Protein AF-A0A6I3AXH8-F1 (afdb_monomer_lite)

Structure (mmCIF, N/CA/C/O backbone):
data_AF-A0A6I3AXH8-F1
#
_entry.id   AF-A0A6I3AXH8-F1
#
loop_
_atom_site.group_PDB
_atom_site.id
_atom_site.type_symbol
_atom_site.label_atom_id
_atom_site.label_alt_id
_atom_site.label_comp_id
_atom_site.label_asym_id
_atom_site.label_entity_id
_atom_site.label_seq_id
_atom_site.pdbx_PDB_ins_code
_atom_site.Cartn_x
_atom_site.Cartn_y
_atom_site.Cartn_z
_atom_site.occupancy
_atom_site.B_iso_or_equiv
_atom_site.auth_seq_id
_atom_site.auth_comp_id
_atom_site.auth_asym_id
_atom_site.auth_atom_id
_atom_site.pdbx_PDB_model_num
ATOM 1 N N . MET A 1 1 ? -31.379 -17.293 36.977 1.00 53.91 1 MET A N 1
ATOM 2 C CA . MET A 1 1 ? -30.007 -17.190 36.426 1.00 53.91 1 MET A CA 1
ATOM 3 C C . MET A 1 1 ? -29.591 -15.729 36.387 1.00 53.91 1 MET A C 1
ATOM 5 O O . MET A 1 1 ? -30.318 -14.922 35.820 1.00 53.91 1 MET A O 1
ATOM 9 N N . ASP A 1 2 ? -28.451 -15.389 36.988 1.00 79.50 2 ASP A N 1
ATOM 10 C CA . ASP A 1 2 ? -27.953 -14.014 37.060 1.00 79.50 2 ASP A CA 1
ATOM 11 C C . ASP A 1 2 ? -27.696 -13.432 35.669 1.00 79.50 2 ASP A C 1
ATOM 13 O O . ASP A 1 2 ? -26.737 -13.793 34.980 1.00 79.50 2 ASP A O 1
ATOM 17 N N . THR A 1 3 ? -28.512 -12.457 35.277 1.00 75.19 3 THR A N 1
ATOM 18 C CA . THR A 1 3 ? -28.363 -11.669 34.041 1.00 75.19 3 THR A CA 1
ATOM 19 C C . THR A 1 3 ? -26.949 -11.092 33.875 1.00 75.19 3 THR A C 1
ATOM 21 O O . THR A 1 3 ? -26.463 -10.912 32.759 1.00 75.19 3 THR A O 1
ATOM 24 N N . ASN A 1 4 ? -26.231 -10.888 34.982 1.00 73.88 4 ASN A N 1
ATOM 25 C CA . ASN A 1 4 ? -24.839 -10.446 35.008 1.00 73.88 4 ASN A CA 1
ATOM 26 C C . ASN A 1 4 ? -23.834 -11.481 34.488 1.00 73.88 4 ASN A C 1
ATOM 28 O O . ASN A 1 4 ? -22.836 -11.097 33.875 1.00 73.88 4 ASN A O 1
ATOM 32 N N . VAL A 1 5 ? -24.070 -12.772 34.725 1.00 78.25 5 VAL A N 1
ATOM 33 C CA . VAL A 1 5 ? -23.179 -13.847 34.269 1.00 78.25 5 VAL A CA 1
ATOM 34 C C . VAL A 1 5 ? -23.328 -14.036 32.763 1.00 78.25 5 VAL A C 1
ATOM 36 O O . VAL A 1 5 ? -22.324 -14.061 32.052 1.00 78.25 5 VAL A O 1
ATOM 39 N N . ALA A 1 6 ? -24.568 -14.073 32.267 1.00 74.50 6 ALA A N 1
ATOM 40 C CA . ALA A 1 6 ? -24.856 -14.177 30.836 1.00 74.50 6 ALA A CA 1
ATOM 41 C C . ALA A 1 6 ? -24.240 -13.010 30.048 1.00 74.50 6 ALA A C 1
ATOM 43 O O . ALA A 1 6 ? -23.566 -13.214 29.040 1.00 74.50 6 ALA A O 1
ATOM 44 N N . LEU A 1 7 ? -24.375 -11.787 30.562 1.00 71.50 7 LEU A N 1
ATOM 45 C CA . LEU A 1 7 ? -23.852 -10.597 29.905 1.00 71.50 7 LEU A CA 1
ATOM 46 C C . LEU A 1 7 ? -22.313 -10.530 29.898 1.00 71.50 7 LEU A C 1
ATOM 48 O O . LEU A 1 7 ? -21.713 -10.111 28.910 1.00 71.50 7 LEU A O 1
ATOM 52 N N . ARG A 1 8 ? -21.651 -10.978 30.974 1.00 74.19 8 ARG A N 1
ATOM 53 C CA . ARG A 1 8 ? -20.182 -11.094 31.003 1.00 74.19 8 ARG A CA 1
ATOM 54 C C . ARG A 1 8 ? -19.676 -12.131 30.007 1.00 74.19 8 ARG A C 1
ATOM 56 O O . ARG A 1 8 ? -18.679 -11.873 29.340 1.00 74.19 8 ARG A O 1
ATOM 63 N N . ARG A 1 9 ? -20.360 -13.273 29.888 1.00 78.44 9 ARG A N 1
ATOM 64 C CA . ARG A 1 9 ? -20.036 -14.307 28.894 1.00 78.44 9 ARG A CA 1
ATOM 65 C C . ARG A 1 9 ? -20.205 -13.775 27.472 1.00 78.44 9 ARG A C 1
ATOM 67 O O . ARG A 1 9 ? -19.312 -13.967 26.657 1.00 78.44 9 ARG A O 1
ATOM 74 N N . PHE A 1 10 ? -21.278 -13.028 27.213 1.00 74.56 10 PHE A N 1
ATOM 75 C CA . PHE A 1 10 ? -21.509 -12.390 25.917 1.00 74.56 10 PHE A CA 1
ATOM 76 C C . PHE A 1 10 ? -20.421 -11.365 25.565 1.00 74.56 10 PHE A C 1
ATOM 78 O O . PHE A 1 10 ? -19.840 -11.432 24.487 1.00 74.56 10 PHE A O 1
ATOM 85 N N . ALA A 1 11 ? -20.080 -10.458 26.488 1.00 69.81 11 ALA A N 1
ATOM 86 C CA . ALA A 1 11 ? -19.020 -9.469 26.277 1.00 69.81 11 ALA A CA 1
ATOM 87 C C . ALA A 1 11 ? -17.644 -10.115 26.047 1.00 69.81 11 ALA A C 1
ATOM 89 O O . ALA A 1 11 ? -16.870 -9.639 25.219 1.00 69.81 11 ALA A O 1
ATOM 90 N N . LEU A 1 12 ? -17.344 -11.207 26.760 1.00 74.06 12 LEU A N 1
ATOM 91 C CA . LEU A 1 12 ? -16.117 -11.975 26.562 1.00 74.06 12 LEU A CA 1
ATOM 92 C C . LEU A 1 12 ? -16.101 -12.650 25.183 1.00 74.06 12 LEU A C 1
ATOM 94 O O . LEU A 1 12 ? -15.093 -12.574 24.489 1.00 74.06 12 LEU A O 1
ATOM 98 N N . GLY A 1 13 ? -17.218 -13.259 24.774 1.00 75.75 13 GLY A N 1
ATOM 99 C CA . GLY A 1 13 ? -17.368 -13.877 23.457 1.00 75.75 13 GLY A CA 1
ATOM 100 C C . GLY A 1 13 ? -17.216 -12.869 22.318 1.00 75.75 13 GLY A C 1
ATOM 101 O O . GLY A 1 13 ? -16.476 -13.119 21.374 1.00 75.75 13 GLY A O 1
ATOM 102 N N . ALA A 1 14 ? -17.830 -11.690 22.442 1.00 69.75 14 ALA A N 1
ATOM 103 C CA . ALA A 1 14 ? -17.714 -10.615 21.459 1.00 69.75 14 ALA A CA 1
ATOM 104 C C . ALA A 1 14 ? -16.292 -10.022 21.398 1.00 69.75 14 ALA A C 1
ATOM 106 O O . ALA A 1 14 ? -15.777 -9.754 20.311 1.00 69.75 14 ALA A O 1
ATOM 107 N N . ALA A 1 15 ? -15.616 -9.882 22.544 1.00 70.12 15 ALA A N 1
ATOM 108 C CA . ALA A 1 15 ? -14.213 -9.477 22.581 1.00 70.12 15 ALA A CA 1
ATOM 109 C C . ALA A 1 15 ? -13.311 -10.520 21.903 1.00 70.12 15 ALA A C 1
ATOM 111 O O . ALA A 1 15 ? -12.508 -10.152 21.053 1.00 70.12 15 ALA A O 1
ATOM 112 N N . LEU A 1 16 ? -13.485 -11.810 22.209 1.00 72.44 16 LEU A N 1
ATOM 113 C CA . LEU A 1 16 ? -12.745 -12.897 21.558 1.00 72.44 16 LEU A CA 1
ATOM 114 C C . LEU A 1 16 ? -12.998 -12.928 20.048 1.00 72.44 16 LEU A C 1
ATOM 116 O O . LEU A 1 16 ? -12.043 -12.987 19.283 1.00 72.44 16 LEU A O 1
ATOM 120 N N . ALA A 1 17 ? -14.252 -12.803 19.609 1.00 72.62 17 ALA A N 1
ATOM 121 C CA . ALA A 1 17 ? -14.597 -12.747 18.190 1.00 72.62 17 ALA A CA 1
ATOM 122 C C . ALA A 1 17 ? -13.954 -11.542 17.484 1.00 72.62 17 ALA A C 1
ATOM 124 O O . ALA A 1 17 ? -13.414 -11.686 16.390 1.00 72.62 17 ALA A O 1
ATOM 125 N N . THR A 1 18 ? -13.948 -10.368 18.125 1.00 68.81 18 THR A N 1
ATOM 126 C CA . THR A 1 18 ? -13.302 -9.156 17.589 1.00 68.81 18 THR A CA 1
ATOM 127 C C . THR A 1 18 ? -11.794 -9.343 17.462 1.00 68.81 18 THR A C 1
ATOM 129 O O . THR A 1 18 ? -11.194 -8.938 16.472 1.00 68.81 18 THR A O 1
ATOM 132 N N . VAL A 1 19 ? -11.170 -9.978 18.450 1.00 69.50 19 VAL A N 1
ATOM 133 C CA . VAL A 1 19 ? -9.736 -10.254 18.434 1.00 69.50 19 VAL A CA 1
ATOM 134 C C . VAL A 1 19 ? -9.391 -11.287 17.356 1.00 69.50 19 VAL A C 1
ATOM 136 O O . VAL A 1 19 ? -8.452 -11.078 16.589 1.00 69.50 19 VAL A O 1
ATOM 139 N N . VAL A 1 20 ? -10.158 -12.372 17.244 1.00 73.00 20 VAL A N 1
ATOM 140 C CA . VAL A 1 20 ? -9.978 -13.379 16.188 1.00 73.00 20 VAL A CA 1
ATOM 141 C C . VAL A 1 20 ? -10.129 -12.726 14.815 1.00 73.00 20 VAL A C 1
ATOM 143 O O . VAL A 1 20 ? -9.239 -12.867 13.982 1.00 73.00 20 VAL A O 1
ATOM 146 N N . ALA A 1 21 ? -11.167 -11.912 14.605 1.00 69.38 21 ALA A N 1
ATOM 147 C CA . ALA A 1 21 ? -11.334 -11.139 13.375 1.00 69.38 21 ALA A CA 1
ATOM 148 C C . ALA A 1 21 ? -10.150 -10.193 13.115 1.00 69.38 21 ALA A C 1
ATOM 150 O O . ALA A 1 21 ? -9.617 -10.186 12.012 1.00 69.38 21 ALA A O 1
ATOM 151 N N . SER A 1 22 ? -9.655 -9.480 14.134 1.00 66.19 22 SER A N 1
ATOM 152 C CA . SER A 1 22 ? -8.454 -8.636 14.024 1.00 66.19 22 SER A CA 1
ATOM 153 C C . SER A 1 22 ? -7.220 -9.426 13.593 1.00 66.19 22 SER A C 1
ATOM 155 O O . SER A 1 22 ? -6.334 -8.874 12.946 1.00 66.19 22 SER A O 1
ATOM 157 N N . SER A 1 23 ? -7.141 -10.700 13.967 1.00 68.12 23 SER A N 1
ATOM 158 C CA . SER A 1 23 ? -6.015 -11.571 13.631 1.00 68.12 23 SER A CA 1
ATOM 159 C C . SER A 1 23 ? -5.991 -11.837 12.138 1.00 68.12 23 SER A C 1
ATOM 161 O O . SER A 1 23 ? -4.942 -11.716 11.514 1.00 68.12 23 SER A O 1
ATOM 163 N N . PHE A 1 24 ? -7.158 -12.103 11.544 1.00 68.69 24 PHE A N 1
ATOM 164 C CA . PHE A 1 24 ? -7.292 -12.325 10.106 1.00 68.69 24 PHE A CA 1
ATOM 165 C C . PHE A 1 24 ? -6.789 -11.140 9.267 1.00 68.69 24 PHE A C 1
ATOM 167 O O . PHE A 1 24 ? -6.469 -11.325 8.103 1.00 68.69 24 PHE A O 1
ATOM 174 N N . ALA A 1 25 ? -6.634 -9.933 9.833 1.00 65.56 25 ALA A N 1
ATOM 175 C CA . ALA A 1 25 ? -6.028 -8.815 9.111 1.00 65.56 25 ALA A CA 1
ATOM 176 C C . ALA A 1 25 ? -4.575 -9.123 8.708 1.00 65.56 25 ALA A C 1
ATOM 178 O O . ALA A 1 25 ? -4.050 -8.537 7.770 1.00 65.56 25 ALA A O 1
ATOM 179 N N . TYR A 1 26 ? -3.923 -10.073 9.373 1.00 65.56 26 TYR A N 1
ATOM 180 C CA . TYR A 1 26 ? -2.551 -10.467 9.085 1.00 65.56 26 TYR A CA 1
ATOM 181 C C . TYR A 1 26 ? -2.415 -11.586 8.049 1.00 65.56 26 TYR A C 1
ATOM 183 O O . TYR A 1 26 ? -1.283 -11.900 7.682 1.00 65.56 26 TYR A O 1
ATOM 191 N N . THR A 1 27 ? -3.509 -12.150 7.516 1.00 64.50 27 THR A N 1
ATOM 192 C CA . THR A 1 27 ? -3.426 -13.192 6.470 1.00 64.50 27 THR A CA 1
ATOM 193 C C . THR A 1 27 ? -2.733 -12.704 5.201 1.00 64.50 27 THR A C 1
ATOM 195 O O . THR A 1 27 ? -2.118 -13.500 4.509 1.00 64.50 27 THR A O 1
ATOM 198 N N . GLY A 1 28 ? -2.762 -11.396 4.922 1.00 60.78 28 GLY A N 1
ATOM 199 C CA . GLY A 1 28 ? -2.047 -10.813 3.783 1.00 60.78 28 GLY A CA 1
ATOM 200 C C . GLY A 1 28 ? -0.546 -10.574 4.019 1.00 60.78 28 GLY A C 1
ATOM 201 O O . GLY A 1 28 ? 0.182 -10.314 3.066 1.00 60.78 28 GLY A O 1
ATOM 202 N N . ALA A 1 29 ? -0.068 -10.622 5.271 1.00 59.62 29 ALA A N 1
ATOM 203 C CA . ALA A 1 29 ? 1.352 -10.437 5.623 1.00 59.62 29 ALA A CA 1
ATOM 204 C C . ALA A 1 29 ? 2.095 -11.763 5.843 1.00 59.62 29 ALA A C 1
ATOM 206 O O . ALA A 1 29 ? 3.321 -11.771 5.962 1.00 59.62 29 ALA A O 1
ATOM 207 N N . VAL A 1 30 ? 1.364 -12.869 5.961 1.00 66.12 30 VAL A N 1
ATOM 208 C CA . VAL A 1 30 ? 1.870 -14.152 6.443 1.00 66.12 30 VAL A CA 1
ATOM 209 C C . VAL A 1 30 ? 1.225 -15.263 5.622 1.00 66.12 30 VAL A C 1
ATOM 211 O O . VAL A 1 30 ? 0.037 -15.191 5.332 1.00 66.12 30 VAL A O 1
ATOM 214 N N . THR A 1 31 ? 1.971 -16.307 5.253 1.00 76.12 31 THR A N 1
ATOM 215 C CA . THR A 1 31 ? 1.386 -17.450 4.530 1.00 76.12 31 THR A CA 1
ATOM 216 C C . THR A 1 31 ? 0.236 -18.067 5.330 1.00 76.12 31 THR A C 1
ATOM 218 O O . THR A 1 31 ? 0.267 -18.082 6.561 1.00 76.12 31 THR A O 1
ATOM 221 N N . THR A 1 32 ? -0.776 -18.618 4.654 1.00 72.06 32 THR A N 1
ATOM 222 C CA . THR A 1 32 ? -1.961 -19.201 5.310 1.00 72.06 32 THR A CA 1
ATOM 223 C C . THR A 1 32 ? -1.580 -20.236 6.374 1.00 72.06 32 THR A C 1
ATOM 225 O O . THR A 1 32 ? -2.143 -20.233 7.467 1.00 72.06 32 THR A O 1
ATOM 228 N N . GLY A 1 33 ? -0.559 -21.058 6.099 1.00 70.69 33 GLY A N 1
ATOM 229 C CA . GLY A 1 33 ? -0.016 -22.017 7.064 1.00 70.69 33 GLY A CA 1
ATOM 230 C C . GLY A 1 33 ? 0.579 -21.350 8.308 1.00 70.69 33 GLY A C 1
ATOM 231 O O . GLY A 1 33 ? 0.241 -21.730 9.426 1.00 70.69 33 GLY A O 1
ATOM 232 N N . ALA A 1 34 ? 1.401 -20.309 8.143 1.00 69.62 34 ALA A N 1
ATOM 233 C CA . ALA A 1 34 ? 1.992 -19.586 9.269 1.00 69.62 34 ALA A CA 1
ATOM 234 C C . ALA A 1 34 ? 0.958 -18.745 10.044 1.00 69.62 34 ALA A C 1
ATOM 236 O O . ALA A 1 34 ? 1.070 -18.581 11.258 1.00 69.62 34 ALA A O 1
ATOM 237 N N . PHE A 1 35 ? -0.091 -18.258 9.380 1.00 71.50 35 PHE A N 1
ATOM 238 C CA . PHE A 1 35 ? -1.205 -17.588 10.044 1.00 71.50 35 PHE A CA 1
ATOM 239 C C . PHE A 1 35 ? -1.942 -18.536 11.004 1.00 71.50 35 PHE A C 1
ATOM 241 O O . PHE A 1 35 ? -2.132 -18.201 12.175 1.00 71.50 35 PHE A O 1
ATOM 248 N N . VAL A 1 36 ? -2.304 -19.733 10.528 1.00 75.50 36 VAL A N 1
ATOM 249 C CA . VAL A 1 36 ? -3.006 -20.741 11.337 1.00 75.50 36 VAL A CA 1
ATOM 250 C C . VAL A 1 36 ? -2.107 -21.277 12.450 1.00 75.50 36 VAL A C 1
ATOM 252 O O . VAL A 1 36 ? -2.530 -21.313 13.603 1.00 75.50 36 VAL A O 1
ATOM 255 N N . ALA A 1 37 ? -0.863 -21.642 12.129 1.00 73.19 37 ALA A N 1
ATOM 256 C CA . ALA A 1 37 ? 0.055 -22.261 13.082 1.00 73.19 37 ALA A CA 1
ATOM 257 C C . ALA A 1 37 ? 0.542 -21.297 14.176 1.00 73.19 37 ALA A C 1
ATOM 259 O O . ALA A 1 37 ? 0.759 -21.719 15.310 1.00 73.19 37 ALA A O 1
ATOM 260 N N . PHE A 1 38 ? 0.713 -20.008 13.857 1.00 74.69 38 PHE A N 1
ATOM 261 C CA . PHE A 1 38 ? 1.371 -19.064 14.761 1.00 74.69 38 PHE A CA 1
ATOM 262 C C . PHE A 1 38 ? 0.466 -17.919 15.212 1.00 74.69 38 PHE A C 1
ATOM 264 O O . PHE A 1 38 ? 0.352 -17.680 16.412 1.00 74.69 38 PHE A O 1
ATOM 271 N N . VAL A 1 39 ? -0.199 -17.210 14.299 1.00 70.94 39 VAL A N 1
ATOM 272 C CA . VAL A 1 39 ? -0.948 -15.987 14.649 1.00 70.94 39 VAL A CA 1
ATOM 273 C C . VAL A 1 39 ? -2.242 -16.320 15.399 1.00 70.94 39 VAL A C 1
ATOM 275 O O . VAL A 1 39 ? -2.518 -15.728 16.444 1.00 70.94 39 VAL A O 1
ATOM 278 N N . LEU A 1 40 ? -3.010 -17.300 14.914 1.00 73.38 40 LEU A N 1
ATOM 279 C CA . LEU A 1 40 ? -4.255 -17.749 15.551 1.00 73.38 40 LEU A CA 1
ATOM 280 C C . LEU A 1 40 ? -4.009 -18.352 16.939 1.00 73.38 40 LEU A C 1
ATOM 282 O O . LEU A 1 40 ? -4.743 -18.052 17.882 1.00 73.38 40 LEU A O 1
ATOM 286 N N . VAL A 1 41 ? -2.944 -19.145 17.081 1.00 75.12 41 VAL A N 1
ATOM 287 C CA . VAL A 1 41 ? -2.554 -19.747 18.364 1.00 75.12 41 VAL A CA 1
ATOM 288 C C . VAL A 1 41 ? -2.115 -18.675 19.363 1.00 75.12 41 VAL A C 1
ATOM 290 O O . VAL A 1 41 ? -2.547 -18.717 20.514 1.00 75.12 41 VAL A O 1
ATOM 293 N N . ALA A 1 42 ? -1.347 -17.666 18.927 1.00 72.38 42 ALA A N 1
ATOM 294 C CA . ALA A 1 42 ? -0.952 -16.533 19.772 1.00 72.38 42 ALA A CA 1
ATOM 295 C C . ALA A 1 42 ? -2.169 -15.822 20.368 1.00 72.38 42 ALA A C 1
ATOM 297 O O . ALA A 1 42 ? -2.206 -15.497 21.552 1.00 72.38 42 ALA A O 1
ATOM 298 N N . VAL A 1 43 ? -3.164 -15.580 19.517 1.00 74.31 43 VAL A N 1
ATOM 299 C CA . VAL A 1 43 ? -4.376 -14.832 19.836 1.00 74.31 43 VAL A CA 1
ATOM 300 C C . VAL A 1 43 ? -5.297 -15.623 20.753 1.00 74.31 43 VAL A C 1
ATOM 302 O O . VAL A 1 43 ? -5.766 -15.096 21.764 1.00 74.31 43 VAL A O 1
ATOM 305 N N . ALA A 1 44 ? -5.554 -16.887 20.413 1.00 75.62 44 ALA A N 1
ATOM 306 C CA . ALA A 1 44 ? -6.378 -17.763 21.230 1.00 75.62 44 ALA A CA 1
ATOM 307 C C . ALA A 1 44 ? -5.717 -17.995 22.595 1.00 75.62 44 ALA A C 1
ATOM 309 O O . ALA A 1 44 ? -6.373 -17.859 23.626 1.00 75.62 44 ALA A O 1
ATOM 310 N N . GLY A 1 45 ? -4.407 -18.254 22.603 1.00 74.31 45 GLY A N 1
ATOM 311 C CA . GLY A 1 45 ? -3.612 -18.450 23.809 1.00 74.31 45 GLY A CA 1
ATOM 312 C C . GLY A 1 45 ? -3.600 -17.216 24.708 1.00 74.31 45 GLY A C 1
ATOM 313 O O . GLY A 1 45 ? -3.971 -17.315 25.877 1.00 74.31 45 GLY A O 1
ATOM 314 N N . SER A 1 46 ? -3.245 -16.036 24.188 1.00 73.56 46 SER A N 1
ATOM 315 C CA . SER A 1 46 ? -3.177 -14.816 25.005 1.00 73.56 46 SER A CA 1
ATOM 316 C C . SER A 1 46 ? -4.555 -14.372 25.502 1.00 73.56 46 SER A C 1
ATOM 318 O O . SER A 1 46 ? -4.689 -13.964 26.659 1.00 73.56 46 SER A O 1
ATOM 320 N N . GLY A 1 47 ? -5.594 -14.515 24.673 1.00 72.44 47 GLY A N 1
ATOM 321 C CA . GLY A 1 47 ? -6.976 -14.238 25.050 1.00 72.44 47 GLY A CA 1
ATOM 322 C C . GLY A 1 47 ? -7.481 -15.174 26.149 1.00 72.44 47 GLY A C 1
ATOM 323 O O . GLY A 1 47 ? -8.085 -14.711 27.120 1.00 72.44 47 GLY A O 1
ATOM 324 N N . LEU A 1 48 ? -7.188 -16.473 26.040 1.00 77.25 48 LEU A N 1
ATOM 325 C CA . LEU A 1 48 ? -7.558 -17.474 27.038 1.00 77.25 48 LEU A CA 1
ATOM 326 C C . LEU A 1 48 ? -6.801 -17.260 28.352 1.00 77.25 48 LEU A C 1
ATOM 328 O O . LEU A 1 48 ? -7.424 -17.243 29.408 1.00 77.25 48 LEU A O 1
ATOM 332 N N . VAL A 1 49 ? -5.488 -17.021 28.308 1.00 75.00 49 VAL A N 1
ATOM 333 C CA . VAL A 1 49 ? -4.663 -16.754 29.500 1.00 75.00 49 VAL A CA 1
ATOM 334 C C . VAL A 1 49 ? -5.139 -15.490 30.220 1.00 75.00 49 VAL A C 1
ATOM 336 O O . VAL A 1 49 ? -5.379 -15.518 31.430 1.00 75.00 49 VAL A O 1
ATOM 339 N N . ALA A 1 50 ? -5.374 -14.400 29.482 1.00 71.75 50 ALA A N 1
ATOM 340 C CA . ALA A 1 50 ? -5.936 -13.172 30.044 1.00 71.75 50 ALA A CA 1
ATOM 341 C C . ALA A 1 50 ? -7.333 -13.403 30.649 1.00 71.75 50 ALA A C 1
ATOM 343 O O . ALA A 1 50 ? -7.698 -12.780 31.654 1.00 71.75 50 ALA A O 1
ATOM 344 N N . ALA A 1 51 ? -8.112 -14.320 30.066 1.00 73.06 51 ALA A N 1
ATOM 345 C CA . ALA A 1 51 ? -9.422 -14.688 30.571 1.00 73.06 51 ALA A CA 1
ATOM 346 C C . ALA A 1 51 ? -9.366 -15.595 31.820 1.00 73.06 51 ALA A C 1
ATOM 348 O O . ALA A 1 51 ? -10.146 -15.402 32.754 1.00 73.06 51 ALA A O 1
ATOM 349 N N . LEU A 1 52 ? -8.468 -16.569 31.885 1.00 78.06 52 LEU A N 1
ATOM 350 C CA . LEU A 1 52 ? -8.427 -17.526 32.991 1.00 78.06 52 LEU A CA 1
ATOM 351 C C . LEU A 1 52 ? -7.791 -16.926 34.249 1.00 78.06 52 LEU A C 1
ATOM 353 O O . LEU A 1 52 ? -8.300 -17.129 35.346 1.00 78.06 52 LEU A O 1
ATOM 357 N N . ILE A 1 53 ? -6.730 -16.130 34.096 1.00 74.12 53 ILE A N 1
ATOM 358 C CA . ILE A 1 53 ? -5.924 -15.646 35.230 1.00 74.12 53 ILE A CA 1
ATOM 359 C C . ILE A 1 53 ? -6.500 -14.359 35.845 1.00 74.12 53 ILE A C 1
ATOM 361 O O . ILE A 1 53 ? -6.286 -14.048 37.017 1.00 74.12 53 ILE A O 1
ATOM 365 N N . GLY A 1 54 ? -7.264 -13.579 35.079 1.00 60.06 54 GLY A N 1
ATOM 366 C CA . GLY A 1 54 ? -7.766 -12.291 35.547 1.00 60.06 54 GLY A CA 1
ATOM 367 C C . GLY A 1 54 ? -8.989 -12.400 36.458 1.00 60.06 54 GLY A C 1
ATOM 368 O O . GLY A 1 54 ? -10.115 -12.371 35.962 1.00 60.06 54 GLY A O 1
ATOM 369 N N . GLN A 1 55 ? -8.816 -12.353 37.782 1.00 64.38 55 GLN A N 1
ATOM 370 C CA . GLN A 1 55 ? -9.885 -11.799 38.620 1.00 64.38 55 GLN A CA 1
ATOM 371 C C . GLN A 1 55 ? -10.205 -10.371 38.127 1.00 64.38 55 GLN A C 1
ATOM 373 O O . GLN A 1 55 ? -9.280 -9.630 37.785 1.00 64.38 55 GLN A O 1
ATOM 378 N N . PRO A 1 56 ? -11.483 -9.941 38.071 1.00 57.12 56 PRO A N 1
ATOM 379 C CA . PRO A 1 56 ? -11.920 -8.733 37.354 1.00 57.12 56 PRO A CA 1
ATOM 380 C C . PRO A 1 56 ? -11.260 -7.419 37.809 1.00 57.12 56 PRO A C 1
ATOM 382 O O . PRO A 1 56 ? -11.399 -6.399 37.133 1.00 57.12 56 PRO A O 1
ATOM 385 N N . GLN A 1 57 ? -10.536 -7.426 38.930 1.00 60.28 57 GLN A N 1
ATOM 386 C CA . GLN A 1 57 ? -9.818 -6.261 39.437 1.00 60.28 57 GLN A CA 1
ATOM 387 C C . GLN A 1 57 ? -8.293 -6.328 39.291 1.00 60.28 57 GLN A C 1
ATOM 389 O O . GLN A 1 57 ? -7.661 -5.272 39.279 1.00 60.28 57 GLN A O 1
ATOM 394 N N . GLN A 1 58 ? -7.690 -7.503 39.111 1.00 72.50 58 GLN A N 1
ATOM 395 C CA . GLN A 1 58 ? -6.236 -7.640 39.172 1.00 72.50 58 GLN A CA 1
ATOM 396 C C . GLN A 1 58 ? -5.568 -7.425 37.809 1.00 72.50 58 GLN A C 1
ATOM 398 O O . GLN A 1 58 ? -5.994 -7.946 36.780 1.00 72.50 58 GLN A O 1
ATOM 403 N N . VAL A 1 59 ? -4.480 -6.652 37.816 1.00 80.12 59 VAL A N 1
ATOM 404 C CA . VAL A 1 59 ? -3.618 -6.382 36.650 1.00 80.12 59 VAL A CA 1
ATOM 405 C C . VAL A 1 59 ? -2.900 -7.658 36.169 1.00 80.12 59 VAL A C 1
ATOM 407 O O . VAL A 1 59 ? -2.491 -7.735 35.014 1.00 80.12 59 VAL A O 1
ATOM 410 N N . GLY A 1 60 ? -2.836 -8.699 37.011 1.00 76.75 60 GLY A N 1
ATOM 411 C CA . GLY A 1 60 ? -2.154 -9.965 36.726 1.00 76.75 60 GLY A CA 1
ATOM 412 C C . GLY A 1 60 ? -2.601 -10.660 35.437 1.00 76.75 60 GLY A C 1
ATOM 413 O O . GLY A 1 60 ? -1.754 -11.140 34.695 1.00 76.75 60 GLY A O 1
ATOM 414 N N . GLY A 1 61 ? -3.897 -10.637 35.101 1.00 73.19 61 GLY A N 1
ATOM 415 C CA . GLY A 1 61 ? -4.386 -11.232 33.848 1.00 73.19 61 GLY A CA 1
ATOM 416 C C . GLY A 1 61 ? -3.860 -10.529 32.589 1.00 73.19 61 GLY A C 1
ATOM 417 O O . GLY A 1 61 ? -3.545 -11.190 31.603 1.00 73.19 61 GLY A O 1
ATOM 418 N N . LEU A 1 62 ? -3.704 -9.200 32.629 1.00 79.00 62 LEU A N 1
ATOM 419 C CA . LEU A 1 62 ? -3.102 -8.442 31.527 1.00 79.00 62 LEU A CA 1
ATOM 420 C C . LEU A 1 62 ? -1.610 -8.758 31.408 1.00 79.00 62 LEU A C 1
ATOM 422 O O . LEU A 1 62 ? -1.141 -9.034 30.311 1.00 79.00 62 LEU A O 1
ATOM 426 N N . ILE A 1 63 ? -0.881 -8.752 32.529 1.00 78.75 63 ILE A N 1
ATOM 427 C CA . ILE A 1 63 ? 0.559 -9.050 32.549 1.00 78.75 63 ILE A CA 1
ATOM 428 C C . ILE A 1 63 ? 0.814 -10.464 32.023 1.00 78.75 63 ILE A C 1
ATOM 430 O O . ILE A 1 63 ? 1.678 -10.640 31.173 1.00 78.75 63 ILE A O 1
ATOM 434 N N . ALA A 1 64 ? 0.027 -11.452 32.457 1.00 75.25 64 ALA A N 1
ATOM 435 C CA . ALA A 1 64 ? 0.150 -12.826 31.984 1.00 75.25 64 ALA A CA 1
ATOM 436 C C . ALA A 1 64 ? -0.183 -12.965 30.489 1.00 75.25 64 ALA A C 1
ATOM 438 O O . ALA A 1 64 ? 0.530 -13.655 29.766 1.00 75.25 64 ALA A O 1
ATOM 439 N N . GLY A 1 65 ? -1.219 -12.272 30.001 1.00 73.19 65 GLY A N 1
ATOM 440 C CA . GLY A 1 65 ? -1.553 -12.249 28.574 1.00 73.19 65 GLY A CA 1
ATOM 441 C C . GLY A 1 65 ? -0.468 -11.589 27.713 1.00 73.19 65 GLY A C 1
ATOM 442 O O . GLY A 1 65 ? -0.127 -12.107 26.652 1.00 73.19 65 GLY A O 1
ATOM 443 N N . LEU A 1 66 ? 0.116 -10.482 28.186 1.00 78.19 66 LEU A N 1
ATOM 444 C CA . LEU A 1 66 ? 1.238 -9.804 27.527 1.00 78.19 66 LEU A CA 1
ATOM 445 C C . LEU A 1 66 ? 2.500 -10.671 27.527 1.00 78.19 66 LEU A C 1
ATOM 447 O O . LEU A 1 66 ? 3.139 -10.811 26.488 1.00 78.19 66 LEU A O 1
ATOM 451 N N . ALA A 1 67 ? 2.832 -11.283 28.666 1.00 74.75 67 ALA A N 1
ATOM 452 C CA . ALA A 1 67 ? 3.957 -12.202 28.780 1.00 74.75 67 ALA A CA 1
ATOM 453 C C . ALA A 1 67 ? 3.782 -13.395 27.833 1.00 74.75 67 ALA A C 1
ATOM 455 O O . ALA A 1 67 ? 4.691 -13.692 27.068 1.00 74.75 67 ALA A O 1
ATOM 456 N N . GLY A 1 68 ? 2.591 -14.001 27.792 1.00 76.56 68 GLY A N 1
ATOM 457 C CA . GLY A 1 68 ? 2.273 -15.083 26.858 1.00 76.56 68 GLY A CA 1
ATOM 458 C C . GLY A 1 68 ? 2.428 -14.671 25.392 1.00 76.56 68 GLY A C 1
ATOM 459 O O . GLY A 1 68 ? 3.029 -15.405 24.614 1.00 76.56 68 GLY A O 1
ATOM 460 N N . ALA A 1 69 ? 1.966 -13.474 25.016 1.00 73.69 69 ALA A N 1
ATOM 461 C CA . ALA A 1 69 ? 2.127 -12.950 23.659 1.00 73.69 69 ALA A CA 1
ATOM 462 C C . ALA A 1 69 ? 3.602 -12.734 23.275 1.00 73.69 69 ALA A C 1
ATOM 464 O O . ALA A 1 69 ? 4.013 -13.077 22.164 1.00 73.69 69 ALA A O 1
ATOM 465 N N . ILE A 1 70 ? 4.408 -12.193 24.194 1.00 76.38 70 ILE A N 1
ATOM 466 C CA . ILE A 1 70 ? 5.843 -11.970 23.978 1.00 76.38 70 ILE A CA 1
ATOM 467 C C . ILE A 1 70 ? 6.581 -13.310 23.905 1.00 76.38 70 ILE A C 1
ATOM 469 O O . ILE A 1 70 ? 7.309 -13.544 22.942 1.00 76.38 70 ILE A O 1
ATOM 473 N N . SER A 1 71 ? 6.354 -14.219 24.856 1.00 77.50 71 SER A N 1
ATOM 474 C CA . SER A 1 71 ? 6.950 -15.561 24.860 1.00 77.50 71 SER A CA 1
ATOM 475 C C . SER A 1 71 ? 6.598 -16.342 23.597 1.00 77.50 71 SER A C 1
ATOM 477 O O . SER A 1 71 ? 7.476 -16.960 22.998 1.00 77.50 71 SER A O 1
ATOM 479 N N . TRP A 1 72 ? 5.349 -16.253 23.133 1.00 79.69 72 TRP A N 1
ATOM 480 C CA . TRP A 1 72 ? 4.944 -16.872 21.877 1.00 79.69 72 TRP A CA 1
ATOM 481 C C . TRP A 1 72 ? 5.675 -16.265 20.680 1.00 79.69 72 TRP A C 1
ATOM 483 O O . TRP A 1 72 ? 6.148 -17.000 19.824 1.00 79.69 72 TRP A O 1
ATOM 493 N N . SER A 1 73 ? 5.860 -14.943 20.629 1.00 73.50 73 SER A N 1
ATOM 494 C CA . SER A 1 73 ? 6.618 -14.321 19.533 1.00 73.50 73 SER A CA 1
ATOM 495 C C . SER A 1 73 ? 8.078 -14.784 19.464 1.00 73.50 73 SER A C 1
ATOM 497 O O . SER A 1 73 ? 8.616 -14.963 18.371 1.00 73.50 73 SER A O 1
ATOM 499 N N . VAL A 1 74 ? 8.700 -15.043 20.619 1.00 76.06 74 VAL A N 1
ATOM 500 C CA . VAL A 1 74 ? 10.052 -15.608 20.703 1.00 76.06 74 VAL A CA 1
ATOM 501 C C . VAL A 1 74 ? 10.059 -17.058 20.217 1.00 76.06 74 VAL A C 1
ATOM 503 O O . VAL A 1 74 ? 10.939 -17.430 19.444 1.00 76.06 74 VAL A O 1
ATOM 506 N N . ALA A 1 75 ? 9.056 -17.856 20.597 1.00 74.69 75 ALA A N 1
ATOM 507 C CA . ALA A 1 75 ? 8.898 -19.220 20.096 1.00 74.69 75 ALA A CA 1
ATOM 508 C C . ALA A 1 75 ? 8.688 -19.249 18.573 1.00 74.69 75 ALA A C 1
ATOM 510 O O . ALA A 1 75 ? 9.317 -20.046 17.887 1.00 74.69 75 ALA A O 1
ATOM 511 N N . VAL A 1 76 ? 7.877 -18.338 18.024 1.00 71.94 76 VAL A N 1
ATOM 512 C CA . VAL A 1 76 ? 7.668 -18.205 16.574 1.00 71.94 76 VAL A CA 1
ATOM 513 C C . VAL A 1 76 ? 8.971 -17.845 15.863 1.00 71.94 76 VAL A C 1
ATOM 515 O O . VAL A 1 76 ? 9.278 -18.479 14.864 1.00 71.94 76 VAL A O 1
ATOM 518 N N . ASN A 1 77 ? 9.764 -16.902 16.386 1.00 75.19 77 ASN A N 1
ATOM 519 C CA . ASN A 1 77 ? 11.093 -16.586 15.840 1.00 75.19 77 ASN A CA 1
ATOM 520 C C . ASN A 1 77 ? 12.025 -17.812 15.830 1.00 75.19 77 ASN A C 1
ATOM 522 O O . ASN A 1 77 ? 12.772 -18.010 14.874 1.00 75.19 77 ASN A O 1
ATOM 526 N N . ALA A 1 78 ? 11.996 -18.626 16.890 1.00 73.69 78 ALA A N 1
ATOM 527 C CA . ALA A 1 78 ? 12.811 -19.836 16.980 1.00 73.69 78 ALA A CA 1
ATOM 528 C C . ALA A 1 78 ? 12.345 -20.918 15.991 1.00 73.69 78 ALA A C 1
ATOM 530 O O . ALA A 1 78 ? 13.172 -21.548 15.338 1.00 73.69 78 ALA A O 1
ATOM 531 N N . LEU A 1 79 ? 11.029 -21.103 15.845 1.00 74.88 79 LEU A N 1
ATOM 532 C CA . LEU A 1 79 ? 10.429 -22.108 14.962 1.00 74.88 79 LEU A CA 1
ATOM 533 C C . LEU A 1 79 ? 10.480 -21.716 13.482 1.00 74.88 79 LEU A C 1
ATOM 535 O O . LEU A 1 79 ? 10.603 -22.587 12.628 1.00 74.88 79 LEU A O 1
ATOM 539 N N . SER A 1 80 ? 10.386 -20.423 13.163 1.00 72.69 80 SER A N 1
ATOM 540 C CA . SER A 1 80 ? 10.439 -19.943 11.781 1.00 72.69 80 SER A CA 1
ATOM 541 C C . SER A 1 80 ? 11.866 -19.798 11.250 1.00 72.69 80 SER A C 1
ATOM 543 O O . SER A 1 80 ? 12.033 -19.554 10.060 1.00 72.69 80 SER A O 1
ATOM 545 N N . GLY A 1 81 ? 12.889 -19.892 12.110 1.00 77.88 81 GLY A N 1
ATOM 546 C CA . GLY A 1 81 ? 14.295 -19.679 11.742 1.00 77.88 81 GLY A CA 1
ATOM 547 C C . GLY A 1 81 ? 14.639 -18.232 11.363 1.00 77.88 81 GLY A C 1
ATOM 548 O O . GLY A 1 81 ? 15.776 -17.933 11.006 1.00 77.88 81 GLY A O 1
ATOM 549 N N . GLU A 1 82 ? 13.678 -17.312 11.465 1.00 69.81 82 GLU A N 1
ATOM 550 C CA . GLU A 1 82 ? 13.850 -15.896 11.162 1.00 69.81 82 GLU A CA 1
ATOM 551 C C . GLU A 1 82 ? 13.844 -15.120 12.473 1.00 69.81 82 GLU A C 1
ATOM 553 O O . GLU A 1 82 ? 12.798 -14.920 13.080 1.00 69.81 82 GLU A O 1
ATOM 558 N N . THR A 1 83 ? 15.000 -14.619 12.901 1.00 57.03 83 THR A N 1
ATOM 559 C CA . THR A 1 83 ? 15.177 -13.956 14.206 1.00 57.03 83 THR A CA 1
ATOM 560 C C . THR A 1 83 ? 14.380 -12.657 14.377 1.00 57.03 83 THR A C 1
ATOM 562 O O . THR A 1 83 ? 14.403 -12.053 15.448 1.00 57.03 83 THR A O 1
ATOM 565 N N . SER A 1 84 ? 13.665 -12.197 13.347 1.00 63.53 84 SER A N 1
ATOM 566 C CA . SER A 1 84 ? 12.765 -11.038 13.384 1.00 63.53 84 SER A CA 1
ATOM 567 C C . SER A 1 84 ? 11.808 -11.029 12.183 1.00 63.53 84 SER A C 1
ATOM 569 O O . SER A 1 84 ? 11.568 -9.965 11.595 1.00 63.53 84 SER A O 1
ATOM 571 N N . GLY A 1 85 ? 11.306 -12.195 11.775 1.00 74.50 85 GLY A N 1
ATOM 572 C CA . GLY A 1 85 ? 10.450 -12.324 10.593 1.00 74.50 85 GLY A CA 1
ATOM 573 C C . GLY A 1 85 ? 9.153 -11.501 10.690 1.00 74.50 85 GLY A C 1
ATOM 574 O O . GLY A 1 85 ? 8.674 -11.227 11.800 1.00 74.50 85 GLY A O 1
ATOM 575 N N . PRO A 1 86 ? 8.534 -11.106 9.560 1.00 69.81 86 PRO A N 1
ATOM 576 C CA . PRO A 1 86 ? 7.219 -10.453 9.543 1.00 69.81 86 PRO A CA 1
ATOM 577 C C . PRO A 1 86 ? 6.169 -11.224 10.354 1.00 69.81 86 PRO A C 1
ATOM 579 O O . PRO A 1 86 ? 5.328 -10.619 11.019 1.00 69.81 86 PRO A O 1
ATOM 582 N N . VAL A 1 87 ? 6.269 -12.557 10.359 1.00 70.56 87 VAL A N 1
ATOM 583 C CA . VAL A 1 87 ? 5.381 -13.481 11.077 1.00 70.56 87 VAL A CA 1
ATOM 584 C C . VAL A 1 87 ? 5.465 -13.297 12.590 1.00 70.56 87 VAL A C 1
ATOM 586 O O . VAL A 1 87 ? 4.439 -13.124 13.249 1.00 70.56 87 VAL A O 1
ATOM 589 N N . ALA A 1 88 ? 6.670 -13.275 13.156 1.00 70.31 88 ALA A N 1
ATOM 590 C CA . ALA A 1 88 ? 6.854 -13.147 14.598 1.00 70.31 88 ALA A CA 1
ATOM 591 C C . ALA A 1 88 ? 6.414 -11.773 15.115 1.00 70.31 88 ALA A C 1
ATOM 593 O O . ALA A 1 88 ? 5.730 -11.680 16.135 1.00 70.31 88 ALA A O 1
ATOM 594 N N . ARG A 1 89 ? 6.723 -10.704 14.368 1.00 73.69 89 ARG A N 1
ATOM 595 C CA . ARG A 1 89 ? 6.286 -9.342 14.715 1.00 73.69 89 ARG A CA 1
ATOM 596 C C . ARG A 1 89 ? 4.765 -9.202 14.658 1.00 73.69 89 ARG A C 1
ATOM 598 O O . ARG A 1 89 ? 4.165 -8.619 15.558 1.00 73.69 89 ARG A O 1
ATOM 605 N N . SER A 1 90 ? 4.144 -9.780 13.632 1.00 73.25 90 SER A N 1
ATOM 606 C CA . SER A 1 90 ? 2.687 -9.810 13.466 1.00 73.25 90 SER A CA 1
ATOM 607 C C . SER A 1 90 ? 1.997 -10.581 14.593 1.00 73.25 90 SER A C 1
ATOM 609 O O . SER A 1 90 ? 1.010 -10.110 15.159 1.00 73.25 90 SER A O 1
ATOM 611 N N . SER A 1 91 ? 2.567 -11.726 14.978 1.00 72.38 91 SER A N 1
ATOM 612 C CA . SER A 1 91 ? 2.077 -12.567 16.077 1.00 72.38 91 SER A CA 1
ATOM 613 C C . SER A 1 91 ? 2.157 -11.846 17.424 1.00 72.38 91 SER A C 1
ATOM 615 O O . SER A 1 91 ? 1.200 -11.880 18.195 1.00 72.38 91 SER A O 1
ATOM 617 N N . ALA A 1 92 ? 3.261 -11.135 17.686 1.00 75.06 92 ALA A N 1
ATOM 618 C CA . ALA A 1 92 ? 3.444 -10.347 18.905 1.00 75.06 92 ALA A CA 1
ATOM 619 C C . ALA A 1 92 ? 2.393 -9.235 19.024 1.00 75.06 92 ALA A C 1
ATOM 621 O O . ALA A 1 92 ? 1.727 -9.106 20.052 1.00 75.06 92 ALA A O 1
ATOM 622 N N . VAL A 1 93 ? 2.211 -8.448 17.957 1.00 75.75 93 VAL A N 1
ATOM 623 C CA . VAL A 1 93 ? 1.248 -7.338 17.950 1.00 75.75 93 VAL A CA 1
ATOM 624 C C . VAL A 1 93 ? -0.183 -7.860 18.098 1.00 75.75 93 VAL A C 1
ATOM 626 O O . VAL A 1 93 ? -0.945 -7.306 18.894 1.00 75.75 93 VAL A O 1
ATOM 629 N N . CYS A 1 94 ? -0.542 -8.954 17.418 1.00 74.81 94 CYS A N 1
ATOM 630 C CA . CYS A 1 94 ? -1.839 -9.614 17.599 1.00 74.81 94 CYS A CA 1
ATOM 631 C C . CYS A 1 94 ? -2.049 -10.103 19.034 1.00 74.81 94 CYS A C 1
ATOM 633 O O . CYS A 1 94 ? -3.074 -9.812 19.643 1.00 74.81 94 CYS A O 1
ATOM 635 N N . GLY A 1 95 ? -1.069 -10.803 19.607 1.00 73.12 95 GLY A N 1
ATOM 636 C CA . GLY A 1 95 ? -1.176 -11.340 20.962 1.00 73.12 95 GLY A CA 1
ATOM 637 C C . GLY A 1 95 ? -1.312 -10.245 22.028 1.00 73.12 95 GLY A C 1
ATOM 638 O O . GLY A 1 95 ? -2.120 -10.382 22.948 1.00 73.12 95 GLY A O 1
ATOM 639 N N . VAL A 1 96 ? -0.577 -9.135 21.885 1.00 77.62 96 VAL A N 1
ATOM 640 C CA . VAL A 1 96 ? -0.648 -7.975 22.791 1.00 77.62 96 VAL A CA 1
ATOM 641 C C . VAL A 1 96 ? -1.998 -7.269 22.685 1.00 77.62 96 VAL A C 1
ATOM 643 O O . VAL A 1 96 ? -2.625 -6.955 23.698 1.00 77.62 96 VAL A O 1
ATOM 646 N N . THR A 1 97 ? -2.476 -7.035 21.462 1.00 77.38 97 THR A N 1
ATOM 647 C CA . THR A 1 97 ? -3.765 -6.365 21.228 1.00 77.38 97 THR A CA 1
ATOM 648 C C . THR A 1 97 ? -4.935 -7.213 21.711 1.00 77.38 97 THR A C 1
ATOM 650 O O . THR A 1 97 ? -5.827 -6.682 22.373 1.00 77.38 97 THR A O 1
ATOM 653 N N . ALA A 1 98 ? -4.872 -8.530 21.508 1.00 75.75 98 ALA A N 1
ATOM 654 C CA . ALA A 1 98 ? -5.789 -9.510 22.076 1.00 75.75 98 ALA A CA 1
ATOM 655 C C . ALA A 1 98 ? -5.892 -9.413 23.604 1.00 75.75 98 ALA A C 1
ATOM 657 O O . ALA A 1 98 ? -6.986 -9.245 24.151 1.00 75.75 98 ALA A O 1
ATOM 658 N N . ALA A 1 99 ? -4.751 -9.463 24.298 1.00 75.31 99 ALA A N 1
ATOM 659 C CA . ALA A 1 99 ? -4.703 -9.400 25.756 1.00 75.31 99 ALA A CA 1
ATOM 660 C C . ALA A 1 99 ? -5.286 -8.075 26.286 1.00 75.31 99 ALA A C 1
ATOM 662 O O . ALA A 1 99 ? -6.116 -8.073 27.201 1.00 75.31 99 ALA A O 1
ATOM 663 N N . CYS A 1 100 ? -4.917 -6.949 25.667 1.00 78.12 100 CYS A N 1
ATOM 664 C CA . CYS A 1 100 ? -5.445 -5.626 26.004 1.00 78.12 100 CYS A CA 1
ATOM 665 C C . CYS A 1 100 ? -6.959 -5.516 25.763 1.00 78.12 100 CYS A C 1
ATOM 667 O O . CYS A 1 100 ? -7.672 -4.952 26.602 1.00 78.12 100 CYS A O 1
ATOM 669 N N . ALA A 1 101 ? -7.467 -6.070 24.659 1.00 75.75 101 ALA A N 1
ATOM 670 C CA . ALA A 1 101 ? -8.888 -6.056 24.321 1.00 75.75 101 ALA A CA 1
ATOM 671 C C . ALA A 1 101 ? -9.713 -6.854 25.340 1.00 75.75 101 ALA A C 1
ATOM 673 O O . ALA A 1 101 ? -10.694 -6.338 25.884 1.00 75.75 101 ALA A O 1
ATOM 674 N N . VAL A 1 102 ? -9.281 -8.077 25.665 1.00 75.81 102 VAL A N 1
ATOM 675 C CA . VAL A 1 102 ? -9.948 -8.944 26.652 1.00 75.81 102 VAL A CA 1
ATOM 676 C C . VAL A 1 102 ? -9.941 -8.302 28.040 1.00 75.81 102 VAL A C 1
ATOM 678 O O . VAL A 1 102 ? -10.976 -8.256 28.713 1.00 75.81 102 VAL A O 1
ATOM 681 N N . TYR A 1 103 ? -8.806 -7.739 28.459 1.00 80.00 103 TYR A N 1
ATOM 682 C CA . TYR A 1 103 ? -8.702 -7.029 29.734 1.00 80.00 103 TYR A CA 1
ATOM 683 C C . TYR A 1 103 ? -9.648 -5.817 29.805 1.00 80.00 103 TYR A C 1
ATOM 685 O O . TYR A 1 103 ? -10.377 -5.631 30.786 1.00 80.00 103 TYR A O 1
ATOM 693 N N . SER A 1 104 ? -9.693 -5.019 28.738 1.00 78.31 104 SER A N 1
ATOM 694 C CA . SER A 1 104 ? -10.535 -3.821 28.647 1.00 78.31 104 SER A CA 1
ATOM 695 C C . SER A 1 104 ? -12.027 -4.156 28.660 1.00 78.31 104 SER A C 1
ATOM 697 O O . SER A 1 104 ? -12.805 -3.509 29.372 1.00 78.31 104 SER A O 1
ATO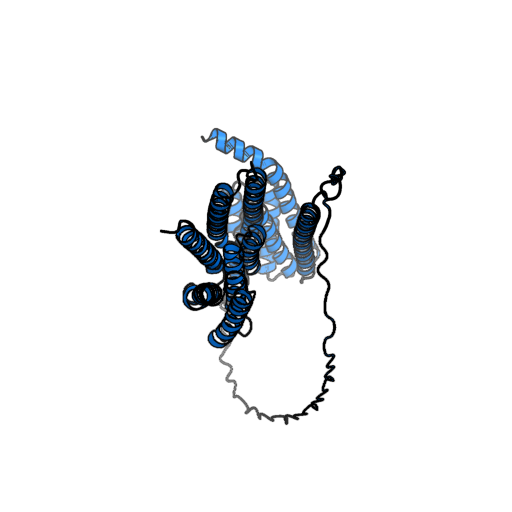M 699 N N . ALA A 1 105 ? -12.422 -5.209 27.936 1.00 75.00 105 ALA A N 1
ATOM 700 C CA . ALA A 1 105 ? -13.798 -5.693 27.884 1.00 75.00 105 ALA A CA 1
ATOM 701 C C . ALA A 1 105 ? -14.309 -6.110 29.273 1.00 75.00 105 ALA A C 1
ATOM 703 O O . ALA A 1 105 ? -15.436 -5.778 29.645 1.00 75.00 105 ALA A O 1
ATOM 704 N N . ARG A 1 106 ? -13.462 -6.741 30.100 1.00 76.56 106 ARG A N 1
ATOM 705 C CA . ARG A 1 106 ? -13.822 -7.141 31.475 1.00 76.56 106 ARG A CA 1
ATOM 706 C C . ARG A 1 106 ? -14.105 -5.970 32.403 1.00 76.56 106 ARG A C 1
ATOM 708 O O . ARG A 1 106 ? -15.026 -6.045 33.217 1.00 76.56 106 ARG A O 1
ATOM 715 N N . ARG A 1 107 ? -13.354 -4.876 32.269 1.00 76.75 107 ARG A N 1
ATOM 716 C CA . ARG A 1 107 ? -13.612 -3.636 33.021 1.00 76.75 107 ARG A CA 1
ATOM 717 C C . ARG A 1 107 ? -14.783 -2.834 32.448 1.00 76.75 107 ARG A C 1
ATOM 719 O O . ARG A 1 107 ? -15.188 -1.834 33.040 1.00 76.75 107 ARG A O 1
ATOM 726 N N . LEU A 1 108 ? -15.352 -3.274 31.322 1.00 75.62 108 LEU A N 1
ATOM 727 C CA . LEU A 1 108 ? -16.328 -2.552 30.505 1.00 75.62 108 LEU A CA 1
ATOM 728 C C . LEU A 1 108 ? -15.757 -1.229 29.946 1.00 75.62 108 LEU A C 1
ATOM 730 O O . LEU A 1 108 ? -16.513 -0.378 29.493 1.00 75.62 108 LEU A O 1
ATOM 734 N N . TRP A 1 109 ? -14.444 -0.983 30.008 1.00 76.50 109 TRP A N 1
ATOM 735 C CA . TRP A 1 109 ? -13.853 0.293 29.593 1.00 76.50 109 TRP A CA 1
ATOM 736 C C . TRP A 1 109 ? -13.759 0.361 28.063 1.00 76.50 109 TRP A C 1
ATOM 738 O O . TRP A 1 109 ? -12.903 -0.267 27.451 1.00 76.50 109 TRP A O 1
ATOM 748 N N . ILE A 1 110 ? -14.643 1.158 27.459 1.00 73.56 110 ILE A N 1
ATOM 749 C CA . ILE A 1 110 ? -14.764 1.320 26.001 1.00 73.56 110 ILE A CA 1
ATOM 750 C C . ILE A 1 110 ? -13.496 1.929 25.361 1.00 73.56 110 ILE A C 1
ATOM 752 O O . ILE A 1 110 ? -13.025 1.361 24.378 1.00 73.56 110 ILE A O 1
ATOM 756 N N . PRO A 1 111 ? -12.890 3.016 25.894 1.00 77.25 111 PRO A N 1
ATOM 757 C CA . PRO A 1 111 ? -11.730 3.636 25.244 1.00 77.25 111 PRO A CA 1
ATOM 758 C C . PRO A 1 111 ? -10.506 2.715 25.067 1.00 77.25 111 PRO A C 1
ATOM 760 O O . PRO A 1 111 ? -10.004 2.636 23.948 1.00 77.25 111 PRO A O 1
ATOM 763 N N . PRO A 1 112 ? -10.023 1.978 26.092 1.00 74.56 112 PRO A N 1
ATOM 764 C CA . PRO A 1 112 ? -8.858 1.108 25.922 1.00 74.56 112 PRO A CA 1
ATOM 765 C C . PRO A 1 112 ? -9.151 -0.113 25.037 1.00 74.56 112 PRO A C 1
ATOM 767 O O . PRO A 1 112 ? -8.255 -0.579 24.337 1.00 74.56 112 PRO A O 1
ATOM 770 N N . PHE A 1 113 ? -10.405 -0.580 24.983 1.00 76.75 113 PHE A N 1
ATOM 771 C CA . PHE A 1 113 ? -10.812 -1.617 24.033 1.00 76.75 113 PHE A CA 1
ATOM 772 C C . PHE A 1 113 ? -10.664 -1.126 22.587 1.00 76.75 113 PHE A C 1
ATOM 774 O O . PHE A 1 113 ? -9.978 -1.760 21.786 1.00 76.75 113 PHE A O 1
ATOM 781 N N . LEU A 1 114 ? -11.219 0.045 22.262 1.00 76.56 114 LEU A N 1
ATOM 782 C CA . LEU A 1 114 ? -11.089 0.622 20.920 1.00 76.56 114 LEU A CA 1
ATOM 783 C C . LEU A 1 114 ? -9.630 0.931 20.563 1.00 76.56 114 LEU A C 1
ATOM 785 O O . LEU A 1 114 ? -9.212 0.662 19.440 1.00 76.56 114 LEU A O 1
ATOM 789 N N . ALA A 1 115 ? -8.840 1.419 21.524 1.00 75.69 115 ALA A N 1
ATOM 790 C CA . ALA A 1 115 ? -7.411 1.648 21.327 1.00 75.69 115 ALA A CA 1
ATOM 791 C C . ALA A 1 115 ? -6.669 0.352 20.962 1.00 75.69 115 ALA A C 1
ATOM 793 O O . ALA A 1 115 ? -5.848 0.363 20.049 1.00 75.69 115 ALA A O 1
ATOM 794 N N . SER A 1 116 ? -6.987 -0.772 21.616 1.00 73.44 116 SER A N 1
ATOM 795 C CA . SER A 1 116 ? -6.361 -2.066 21.310 1.00 73.44 116 SER A CA 1
ATOM 796 C C . SER A 1 116 ? -6.701 -2.584 19.908 1.00 73.44 116 SER A C 1
ATOM 798 O O . SER A 1 116 ? -5.808 -3.051 19.203 1.00 73.44 116 SER A O 1
ATOM 800 N N . VAL A 1 117 ? -7.950 -2.419 19.460 1.00 75.44 117 VAL A N 1
ATOM 801 C CA . VAL A 1 117 ? -8.374 -2.788 18.099 1.00 75.44 117 VAL A CA 1
ATOM 802 C C . VAL A 1 117 ? -7.699 -1.896 17.056 1.00 75.44 117 VAL A C 1
ATOM 804 O O . VAL A 1 117 ? -7.164 -2.394 16.066 1.00 75.44 117 VAL A O 1
ATOM 807 N N . ALA A 1 118 ? -7.659 -0.582 17.297 1.00 76.19 118 ALA A N 1
ATOM 808 C CA . ALA A 1 118 ? -6.984 0.363 16.413 1.00 76.19 118 ALA A CA 1
ATOM 809 C C . ALA A 1 118 ? -5.488 0.041 16.280 1.00 76.19 118 ALA A C 1
ATOM 811 O O . ALA A 1 118 ? -4.950 0.067 15.175 1.00 76.19 118 ALA A O 1
ATOM 812 N N . LEU A 1 119 ? -4.825 -0.325 17.382 1.00 75.81 119 LEU A N 1
ATOM 813 C CA . LEU A 1 119 ? -3.420 -0.728 17.368 1.00 75.81 119 LEU A CA 1
ATOM 814 C C . LEU A 1 119 ? -3.199 -1.996 16.524 1.00 75.81 119 LEU A C 1
ATOM 816 O O . LEU A 1 119 ? -2.216 -2.070 15.789 1.00 75.81 119 LEU A O 1
ATOM 820 N N . GLY A 1 120 ? -4.126 -2.959 16.585 1.00 74.31 120 GLY A N 1
ATOM 821 C CA . GLY A 1 120 ? -4.087 -4.185 15.781 1.00 74.31 120 GLY A CA 1
ATOM 822 C C . GLY A 1 120 ? -4.171 -3.898 14.281 1.00 74.31 120 GLY A C 1
ATOM 823 O O . GLY A 1 120 ? -3.332 -4.375 13.515 1.00 74.31 120 GLY A O 1
ATOM 824 N N . ILE A 1 121 ? -5.118 -3.043 13.881 1.00 72.62 121 ILE A N 1
ATOM 825 C CA . ILE A 1 121 ? -5.301 -2.605 12.488 1.00 72.62 121 ILE A CA 1
ATOM 826 C C . ILE A 1 121 ? -4.081 -1.810 11.998 1.00 72.62 121 ILE A C 1
ATOM 828 O O . ILE A 1 121 ? -3.551 -2.087 10.921 1.00 72.62 121 ILE A O 1
ATOM 832 N N . CYS A 1 122 ? -3.596 -0.853 12.794 1.00 74.12 122 CYS A N 1
ATOM 833 C CA . CYS A 1 122 ? -2.406 -0.065 12.469 1.00 74.12 122 CYS A CA 1
ATOM 834 C C . CYS A 1 122 ? -1.157 -0.944 12.328 1.00 74.12 122 CYS A C 1
ATOM 836 O O . CYS A 1 122 ? -0.359 -0.722 11.418 1.00 74.12 122 CYS A O 1
ATOM 838 N N . GLY A 1 123 ? -1.002 -1.957 13.185 1.00 72.12 123 GLY A N 1
ATOM 839 C CA . GLY A 1 123 ? 0.069 -2.946 13.077 1.00 72.12 123 GLY A CA 1
ATOM 840 C C . GLY A 1 123 ? 0.003 -3.724 11.763 1.00 72.12 123 GLY A C 1
ATOM 841 O O . GLY A 1 123 ? 1.000 -3.794 11.046 1.00 72.12 123 GLY A O 1
ATOM 842 N N . ALA A 1 124 ? -1.179 -4.217 11.383 1.00 68.44 124 ALA A N 1
ATOM 843 C CA . ALA A 1 124 ? -1.362 -4.961 10.137 1.00 68.44 124 ALA A CA 1
ATOM 844 C C . ALA A 1 124 ? -1.045 -4.100 8.900 1.00 68.44 124 ALA A C 1
ATOM 846 O O . ALA A 1 124 ? -0.380 -4.550 7.963 1.00 68.44 124 ALA A O 1
ATOM 847 N N . MET A 1 125 ? -1.449 -2.824 8.924 1.00 68.94 125 MET A N 1
ATOM 848 C CA . MET A 1 125 ? -1.097 -1.852 7.885 1.00 68.94 125 MET A CA 1
ATOM 849 C C . MET A 1 125 ? 0.406 -1.553 7.844 1.00 68.94 125 MET A C 1
ATOM 851 O O . MET A 1 125 ? 0.978 -1.434 6.759 1.00 68.94 125 MET A O 1
ATOM 855 N N . TYR A 1 126 ? 1.057 -1.430 9.005 1.00 72.31 126 TYR A N 1
ATOM 856 C CA . TYR A 1 126 ? 2.494 -1.172 9.098 1.00 72.31 126 TYR A CA 1
ATOM 857 C C . TYR A 1 126 ? 3.320 -2.303 8.472 1.00 72.31 126 TYR A C 1
ATOM 859 O O . TYR A 1 126 ? 4.280 -2.027 7.753 1.00 72.31 126 TYR A O 1
ATOM 867 N N . TYR A 1 127 ? 2.908 -3.559 8.668 1.00 67.81 127 TYR A N 1
ATOM 868 C CA . TYR A 1 127 ? 3.589 -4.736 8.117 1.00 67.81 127 TYR A CA 1
ATOM 869 C C . TYR A 1 127 ? 3.215 -5.076 6.665 1.00 67.81 127 TYR A C 1
ATOM 871 O O . TYR A 1 127 ? 3.663 -6.089 6.139 1.00 67.81 127 TYR A O 1
ATOM 879 N N . GLY A 1 128 ? 2.464 -4.208 5.978 1.00 62.41 128 GLY A N 1
ATOM 880 C CA . GLY A 1 128 ? 2.293 -4.292 4.525 1.00 62.41 128 GLY A CA 1
ATOM 881 C C . GLY A 1 128 ? 1.171 -5.209 4.035 1.00 62.41 128 GLY A C 1
ATOM 882 O O . GLY A 1 128 ? 1.050 -5.392 2.829 1.00 62.41 128 GLY A O 1
ATOM 883 N N . ALA A 1 129 ? 0.293 -5.709 4.912 1.00 61.06 129 ALA A N 1
ATOM 884 C CA . ALA A 1 129 ? -0.879 -6.502 4.511 1.00 61.06 129 ALA A CA 1
ATOM 885 C C . ALA A 1 129 ? -2.027 -5.658 3.905 1.00 61.06 129 ALA A C 1
ATOM 887 O O . ALA A 1 129 ? -3.126 -6.158 3.666 1.00 61.06 129 ALA A O 1
ATOM 888 N N . ALA A 1 130 ? -1.795 -4.365 3.661 1.00 57.78 130 ALA A N 1
ATOM 889 C CA . ALA A 1 130 ? -2.826 -3.349 3.454 1.00 57.78 130 ALA A CA 1
ATOM 890 C C . ALA A 1 130 ? -3.845 -3.666 2.334 1.00 57.78 130 ALA A C 1
ATOM 892 O O . ALA A 1 130 ? -5.012 -3.303 2.476 1.00 57.78 130 ALA A O 1
ATOM 893 N N . GLY A 1 131 ? -3.468 -4.437 1.306 1.00 54.47 131 GLY A N 1
ATOM 894 C CA . GLY A 1 131 ? -4.378 -4.863 0.236 1.00 54.47 131 GLY A CA 1
ATOM 895 C C . GLY A 1 131 ? -5.489 -5.835 0.668 1.00 54.47 131 GLY A C 1
ATOM 896 O O . GLY A 1 131 ? -6.627 -5.671 0.229 1.00 54.47 131 GLY A O 1
ATOM 897 N N . GLU A 1 132 ? -5.192 -6.805 1.539 1.00 57.59 132 GLU A N 1
ATOM 898 C CA . GLU A 1 132 ? -6.164 -7.804 2.037 1.00 57.59 132 GLU A CA 1
ATOM 899 C C . GLU A 1 132 ? -6.762 -7.419 3.398 1.00 57.59 132 GLU A C 1
ATOM 901 O O . GLU A 1 132 ? -7.899 -7.771 3.714 1.00 57.59 132 GLU A O 1
ATOM 906 N N . VAL A 1 133 ? -6.044 -6.592 4.167 1.00 61.84 133 VAL A N 1
ATOM 907 C CA . VAL A 1 133 ? -6.481 -6.062 5.469 1.00 61.84 133 VAL A CA 1
ATOM 908 C C . VAL A 1 133 ? -7.791 -5.291 5.375 1.00 61.84 133 VAL A C 1
ATOM 910 O O . VAL A 1 133 ? -8.489 -5.196 6.372 1.00 61.84 133 VAL A O 1
ATOM 913 N N . ARG A 1 134 ? -8.163 -4.721 4.222 1.00 62.91 134 ARG A N 1
ATOM 914 C CA . ARG A 1 134 ? -9.307 -3.792 4.127 1.00 62.91 134 ARG A CA 1
ATOM 915 C C . ARG A 1 134 ? -10.620 -4.412 4.593 1.00 62.91 134 ARG A C 1
ATOM 917 O O . ARG A 1 134 ? -11.310 -3.823 5.422 1.00 62.91 134 ARG A O 1
ATOM 924 N N . TYR A 1 135 ? -10.945 -5.601 4.087 1.00 61.22 135 TYR A N 1
ATOM 925 C CA . TYR A 1 135 ? -12.179 -6.294 4.460 1.00 61.22 135 TYR A CA 1
ATOM 926 C C . TYR A 1 135 ? -12.133 -6.739 5.911 1.00 61.22 135 TYR A C 1
ATOM 928 O O . TYR A 1 135 ? -13.109 -6.586 6.641 1.00 61.22 135 TYR A O 1
ATOM 936 N N . VAL A 1 136 ? -10.972 -7.208 6.359 1.00 65.00 136 VAL A N 1
ATOM 937 C CA . VAL A 1 136 ? -10.827 -7.698 7.720 1.00 65.00 136 VAL A CA 1
ATOM 938 C C . VAL A 1 136 ? -10.833 -6.564 8.743 1.00 65.00 136 VAL A C 1
ATOM 940 O O . VAL A 1 136 ? -11.501 -6.674 9.763 1.00 65.00 136 VAL A O 1
ATOM 943 N N . ALA A 1 137 ? -10.177 -5.439 8.474 1.00 67.25 137 ALA A N 1
ATOM 944 C CA . ALA A 1 137 ? -10.210 -4.238 9.302 1.00 67.25 137 ALA A CA 1
ATOM 945 C C . ALA A 1 137 ? -11.619 -3.642 9.367 1.00 67.25 137 ALA A C 1
ATOM 947 O O . ALA A 1 137 ? -12.037 -3.191 10.433 1.00 67.25 137 ALA A O 1
ATOM 948 N N . LEU A 1 138 ? -12.370 -3.680 8.262 1.00 67.75 138 LEU A N 1
ATOM 949 C CA . LEU A 1 138 ? -13.773 -3.275 8.235 1.00 67.75 138 LEU A CA 1
ATOM 950 C C . LEU A 1 138 ? -14.638 -4.208 9.095 1.00 67.75 138 LEU A C 1
ATOM 952 O O . LEU A 1 138 ? -15.339 -3.726 9.981 1.00 67.75 138 LEU A O 1
ATOM 956 N N . ILE A 1 139 ? -14.519 -5.530 8.924 1.00 67.75 139 ILE A N 1
ATOM 957 C CA . ILE A 1 139 ? -15.220 -6.528 9.752 1.00 67.75 139 ILE A CA 1
ATOM 958 C C . ILE A 1 139 ? -14.837 -6.379 11.232 1.00 67.75 139 ILE A C 1
ATOM 960 O O . ILE A 1 139 ? -15.706 -6.372 12.099 1.00 67.75 139 ILE A O 1
ATOM 964 N N . THR A 1 140 ? -13.554 -6.182 11.534 1.00 70.38 140 THR A N 1
ATOM 965 C CA . THR A 1 140 ? -13.042 -5.998 12.900 1.00 70.38 140 THR A CA 1
ATOM 966 C C . THR A 1 140 ? -13.572 -4.707 13.518 1.00 70.38 140 THR A C 1
ATOM 968 O O . THR A 1 140 ? -13.948 -4.698 14.686 1.00 70.38 140 THR A O 1
ATOM 971 N N . SER A 1 141 ? -13.661 -3.626 12.739 1.00 71.69 141 SER A N 1
ATOM 972 C CA . SER A 1 141 ? -14.239 -2.358 13.191 1.00 71.69 141 SER A CA 1
ATOM 973 C C . SER A 1 141 ? -15.732 -2.504 13.476 1.00 71.69 141 SER A C 1
ATOM 975 O O . SER A 1 141 ? -16.190 -2.044 14.517 1.00 71.69 141 SER A O 1
ATOM 977 N N . LEU A 1 142 ? -16.480 -3.196 12.609 1.00 70.56 142 LEU A N 1
ATOM 978 C CA . LEU A 1 142 ? -17.901 -3.496 12.815 1.00 70.56 142 LEU A CA 1
ATOM 979 C C . LEU A 1 142 ? -18.132 -4.382 14.045 1.00 70.56 142 LEU A C 1
ATOM 981 O O . LEU A 1 142 ? -19.023 -4.095 14.841 1.00 70.56 142 LEU A O 1
ATOM 985 N N . LEU A 1 143 ? -17.310 -5.414 14.248 1.00 71.12 143 LEU A N 1
ATOM 986 C CA . LEU A 1 143 ? -17.369 -6.270 15.435 1.00 71.12 143 LEU A CA 1
ATOM 987 C C . LEU A 1 143 ? -17.008 -5.497 16.706 1.00 71.12 143 LEU A C 1
ATOM 989 O O . LEU A 1 143 ? -17.731 -5.580 17.698 1.00 71.12 143 LEU A O 1
ATOM 993 N N . ALA A 1 144 ? -15.955 -4.678 16.679 1.00 74.25 144 ALA A N 1
ATOM 994 C CA . ALA A 1 144 ? -15.593 -3.809 17.796 1.00 74.25 144 ALA A CA 1
ATOM 995 C C . ALA A 1 144 ? -16.725 -2.824 18.124 1.00 74.25 144 ALA A C 1
ATOM 997 O O . ALA A 1 144 ? -17.013 -2.545 19.292 1.00 74.25 144 ALA A O 1
ATOM 998 N N . LEU A 1 145 ? -17.420 -2.339 17.099 1.00 70.62 145 LEU A N 1
ATOM 999 C CA . LEU A 1 145 ? -18.562 -1.459 17.250 1.00 70.62 145 LEU A CA 1
ATOM 1000 C C . LEU A 1 145 ? -19.775 -2.178 17.854 1.00 70.62 145 LEU A C 1
ATOM 1002 O O . LEU A 1 145 ? -20.356 -1.696 18.821 1.00 70.62 145 LEU A O 1
ATOM 1006 N N . ALA A 1 146 ? -20.113 -3.366 17.353 1.00 69.44 146 ALA A N 1
ATOM 1007 C CA . ALA A 1 146 ? -21.171 -4.200 17.916 1.00 69.44 146 ALA A CA 1
ATOM 1008 C C . ALA A 1 146 ? -20.876 -4.550 19.384 1.00 69.44 146 ALA A C 1
ATOM 1010 O O . ALA A 1 146 ? -21.758 -4.490 20.241 1.00 69.44 146 ALA A O 1
ATOM 1011 N N . THR A 1 147 ? -19.608 -4.825 19.697 1.00 72.06 147 THR A N 1
ATOM 1012 C CA . THR A 1 147 ? -19.147 -5.122 21.057 1.00 72.06 147 THR A CA 1
ATOM 1013 C C . THR A 1 147 ? -19.291 -3.906 21.969 1.00 72.06 147 THR A C 1
ATOM 1015 O O . THR A 1 147 ? -19.808 -4.023 23.079 1.00 72.06 147 THR A O 1
ATOM 1018 N N . THR A 1 148 ? -18.893 -2.716 21.512 1.00 74.75 148 THR A N 1
ATOM 1019 C CA . THR A 1 148 ? -19.055 -1.482 22.298 1.00 74.75 148 THR A CA 1
ATOM 1020 C C . THR A 1 148 ? -20.521 -1.099 22.475 1.00 74.75 148 THR A C 1
ATOM 1022 O O . THR A 1 148 ? -20.902 -0.732 23.586 1.00 74.75 148 THR A O 1
ATOM 1025 N N . ALA A 1 149 ? -21.359 -1.265 21.450 1.00 71.44 149 ALA A N 1
ATOM 1026 C CA . ALA A 1 149 ? -22.801 -1.052 21.536 1.00 71.44 149 ALA A CA 1
ATOM 1027 C C . ALA A 1 149 ? -23.460 -2.005 22.545 1.00 71.44 149 ALA A C 1
ATOM 1029 O O . ALA A 1 149 ? -24.241 -1.565 23.387 1.00 71.44 149 ALA A O 1
ATOM 1030 N N . ALA A 1 150 ? -23.095 -3.291 22.537 1.00 71.19 150 ALA A N 1
ATOM 1031 C CA . ALA A 1 150 ? -23.589 -4.262 23.513 1.00 71.19 150 ALA A CA 1
ATOM 1032 C C . ALA A 1 150 ? -23.143 -3.926 24.947 1.00 71.19 150 ALA A C 1
ATOM 1034 O O . ALA A 1 150 ? -23.940 -3.990 25.888 1.00 71.19 150 ALA A O 1
ATOM 1035 N N . LEU A 1 151 ? -21.879 -3.521 25.120 1.00 71.31 151 LEU A N 1
ATOM 1036 C CA . LEU A 1 151 ? -21.333 -3.078 26.405 1.00 71.31 151 LEU A CA 1
ATOM 1037 C C . LEU A 1 151 ? -22.030 -1.812 26.925 1.00 71.31 151 LEU A C 1
ATOM 1039 O O . LEU A 1 151 ? -22.263 -1.689 28.132 1.00 71.31 151 LEU A O 1
ATOM 1043 N N . ASP A 1 152 ? -22.368 -0.873 26.042 1.00 73.75 152 ASP A N 1
ATOM 1044 C CA . ASP A 1 152 ? -23.053 0.363 26.415 1.00 73.75 152 ASP A CA 1
ATOM 1045 C C . ASP A 1 152 ? -24.539 0.122 26.716 1.00 73.75 152 ASP A C 1
ATOM 1047 O O . ASP A 1 152 ? -25.032 0.576 27.747 1.00 73.75 152 ASP A O 1
ATOM 1051 N N . ALA A 1 153 ? -25.230 -0.703 25.921 1.00 67.31 153 ALA A N 1
ATOM 1052 C CA . ALA A 1 153 ? -26.602 -1.137 26.195 1.00 67.31 153 ALA A CA 1
ATOM 1053 C C . ALA A 1 153 ? -26.717 -1.823 27.568 1.00 67.31 153 ALA A C 1
ATOM 1055 O O . ALA A 1 153 ? -27.635 -1.553 28.350 1.00 67.31 153 ALA A O 1
ATOM 1056 N N . ALA A 1 154 ? -25.731 -2.652 27.914 1.00 70.62 154 ALA A N 1
ATOM 1057 C CA . ALA A 1 154 ? -25.643 -3.277 29.223 1.00 70.62 154 ALA A CA 1
ATOM 1058 C C . ALA A 1 154 ? -25.445 -2.280 30.374 1.00 70.62 154 ALA A C 1
ATOM 1060 O O . ALA A 1 154 ? -26.001 -2.453 31.462 1.00 70.62 154 ALA A O 1
ATOM 1061 N N . ARG A 1 155 ? -24.638 -1.236 30.151 1.00 72.44 155 ARG A N 1
ATOM 1062 C CA . ARG A 1 155 ? -24.415 -0.158 31.123 1.00 72.44 155 ARG A CA 1
ATOM 1063 C C . ARG A 1 155 ? -25.648 0.715 31.286 1.00 72.44 155 ARG A C 1
ATOM 1065 O O . ARG A 1 155 ? -25.963 1.087 32.417 1.00 72.44 155 ARG A O 1
ATOM 1072 N N . HIS A 1 156 ? -26.350 1.009 30.194 1.00 68.00 156 HIS A N 1
ATOM 1073 C CA . HIS A 1 156 ? -27.559 1.823 30.215 1.00 68.00 156 HIS A CA 1
ATOM 1074 C C . HIS A 1 156 ? -28.675 1.170 31.026 1.00 68.00 156 HIS A C 1
ATOM 1076 O O . HIS A 1 156 ? -29.306 1.859 31.824 1.00 68.00 156 HIS A O 1
ATOM 1082 N N . ARG A 1 157 ? -28.830 -0.160 30.960 1.00 68.00 157 ARG A N 1
ATOM 1083 C CA . ARG A 1 157 ? -29.769 -0.882 31.841 1.00 68.00 157 ARG A CA 1
ATOM 1084 C C . ARG A 1 157 ? -29.487 -0.694 33.339 1.00 68.00 157 ARG A C 1
ATOM 1086 O O . ARG A 1 157 ? -30.387 -0.896 34.142 1.00 68.00 157 ARG A O 1
ATOM 1093 N N . ARG A 1 158 ? -28.269 -0.299 33.736 1.00 69.12 158 ARG A N 1
ATOM 1094 C CA . ARG A 1 158 ? -27.897 -0.082 35.148 1.00 69.12 158 ARG A CA 1
ATOM 1095 C C . ARG A 1 158 ? -27.947 1.373 35.613 1.00 69.12 158 ARG A C 1
ATOM 1097 O O . ARG A 1 158 ? -27.820 1.611 36.811 1.00 69.12 158 ARG A O 1
ATOM 1104 N N . ARG A 1 159 ? -28.047 2.361 34.718 1.00 61.84 159 ARG A N 1
ATOM 1105 C CA . ARG A 1 159 ? -28.028 3.784 35.099 1.00 61.84 159 ARG A CA 1
ATOM 1106 C C . ARG A 1 159 ? -29.055 4.574 34.293 1.00 61.84 159 ARG A C 1
ATOM 1108 O O . ARG A 1 159 ? -28.879 4.764 33.093 1.00 61.84 159 ARG A O 1
ATOM 1115 N N . VAL A 1 160 ? -30.061 5.114 34.988 1.00 56.50 160 VAL A N 1
ATOM 1116 C CA . VAL A 1 160 ? -31.138 5.994 34.478 1.00 56.50 160 VAL A CA 1
ATOM 1117 C C . VAL A 1 160 ? -30.607 7.392 34.102 1.00 56.50 160 VAL A C 1
ATOM 1119 O O . VAL A 1 160 ? -31.122 8.421 34.526 1.00 56.50 160 VAL A O 1
ATOM 1122 N N . ARG A 1 161 ? -29.522 7.482 33.328 1.00 48.00 161 ARG A N 1
ATOM 1123 C CA . ARG A 1 161 ? -29.050 8.758 32.766 1.00 48.00 161 ARG A CA 1
ATOM 1124 C C . ARG A 1 161 ? -28.974 8.666 31.249 1.00 48.00 161 ARG A C 1
ATOM 1126 O O . ARG A 1 161 ? -28.251 7.825 30.727 1.00 48.00 161 ARG A O 1
ATOM 1133 N N . LYS A 1 162 ? -29.710 9.560 30.578 1.00 50.44 162 LYS A N 1
ATOM 1134 C CA . LYS A 1 162 ? -29.659 9.842 29.130 1.00 50.44 162 LYS A CA 1
ATOM 1135 C C . LYS A 1 162 ? -28.289 10.448 28.728 1.00 50.44 162 LYS A C 1
ATOM 1137 O O . LYS A 1 162 ? -27.509 10.828 29.602 1.00 50.44 162 LYS A O 1
ATOM 1142 N N . PRO A 1 163 ? -27.997 10.615 27.430 1.00 53.59 163 PRO A N 1
ATOM 1143 C CA . PRO A 1 163 ? -27.464 9.602 26.533 1.00 53.59 163 PRO A CA 1
ATOM 1144 C C . PRO A 1 163 ? -25.986 9.889 26.206 1.00 53.59 163 PRO A C 1
ATOM 1146 O O . PRO A 1 163 ? -25.620 11.000 25.830 1.00 53.59 163 PRO A O 1
ATOM 1149 N N . ARG A 1 164 ? -25.130 8.862 26.270 1.00 63.31 164 ARG A N 1
ATOM 1150 C CA . ARG A 1 164 ? -23.778 8.888 25.669 1.00 63.31 164 ARG A CA 1
ATOM 1151 C C . ARG A 1 164 ? -23.778 8.459 24.198 1.00 63.31 164 ARG A C 1
ATOM 1153 O O . ARG A 1 164 ? -22.716 8.348 23.593 1.00 63.31 164 ARG A O 1
ATOM 1160 N N . LEU A 1 165 ? -24.968 8.298 23.621 1.00 62.69 165 LEU A N 1
ATOM 1161 C CA . LEU A 1 165 ? -25.194 7.896 22.237 1.00 62.69 165 LEU A CA 1
ATOM 1162 C C . LEU A 1 165 ? -24.414 8.772 21.244 1.00 62.69 165 LEU A C 1
ATOM 1164 O O . LEU A 1 165 ? -23.844 8.250 20.299 1.00 62.69 165 LEU A O 1
ATOM 1168 N N . ILE A 1 166 ? -24.307 10.079 21.512 1.00 60.94 166 ILE A N 1
ATOM 1169 C CA . ILE A 1 166 ? -23.551 11.024 20.674 1.00 60.94 166 ILE A CA 1
ATOM 1170 C C . ILE A 1 166 ? -22.057 10.673 20.649 1.00 60.94 166 ILE A C 1
ATOM 1172 O O . ILE A 1 166 ? -21.450 10.695 19.588 1.00 60.94 166 ILE A O 1
ATOM 1176 N N . ALA A 1 167 ? -21.457 10.286 21.779 1.00 62.94 167 ALA A N 1
ATOM 1177 C CA . ALA A 1 167 ? -20.040 9.915 21.821 1.00 62.94 167 ALA A CA 1
ATOM 1178 C C . ALA A 1 167 ? -19.768 8.600 21.072 1.00 62.94 167 ALA A C 1
ATOM 1180 O O . ALA A 1 167 ? -18.744 8.470 20.404 1.00 62.94 167 ALA A O 1
ATOM 1181 N N . VAL A 1 168 ? -20.704 7.647 21.145 1.00 64.75 168 VAL A N 1
ATOM 1182 C CA . VAL A 1 168 ? -20.638 6.398 20.373 1.00 64.75 168 VAL A CA 1
ATOM 1183 C C . VAL A 1 168 ? -20.783 6.691 18.879 1.00 64.75 168 VAL A C 1
ATOM 1185 O O . VAL A 1 168 ? -19.971 6.211 18.095 1.00 64.75 168 VAL A O 1
ATOM 1188 N N . LEU A 1 169 ? -21.744 7.535 18.487 1.00 61.00 169 LEU A N 1
ATOM 1189 C CA . LEU A 1 169 ? -21.960 7.925 17.092 1.00 61.00 169 LEU A CA 1
ATOM 1190 C C . LEU A 1 169 ? -20.758 8.687 16.515 1.00 61.00 169 LEU A C 1
ATOM 1192 O O . LEU A 1 169 ? -20.333 8.412 15.400 1.00 61.00 169 LEU A O 1
ATOM 1196 N N . VAL A 1 170 ? -20.169 9.605 17.286 1.00 66.19 170 VAL A N 1
ATOM 1197 C CA . VAL A 1 170 ? -18.962 10.343 16.884 1.00 66.19 170 VAL A CA 1
ATOM 1198 C C . VAL A 1 170 ? -17.782 9.387 16.712 1.00 66.19 170 VAL A C 1
ATOM 1200 O O . VAL A 1 170 ? -17.080 9.470 15.708 1.00 66.19 170 VAL A O 1
ATOM 1203 N N . GLY A 1 171 ? -17.595 8.428 17.626 1.00 70.25 171 GLY A N 1
ATOM 1204 C CA . GLY A 1 171 ? -16.582 7.381 17.465 1.00 70.25 171 GLY A CA 1
ATOM 1205 C C . GLY A 1 171 ? -16.789 6.541 16.197 1.00 70.25 171 GLY A C 1
ATOM 1206 O O . GLY A 1 171 ? -15.826 6.232 15.499 1.00 70.25 171 GLY A O 1
ATOM 1207 N N . LEU A 1 172 ? -18.046 6.239 15.864 1.00 61.22 172 LEU A N 1
ATOM 1208 C CA . LEU A 1 172 ? -18.461 5.486 14.675 1.00 61.22 172 LEU A CA 1
ATOM 1209 C C . LEU A 1 172 ? -18.143 6.250 13.382 1.00 61.22 172 LEU A C 1
ATOM 1211 O O . LEU A 1 172 ? -17.557 5.687 12.460 1.00 61.22 172 LEU A O 1
ATOM 1215 N N . VAL A 1 173 ? -18.456 7.548 13.342 1.00 64.50 173 VAL A N 1
ATOM 1216 C CA . VAL A 1 173 ? -18.161 8.430 12.203 1.00 64.50 173 VAL A CA 1
ATOM 1217 C C . VAL A 1 173 ? -16.654 8.598 12.012 1.00 64.50 173 VAL A C 1
ATOM 1219 O O . VAL A 1 173 ? -16.173 8.515 10.885 1.00 64.50 173 VAL A O 1
ATOM 1222 N N . VAL A 1 174 ? -15.888 8.768 13.094 1.00 68.94 174 VAL A N 1
ATOM 1223 C CA . VAL A 1 174 ? -14.422 8.895 13.021 1.00 68.94 174 VAL A CA 1
ATOM 1224 C C . VAL A 1 174 ? -13.776 7.593 12.542 1.00 68.94 174 VAL A C 1
ATOM 1226 O O . VAL A 1 174 ? -12.905 7.631 11.673 1.00 68.94 174 VAL A O 1
ATOM 1229 N N . ALA A 1 175 ? -14.222 6.438 13.045 1.00 65.00 175 ALA A N 1
ATOM 1230 C CA . ALA A 1 175 ? -13.728 5.138 12.595 1.00 65.00 175 ALA A CA 1
ATOM 1231 C C . ALA A 1 175 ? -14.057 4.888 11.114 1.00 65.00 175 ALA A C 1
ATOM 1233 O O . ALA A 1 175 ? -13.177 4.503 10.344 1.00 65.00 175 ALA A O 1
ATOM 1234 N N . ALA A 1 176 ? -15.291 5.175 10.687 1.00 62.25 176 ALA A N 1
ATOM 1235 C CA . ALA A 1 176 ? -15.703 5.046 9.292 1.00 62.25 176 ALA A CA 1
ATOM 1236 C C . ALA A 1 176 ? -14.911 5.986 8.367 1.00 62.25 176 ALA A C 1
ATOM 1238 O O . ALA A 1 176 ? -14.431 5.554 7.319 1.00 62.25 176 ALA A O 1
ATOM 1239 N N . ALA A 1 177 ? -14.705 7.244 8.769 1.00 62.84 177 ALA A N 1
ATOM 1240 C CA . ALA A 1 177 ? -13.906 8.210 8.019 1.00 62.84 177 ALA A CA 1
ATOM 1241 C C . ALA A 1 177 ? -12.438 7.774 7.898 1.00 62.84 177 ALA A C 1
ATOM 1243 O O . ALA A 1 177 ? -11.844 7.913 6.831 1.00 62.84 177 ALA A O 1
ATOM 1244 N N . PHE A 1 178 ? -11.860 7.192 8.954 1.00 69.75 178 PHE A N 1
ATOM 1245 C CA . PHE A 1 178 ? -10.497 6.664 8.923 1.00 69.75 178 PHE A CA 1
ATOM 1246 C C . PHE A 1 178 ? -10.361 5.469 7.967 1.00 69.75 178 PHE A C 1
ATOM 1248 O O . PHE A 1 178 ? -9.408 5.398 7.186 1.00 69.75 178 PHE A O 1
ATOM 1255 N N . VAL A 1 179 ? -11.339 4.558 7.968 1.00 61.75 179 VAL A N 1
ATOM 1256 C CA . VAL A 1 179 ? -11.393 3.431 7.023 1.00 61.75 179 VAL A CA 1
ATOM 1257 C C . VAL A 1 179 ? -11.553 3.935 5.584 1.00 61.75 179 VAL A C 1
ATOM 1259 O O . VAL A 1 179 ? -10.801 3.527 4.704 1.00 61.75 179 VAL A O 1
ATOM 1262 N N . LEU A 1 180 ? -12.453 4.887 5.330 1.00 60.47 180 LEU A N 1
ATOM 1263 C CA . LEU A 1 180 ? -12.637 5.488 4.003 1.00 60.47 180 LEU A CA 1
ATOM 1264 C C . LEU A 1 180 ? -11.377 6.217 3.508 1.00 60.47 180 LEU A C 1
ATOM 1266 O O . LEU A 1 180 ? -10.979 6.047 2.355 1.00 60.47 180 LEU A O 1
ATOM 1270 N N . ALA A 1 181 ? -10.710 6.982 4.376 1.00 64.06 181 ALA A N 1
ATOM 1271 C CA . ALA A 1 181 ? -9.487 7.707 4.037 1.00 64.06 181 ALA A CA 1
ATOM 1272 C C . ALA A 1 181 ? -8.308 6.763 3.748 1.00 64.06 181 ALA A C 1
ATOM 1274 O O . ALA A 1 181 ? -7.552 6.989 2.802 1.00 64.06 181 ALA A O 1
ATOM 1275 N N . SER A 1 182 ? -8.167 5.683 4.520 1.00 60.09 182 SER A N 1
ATOM 1276 C CA . SER A 1 182 ? -7.121 4.676 4.300 1.00 60.09 182 SER A CA 1
ATOM 1277 C C . SER A 1 182 ? -7.364 3.856 3.027 1.00 60.09 182 SER A C 1
ATOM 1279 O O . SER A 1 182 ? -6.428 3.653 2.251 1.00 60.09 182 SER A O 1
ATOM 1281 N N . VAL A 1 183 ? -8.617 3.488 2.730 1.00 55.97 183 VAL A N 1
ATOM 1282 C CA . VAL A 1 183 ? -8.994 2.850 1.455 1.00 55.97 183 VAL A CA 1
ATOM 1283 C C . VAL A 1 183 ? -8.734 3.785 0.268 1.00 55.97 183 VAL A C 1
ATOM 1285 O O . VAL A 1 183 ? -8.185 3.348 -0.745 1.00 55.97 183 VAL A O 1
ATOM 1288 N N . GLY A 1 184 ? -9.067 5.074 0.390 1.00 55.97 184 GLY A N 1
ATOM 1289 C CA . GLY A 1 184 ? -8.824 6.077 -0.650 1.00 55.97 184 GLY A CA 1
ATOM 1290 C C . GLY A 1 184 ? -7.335 6.302 -0.930 1.00 55.97 184 GLY A C 1
ATOM 1291 O O . GLY A 1 184 ? -6.907 6.257 -2.084 1.00 55.97 184 GLY A O 1
ATOM 1292 N N . ALA A 1 185 ? -6.522 6.468 0.118 1.00 55.38 185 ALA A N 1
ATOM 1293 C CA . ALA A 1 185 ? -5.079 6.679 -0.009 1.00 55.38 185 ALA A CA 1
ATOM 1294 C C . ALA A 1 185 ? -4.367 5.481 -0.659 1.00 55.38 185 ALA A C 1
ATOM 1296 O O . ALA A 1 185 ? -3.435 5.651 -1.447 1.00 55.38 185 ALA A O 1
ATOM 1297 N N . GLU A 1 186 ? -4.822 4.262 -0.375 1.00 52.09 186 GLU A N 1
ATOM 1298 C CA . GLU A 1 186 ? -4.190 3.059 -0.898 1.00 52.09 186 GLU A CA 1
ATOM 1299 C C . GLU A 1 186 ? -4.752 2.621 -2.263 1.00 52.09 186 GLU A C 1
ATOM 1301 O O . GLU A 1 186 ? -4.027 2.007 -3.038 1.00 52.09 186 GLU A O 1
ATOM 1306 N N . GLN A 1 187 ? -5.984 2.974 -2.657 1.00 58.97 187 GLN A N 1
ATOM 1307 C CA . GLN A 1 187 ? -6.393 2.863 -4.071 1.00 58.97 187 GLN A CA 1
ATOM 1308 C C . GLN A 1 187 ? -5.527 3.742 -4.979 1.00 58.97 187 GLN A C 1
ATOM 1310 O O . GLN A 1 187 ? -5.218 3.351 -6.105 1.00 58.97 187 GLN A O 1
ATOM 1315 N N . VAL A 1 188 ? -5.093 4.895 -4.471 1.00 55.41 188 VAL A N 1
ATOM 1316 C CA . VAL A 1 188 ? -4.126 5.742 -5.165 1.00 55.41 188 VAL A CA 1
ATOM 1317 C C . VAL A 1 188 ? -2.749 5.075 -5.168 1.00 55.41 188 VAL A C 1
ATOM 1319 O O . VAL A 1 188 ? -2.155 4.956 -6.229 1.00 55.41 188 VAL A O 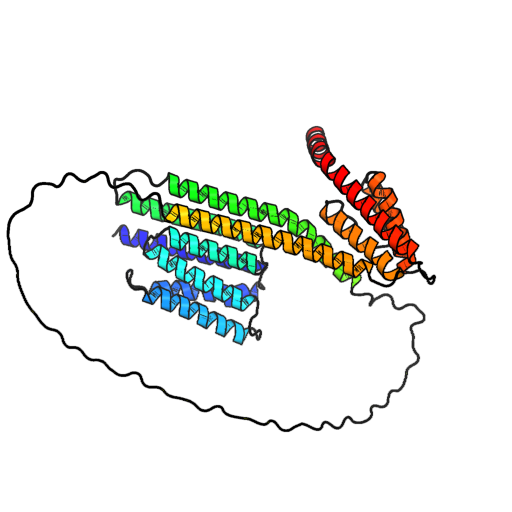1
ATOM 1322 N N . LEU A 1 189 ? -2.263 4.559 -4.032 1.00 49.62 189 LEU A N 1
ATOM 1323 C CA . LEU A 1 189 ? -0.914 3.981 -3.927 1.00 49.62 189 LEU A CA 1
ATOM 1324 C C . LEU A 1 189 ? -0.746 2.614 -4.626 1.00 49.62 189 LEU A C 1
ATOM 1326 O O . LEU A 1 189 ? 0.283 2.366 -5.243 1.00 49.62 189 LEU A O 1
ATOM 1330 N N . SER A 1 190 ? -1.750 1.736 -4.575 1.00 48.69 190 SER A N 1
ATOM 1331 C CA . SER A 1 190 ? -1.717 0.395 -5.193 1.00 48.69 190 SER A CA 1
ATOM 1332 C C . SER A 1 190 ? -1.769 0.433 -6.720 1.00 48.69 190 SER A C 1
ATOM 1334 O O . SER A 1 190 ? -1.171 -0.423 -7.372 1.00 48.69 190 SER A O 1
ATOM 1336 N N . ARG A 1 191 ? -2.411 1.457 -7.302 1.00 55.81 191 ARG A N 1
ATOM 1337 C CA . ARG A 1 191 ? -2.301 1.743 -8.741 1.00 55.81 191 ARG A CA 1
ATOM 1338 C C . ARG A 1 191 ? -0.877 2.131 -9.139 1.00 55.81 191 ARG A C 1
ATOM 1340 O O . ARG A 1 191 ? -0.470 1.822 -10.249 1.00 55.81 191 ARG A O 1
ATOM 1347 N N . VAL A 1 192 ? -0.116 2.741 -8.229 1.00 52.34 192 VAL A N 1
ATOM 1348 C CA . VAL A 1 192 ? 1.293 3.088 -8.463 1.00 52.34 192 VAL A CA 1
ATOM 1349 C C . VAL A 1 192 ? 2.199 1.867 -8.308 1.00 52.34 192 VAL A C 1
ATOM 1351 O O . VAL A 1 192 ? 3.059 1.647 -9.147 1.00 52.34 192 VAL A O 1
ATOM 1354 N N . THR A 1 193 ? 1.998 1.031 -7.284 1.00 45.69 193 THR A N 1
ATOM 1355 C CA . THR A 1 193 ? 2.950 -0.047 -6.955 1.00 45.69 193 THR A CA 1
ATOM 1356 C C . THR A 1 193 ? 2.736 -1.367 -7.703 1.00 45.69 193 THR A C 1
ATOM 1358 O O . THR A 1 193 ? 3.712 -2.076 -7.947 1.00 45.69 193 THR A O 1
ATOM 1361 N N . ARG A 1 194 ? 1.508 -1.732 -8.117 1.00 45.91 194 ARG A N 1
ATOM 1362 C CA . ARG A 1 194 ? 1.305 -2.925 -8.978 1.00 45.91 194 ARG A CA 1
ATOM 1363 C C . ARG A 1 194 ? 1.884 -2.741 -10.378 1.00 45.91 194 ARG A C 1
ATOM 1365 O O . ARG A 1 194 ? 2.310 -3.724 -10.974 1.00 45.91 194 ARG A O 1
ATOM 1372 N N . GLY A 1 195 ? 1.945 -1.500 -10.858 1.00 50.41 195 GLY A N 1
ATOM 1373 C CA . GLY A 1 195 ? 2.647 -1.157 -12.090 1.00 50.41 195 GLY A CA 1
ATOM 1374 C C . GLY A 1 195 ? 4.169 -1.279 -11.978 1.00 50.41 195 GLY A C 1
ATOM 1375 O O . GLY A 1 195 ? 4.814 -1.425 -13.002 1.00 50.41 195 GLY A O 1
ATOM 1376 N N . ASP A 1 196 ? 4.753 -1.278 -10.775 1.00 48.66 196 ASP A N 1
ATOM 1377 C CA . ASP A 1 196 ? 6.212 -1.341 -10.594 1.00 48.66 196 ASP A CA 1
ATOM 1378 C C . ASP A 1 196 ? 6.753 -2.774 -10.573 1.00 48.66 196 ASP A C 1
ATOM 1380 O O . ASP A 1 196 ? 7.788 -3.049 -11.167 1.00 48.66 196 ASP A O 1
ATOM 1384 N N . ARG A 1 197 ? 6.090 -3.725 -9.902 1.00 41.94 197 ARG A N 1
ATOM 1385 C CA . ARG A 1 197 ? 6.721 -5.030 -9.609 1.00 41.94 197 ARG A CA 1
ATOM 1386 C C . ARG A 1 197 ? 6.805 -5.967 -10.820 1.00 41.94 197 ARG A C 1
ATOM 1388 O O . ARG A 1 197 ? 7.826 -6.620 -10.996 1.00 41.94 197 ARG A O 1
ATOM 1395 N N . ALA A 1 198 ? 5.777 -5.998 -11.670 1.00 47.88 198 ALA A N 1
ATOM 1396 C CA . ALA A 1 198 ? 5.804 -6.784 -12.911 1.00 47.88 198 ALA A CA 1
ATOM 1397 C C . ALA A 1 198 ? 6.780 -6.188 -13.944 1.00 47.88 198 ALA A C 1
ATOM 1399 O O . ALA A 1 198 ? 7.485 -6.912 -14.637 1.00 47.88 198 ALA A O 1
ATOM 1400 N N . THR A 1 199 ? 6.866 -4.861 -13.979 1.00 51.97 199 THR A N 1
ATOM 1401 C CA . THR A 1 199 ? 7.714 -4.079 -14.886 1.00 51.97 199 THR A CA 1
ATOM 1402 C C . THR A 1 199 ? 9.187 -4.178 -14.486 1.00 51.97 199 THR A C 1
ATOM 1404 O O . THR A 1 199 ? 10.039 -4.441 -15.326 1.00 51.97 199 THR A O 1
ATOM 1407 N N . VAL A 1 200 ? 9.496 -4.062 -13.190 1.00 49.69 200 VAL A N 1
ATOM 1408 C CA . VAL A 1 200 ? 10.867 -4.168 -12.667 1.00 49.69 200 VAL A CA 1
ATOM 1409 C C . VAL A 1 200 ? 11.378 -5.612 -12.703 1.00 49.69 200 VAL A C 1
ATOM 1411 O O . VAL A 1 200 ? 12.534 -5.820 -13.052 1.00 49.69 200 VAL A O 1
ATOM 1414 N N . SER A 1 201 ? 10.545 -6.626 -12.430 1.00 46.44 201 SER A N 1
ATOM 1415 C CA . SER A 1 201 ? 10.963 -8.031 -12.595 1.00 46.44 201 SER A CA 1
ATOM 1416 C C . SER A 1 201 ? 11.199 -8.416 -14.061 1.00 46.44 201 SER A C 1
ATOM 1418 O O . SER A 1 201 ? 12.091 -9.215 -14.322 1.00 46.44 201 SER A O 1
ATOM 1420 N N . ALA A 1 202 ? 10.479 -7.811 -15.012 1.00 50.94 202 ALA A N 1
ATOM 1421 C CA . ALA A 1 202 ? 10.746 -7.983 -16.443 1.00 50.94 202 ALA A CA 1
ATOM 1422 C C . ALA A 1 202 ? 12.009 -7.235 -16.923 1.00 50.94 202 ALA A C 1
ATOM 1424 O O . ALA A 1 202 ? 12.621 -7.645 -17.902 1.00 50.94 202 ALA A O 1
ATOM 1425 N N . LEU A 1 203 ? 12.421 -6.165 -16.231 1.00 49.53 203 LEU A N 1
ATOM 1426 C CA . LEU A 1 203 ? 13.625 -5.383 -16.548 1.00 49.53 203 LEU A CA 1
ATOM 1427 C C . LEU A 1 203 ? 14.914 -5.943 -15.913 1.00 49.53 203 LEU A C 1
ATOM 1429 O O . LEU A 1 203 ? 16.001 -5.610 -16.373 1.00 49.53 203 LEU A O 1
ATOM 1433 N N . VAL A 1 204 ? 14.819 -6.767 -14.859 1.00 47.31 204 VAL A N 1
ATOM 1434 C CA . VAL A 1 204 ? 15.985 -7.255 -14.086 1.00 47.31 204 VAL A CA 1
ATOM 1435 C C . VAL A 1 204 ? 16.405 -8.692 -14.443 1.00 47.31 204 VAL A C 1
ATOM 1437 O O . VAL A 1 204 ? 17.490 -9.111 -14.048 1.00 47.31 204 VAL A O 1
ATOM 1440 N N . GLN A 1 205 ? 15.636 -9.436 -15.249 1.00 40.84 205 GLN A N 1
ATOM 1441 C CA . GLN A 1 205 ? 16.085 -10.728 -15.799 1.00 40.84 205 GLN A CA 1
ATOM 1442 C C . GLN A 1 205 ? 16.225 -10.717 -17.330 1.00 40.84 205 GLN A C 1
ATOM 1444 O O . GLN A 1 205 ? 15.330 -11.180 -18.037 1.00 40.84 205 GLN A O 1
ATOM 1449 N N . PRO A 1 206 ? 17.374 -10.276 -17.871 1.00 47.97 206 PRO A N 1
ATOM 1450 C CA . PRO A 1 206 ? 17.766 -10.558 -19.245 1.00 47.97 206 PRO A CA 1
ATOM 1451 C C . PRO A 1 206 ? 18.468 -11.927 -19.318 1.00 47.97 206 PRO A C 1
ATOM 1453 O O . PRO A 1 206 ? 19.604 -12.019 -19.768 1.00 47.97 206 PRO A O 1
ATOM 1456 N N . GLU A 1 207 ? 17.848 -13.004 -18.825 1.00 46.06 207 GLU A N 1
ATOM 1457 C CA . GLU A 1 207 ? 18.488 -14.336 -18.844 1.00 46.06 207 GLU A CA 1
ATOM 1458 C C . GLU A 1 207 ? 18.121 -15.182 -20.074 1.00 46.06 207 GLU A C 1
ATOM 1460 O O . GLU A 1 207 ? 18.811 -16.157 -20.365 1.00 46.06 207 GLU A O 1
ATOM 1465 N N . SER A 1 208 ? 17.106 -14.800 -20.861 1.00 44.91 208 SER A N 1
ATOM 1466 C CA . SER A 1 208 ? 16.655 -15.600 -22.014 1.00 44.91 208 SER A CA 1
ATOM 1467 C C . SER A 1 208 ? 17.079 -15.091 -23.393 1.00 44.91 208 SER A C 1
ATOM 1469 O O . SER A 1 208 ? 16.792 -15.753 -24.387 1.00 44.91 208 SER A O 1
ATOM 1471 N N . ILE A 1 209 ? 17.803 -13.973 -23.491 1.00 49.31 209 ILE A N 1
ATOM 1472 C CA . ILE A 1 209 ? 18.329 -13.484 -24.775 1.00 49.31 209 ILE A CA 1
ATOM 1473 C C . ILE A 1 209 ? 19.853 -13.507 -24.711 1.00 49.31 209 ILE A C 1
ATOM 1475 O O . ILE A 1 209 ? 20.514 -12.483 -24.561 1.00 49.31 209 ILE A O 1
ATOM 1479 N N . ARG A 1 210 ? 20.429 -14.712 -24.808 1.00 44.97 210 ARG A N 1
ATOM 1480 C CA . ARG A 1 210 ? 21.831 -14.831 -25.217 1.00 44.97 210 ARG A CA 1
ATOM 1481 C C . ARG A 1 210 ? 21.898 -14.486 -26.705 1.00 44.97 210 ARG A C 1
ATOM 1483 O O . ARG A 1 210 ? 21.227 -15.158 -27.489 1.00 44.97 210 ARG A O 1
ATOM 1490 N N . PRO A 1 211 ? 22.686 -13.484 -27.121 1.00 48.88 211 PRO A N 1
ATOM 1491 C CA . PRO A 1 211 ? 22.918 -13.271 -28.537 1.00 48.88 211 PRO A CA 1
ATOM 1492 C C . PRO A 1 211 ? 23.603 -14.518 -29.136 1.00 48.88 211 PRO A C 1
ATOM 1494 O O . PRO A 1 211 ? 24.407 -15.157 -28.447 1.00 48.88 211 PRO A O 1
ATOM 1497 N N . PRO A 1 212 ? 23.316 -14.882 -30.399 1.00 53.50 212 PRO A N 1
ATOM 1498 C CA . PRO A 1 212 ? 23.767 -16.139 -31.012 1.00 53.50 212 PRO A CA 1
ATOM 1499 C C . PRO A 1 212 ? 25.296 -16.312 -31.093 1.00 53.50 212 PRO A C 1
ATOM 1501 O O . PRO A 1 212 ? 25.774 -17.409 -31.352 1.00 53.50 212 PRO A O 1
ATOM 1504 N N . TRP A 1 213 ? 26.076 -15.269 -30.805 1.00 58.16 213 TRP A N 1
ATOM 1505 C CA . TRP A 1 213 ? 27.541 -15.297 -30.771 1.00 58.16 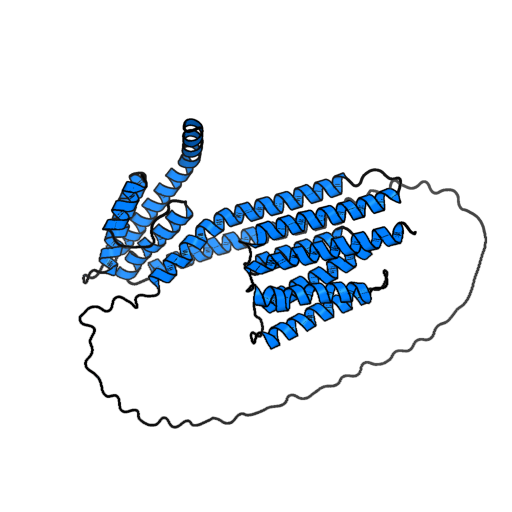213 TRP A CA 1
ATOM 1506 C C . TRP A 1 213 ? 28.145 -15.524 -29.369 1.00 58.16 213 TRP A C 1
ATOM 1508 O O . TRP A 1 213 ? 29.361 -15.618 -29.234 1.00 58.16 213 TRP A O 1
ATOM 1518 N N . ALA A 1 214 ? 27.336 -15.660 -28.309 1.00 46.69 214 ALA A N 1
ATOM 1519 C CA . ALA A 1 214 ? 27.823 -15.871 -26.937 1.00 46.69 214 ALA A CA 1
ATOM 1520 C C . ALA A 1 214 ? 28.206 -17.334 -26.601 1.00 46.69 214 ALA A C 1
ATOM 1522 O O . ALA A 1 214 ? 28.322 -17.690 -25.424 1.00 46.69 214 ALA A O 1
ATOM 1523 N N . GLN A 1 215 ? 28.418 -18.195 -27.602 1.00 47.12 215 GLN A N 1
ATOM 1524 C CA . GLN A 1 215 ? 29.014 -19.517 -27.398 1.00 47.12 215 GLN A CA 1
ATOM 1525 C C . GLN A 1 215 ? 30.532 -19.365 -27.232 1.00 47.12 215 GLN A C 1
ATOM 1527 O O . GLN A 1 215 ? 31.290 -19.381 -28.197 1.00 47.12 215 GLN A O 1
ATOM 1532 N N . ARG A 1 216 ? 30.994 -19.179 -25.989 1.00 53.62 216 ARG A N 1
ATOM 1533 C CA . ARG A 1 216 ? 32.426 -19.287 -25.675 1.00 53.62 216 ARG A CA 1
ATOM 1534 C C . ARG A 1 216 ? 32.891 -20.742 -25.864 1.00 53.62 216 ARG A C 1
ATOM 1536 O O . ARG A 1 216 ? 32.181 -21.640 -25.407 1.00 53.62 216 ARG A O 1
ATOM 1543 N N . PRO A 1 217 ? 34.078 -20.989 -26.451 1.00 55.22 217 PRO A N 1
ATOM 1544 C CA . PRO A 1 217 ? 34.685 -22.316 -26.452 1.00 55.22 217 PRO A CA 1
ATOM 1545 C C . PRO A 1 217 ? 34.983 -22.776 -25.011 1.00 55.22 217 PRO A C 1
ATOM 1547 O O . PRO A 1 217 ? 35.199 -21.936 -24.129 1.00 55.22 217 PRO A O 1
ATOM 1550 N N . PRO A 1 218 ? 34.978 -24.094 -24.745 1.00 49.53 218 PRO A N 1
ATOM 1551 C CA . PRO A 1 218 ? 35.176 -24.636 -23.407 1.00 49.53 218 PRO A CA 1
ATOM 1552 C C . PRO A 1 218 ? 36.590 -24.314 -22.911 1.00 49.53 218 PRO A C 1
ATOM 1554 O O . PRO A 1 218 ? 37.574 -24.892 -23.361 1.00 49.53 218 PRO A O 1
ATOM 1557 N N . VAL A 1 219 ? 36.694 -23.381 -21.965 1.00 49.88 219 VAL A N 1
ATOM 1558 C CA . VAL A 1 219 ? 37.939 -23.123 -21.238 1.00 49.88 219 VAL A CA 1
ATOM 1559 C C . VAL A 1 219 ? 38.037 -24.145 -20.111 1.00 49.88 219 VAL A C 1
ATOM 1561 O O . VAL A 1 219 ? 37.308 -24.070 -19.120 1.00 49.88 219 VAL A O 1
ATOM 1564 N N . SER A 1 220 ? 38.948 -25.102 -20.259 1.00 50.91 220 SER A N 1
ATOM 1565 C CA . SER A 1 220 ? 39.361 -26.020 -19.201 1.00 50.91 220 SER A CA 1
ATOM 1566 C C . SER A 1 220 ? 40.051 -25.237 -18.079 1.00 50.91 220 SER A C 1
ATOM 1568 O O . SER A 1 220 ? 41.223 -24.882 -18.188 1.00 50.91 220 SER A O 1
ATOM 1570 N N . THR A 1 221 ? 39.338 -24.944 -16.992 1.00 44.78 221 THR A N 1
ATOM 1571 C CA . THR A 1 221 ? 39.948 -24.392 -15.775 1.00 44.78 221 THR A CA 1
ATOM 1572 C C . THR A 1 221 ? 40.253 -25.516 -14.788 1.00 44.78 221 THR A C 1
ATOM 1574 O O . THR A 1 221 ? 39.386 -26.000 -14.062 1.00 44.78 221 THR A O 1
ATOM 1577 N N . ALA A 1 222 ? 41.520 -25.931 -14.763 1.00 48.69 222 ALA A N 1
ATOM 1578 C CA . ALA A 1 222 ? 42.095 -26.674 -13.650 1.00 48.69 222 ALA A CA 1
ATOM 1579 C C . ALA A 1 222 ? 42.064 -25.787 -12.392 1.00 48.69 222 ALA A C 1
ATOM 1581 O O . ALA A 1 222 ? 42.567 -24.663 -12.400 1.00 48.69 222 ALA A O 1
ATOM 1582 N N . LYS A 1 223 ? 41.439 -26.273 -11.315 1.00 49.81 223 LYS A N 1
ATOM 1583 C CA . LYS A 1 223 ? 41.414 -25.591 -10.013 1.00 49.81 223 LYS A CA 1
ATOM 1584 C C . LYS A 1 223 ? 42.746 -25.817 -9.284 1.00 49.81 223 LYS A C 1
ATOM 1586 O O . LYS A 1 223 ? 43.085 -26.979 -9.067 1.00 49.81 223 LYS A O 1
ATOM 1591 N N . PRO A 1 224 ? 43.463 -24.777 -8.826 1.00 56.22 224 PRO A N 1
ATOM 1592 C CA . PRO A 1 224 ? 44.490 -24.956 -7.809 1.00 56.22 224 PRO A CA 1
ATOM 1593 C C . PRO A 1 224 ? 43.847 -25.098 -6.412 1.00 56.22 224 PRO A C 1
ATOM 1595 O O . PRO A 1 224 ? 42.748 -24.579 -6.179 1.00 56.22 224 PRO A O 1
ATOM 1598 N N . PRO A 1 225 ? 44.499 -25.805 -5.472 1.00 53.72 225 PRO A N 1
ATOM 1599 C CA . PRO A 1 225 ? 43.978 -26.005 -4.125 1.00 53.72 225 PRO A CA 1
ATOM 1600 C C . PRO A 1 225 ? 44.044 -24.709 -3.306 1.00 53.72 225 PRO A C 1
ATOM 1602 O O . PRO A 1 225 ? 45.087 -24.069 -3.198 1.00 53.72 225 PRO A O 1
ATOM 1605 N N . VAL A 1 226 ? 42.915 -24.339 -2.700 1.00 46.38 226 VAL A N 1
ATOM 1606 C CA . VAL A 1 226 ? 42.808 -23.219 -1.756 1.00 46.38 226 VAL A CA 1
ATOM 1607 C C . VAL A 1 226 ? 43.165 -23.727 -0.361 1.00 46.38 226 VAL A C 1
ATOM 1609 O O . VAL A 1 226 ? 42.409 -24.487 0.245 1.00 46.38 226 VAL A O 1
ATOM 1612 N N . SER A 1 227 ? 44.312 -23.300 0.161 1.00 47.59 227 SER A N 1
ATOM 1613 C CA . SER A 1 227 ? 44.684 -23.476 1.563 1.00 47.59 227 SER A CA 1
ATOM 1614 C C . SER A 1 227 ? 43.885 -22.501 2.436 1.00 47.59 227 SER A C 1
ATOM 1616 O O . SER A 1 227 ? 43.933 -21.284 2.274 1.00 47.59 227 SER A O 1
ATOM 1618 N N . THR A 1 228 ? 43.107 -23.044 3.371 1.00 43.25 228 THR A N 1
ATOM 1619 C CA . THR A 1 228 ? 42.339 -22.277 4.358 1.00 43.25 228 THR A CA 1
ATOM 1620 C C . THR A 1 228 ? 43.139 -22.177 5.653 1.00 43.25 228 THR A C 1
ATOM 1622 O O . THR A 1 228 ? 43.239 -23.139 6.409 1.00 43.25 228 THR A O 1
ATOM 1625 N N . VAL A 1 229 ? 43.700 -20.999 5.931 1.00 52.28 229 VAL A N 1
ATOM 1626 C CA . VAL A 1 229 ? 44.275 -20.664 7.242 1.00 52.28 229 VAL A CA 1
ATOM 1627 C C . VAL A 1 229 ? 43.188 -19.987 8.079 1.00 52.28 229 VAL A C 1
ATOM 1629 O O . VAL A 1 229 ? 42.696 -18.917 7.725 1.00 52.28 229 VAL A O 1
ATOM 1632 N N . LYS A 1 230 ? 42.781 -20.627 9.182 1.00 55.56 230 LYS A N 1
ATOM 1633 C CA . LYS A 1 230 ? 41.875 -20.042 10.185 1.00 55.56 230 LYS A CA 1
ATOM 1634 C C . LYS A 1 230 ? 42.661 -19.106 11.117 1.00 55.56 230 LYS A C 1
ATOM 1636 O O . LYS A 1 230 ? 43.683 -19.545 11.642 1.00 55.56 230 LYS A O 1
ATOM 1641 N N . PRO A 1 231 ? 42.188 -17.881 11.407 1.00 56.50 231 PRO A N 1
ATOM 1642 C CA . PRO A 1 231 ? 42.743 -17.081 12.494 1.00 56.50 231 PRO A CA 1
ATOM 1643 C C . PRO A 1 231 ? 42.167 -17.515 13.860 1.00 56.50 231 PRO A C 1
ATOM 1645 O O . PRO A 1 231 ? 41.048 -18.040 13.919 1.00 56.50 231 PRO A O 1
ATOM 1648 N N . PRO A 1 232 ? 42.908 -17.309 14.967 1.00 57.12 232 PRO A N 1
ATOM 1649 C CA . PRO A 1 232 ? 42.474 -17.697 16.303 1.00 57.12 232 PRO A CA 1
ATOM 1650 C C . PRO A 1 232 ? 41.407 -16.743 16.856 1.00 57.12 232 PRO A C 1
ATOM 1652 O O . PRO A 1 232 ? 41.483 -15.524 16.713 1.00 57.12 232 PRO A O 1
ATOM 1655 N N . VAL A 1 233 ? 40.413 -17.325 17.526 1.00 44.31 233 VAL A N 1
ATOM 1656 C CA . VAL A 1 233 ? 39.344 -16.620 18.241 1.00 44.31 233 VAL A CA 1
ATOM 1657 C C . VAL A 1 233 ? 39.849 -16.259 19.638 1.00 44.31 233 VAL A C 1
ATOM 1659 O O . VAL A 1 233 ? 40.046 -17.138 20.473 1.00 44.31 233 VAL A O 1
ATOM 1662 N N . SER A 1 234 ? 40.038 -14.970 19.915 1.00 46.28 234 SER A N 1
ATOM 1663 C CA . SER A 1 234 ? 40.309 -14.467 21.264 1.00 46.28 234 SER A CA 1
ATOM 1664 C C . SER A 1 234 ? 38.995 -14.149 21.987 1.00 46.28 234 SER A C 1
ATOM 1666 O O . SER A 1 234 ? 38.326 -13.163 21.680 1.00 46.28 234 SER A O 1
ATOM 1668 N N . THR A 1 235 ? 38.622 -14.975 22.964 1.00 42.72 235 THR A N 1
ATOM 1669 C CA . THR A 1 235 ? 37.521 -14.715 23.903 1.00 42.72 235 THR A CA 1
ATOM 1670 C C . THR A 1 235 ? 38.002 -13.868 25.080 1.00 42.72 235 THR A C 1
ATOM 1672 O O . THR A 1 235 ? 38.749 -14.357 25.924 1.00 42.72 235 THR A O 1
ATOM 1675 N N . VAL A 1 236 ? 37.526 -12.625 25.179 1.00 49.59 236 VAL A N 1
ATOM 1676 C CA . VAL A 1 236 ? 37.675 -11.776 26.373 1.00 49.59 236 VAL A CA 1
ATOM 1677 C C . VAL A 1 236 ? 36.334 -11.741 27.112 1.00 49.59 236 VAL A C 1
ATOM 1679 O O . VAL A 1 236 ? 35.324 -11.311 26.557 1.00 49.59 236 VAL A O 1
ATOM 1682 N N . LYS A 1 237 ? 36.311 -12.227 28.359 1.00 54.38 237 LYS A N 1
ATOM 1683 C CA . LYS A 1 237 ? 35.163 -12.123 29.279 1.00 54.38 237 LYS A CA 1
ATOM 1684 C C . LYS A 1 237 ? 35.144 -10.736 29.944 1.00 54.38 237 LYS A C 1
ATOM 1686 O O . LYS A 1 237 ? 36.195 -10.315 30.423 1.00 54.38 237 LYS A O 1
ATOM 1691 N N . PRO A 1 238 ? 33.989 -10.061 30.074 1.00 55.78 238 PRO A N 1
ATOM 1692 C CA . PRO A 1 238 ? 33.864 -8.904 30.955 1.00 55.78 238 PRO A CA 1
ATOM 1693 C C . PRO A 1 238 ? 33.564 -9.330 32.410 1.00 55.78 238 PRO A C 1
ATOM 1695 O O . PRO A 1 238 ? 32.971 -10.393 32.627 1.00 55.78 238 PRO A O 1
ATOM 1698 N N . PRO A 1 239 ? 33.948 -8.519 33.415 1.00 56.06 239 PRO A N 1
ATOM 1699 C CA . PRO A 1 239 ? 33.668 -8.801 34.817 1.00 56.06 239 PRO A CA 1
ATOM 1700 C C . PRO A 1 239 ? 32.216 -8.470 35.192 1.00 56.06 239 PRO A C 1
ATOM 1702 O O . PRO A 1 239 ? 31.637 -7.480 34.747 1.00 56.06 239 PRO A O 1
ATOM 1705 N N . VAL A 1 240 ? 31.651 -9.313 36.053 1.00 43.91 240 VAL A N 1
ATOM 1706 C CA . VAL A 1 240 ? 30.335 -9.157 36.681 1.00 43.91 240 VAL A CA 1
ATOM 1707 C C . VAL A 1 240 ? 30.491 -8.272 37.917 1.00 43.91 240 VAL A C 1
ATOM 1709 O O . VAL A 1 240 ? 31.188 -8.648 38.856 1.00 43.91 240 VAL A O 1
ATOM 1712 N N . SER A 1 241 ? 29.830 -7.116 37.945 1.00 45.31 241 SER A N 1
ATOM 1713 C CA . SER A 1 241 ? 29.688 -6.290 39.146 1.00 45.31 241 SER A CA 1
ATOM 1714 C C . SER A 1 241 ? 28.294 -6.478 39.753 1.00 45.31 241 SER A C 1
ATOM 1716 O O . SER A 1 241 ? 27.277 -6.043 39.219 1.00 45.31 241 SER A O 1
ATOM 1718 N N . THR A 1 242 ? 28.241 -7.158 40.897 1.00 41.62 242 THR A N 1
ATOM 1719 C CA . THR A 1 242 ? 27.052 -7.272 41.752 1.00 41.62 242 THR A CA 1
ATOM 1720 C C . THR A 1 242 ? 27.017 -6.121 42.752 1.00 41.62 242 THR A C 1
ATOM 1722 O O . THR A 1 242 ? 27.830 -6.083 43.674 1.00 41.62 242 THR A O 1
ATOM 1725 N N . VAL A 1 243 ? 26.049 -5.213 42.612 1.00 46.91 243 VAL A N 1
ATOM 1726 C CA . VAL A 1 243 ? 25.729 -4.190 43.621 1.00 46.91 243 VAL A CA 1
ATOM 1727 C C . VAL A 1 243 ? 24.434 -4.593 44.332 1.00 46.91 243 VAL A C 1
ATOM 1729 O O . VAL A 1 243 ? 23.381 -4.705 43.707 1.00 46.91 243 VAL A O 1
ATOM 1732 N N . LYS A 1 244 ? 24.522 -4.839 45.645 1.00 54.28 244 LYS A N 1
ATOM 1733 C CA . LYS A 1 244 ? 23.376 -5.054 46.547 1.00 54.28 244 LYS A CA 1
ATOM 1734 C C . LYS A 1 244 ? 22.724 -3.708 46.902 1.00 54.28 244 LYS A C 1
ATOM 1736 O O . LYS A 1 244 ? 23.460 -2.790 47.261 1.00 54.28 244 LYS A O 1
ATOM 1741 N N . PRO A 1 245 ? 21.385 -3.582 46.911 1.00 55.09 245 PRO A N 1
ATOM 1742 C CA . PRO A 1 245 ? 20.719 -2.456 47.558 1.00 55.09 245 PRO A CA 1
ATOM 1743 C C . PRO A 1 245 ? 20.496 -2.727 49.061 1.00 55.09 245 PRO A C 1
ATOM 1745 O O . PRO A 1 245 ? 20.330 -3.888 49.451 1.00 55.09 245 PRO A O 1
ATOM 1748 N N . PRO A 1 246 ? 20.468 -1.684 49.915 1.00 57.44 246 PRO A N 1
ATOM 1749 C CA . PRO A 1 246 ? 20.184 -1.837 51.332 1.00 57.44 246 PRO A CA 1
ATOM 1750 C C . PRO A 1 246 ? 18.679 -1.900 51.607 1.00 57.44 246 PRO A C 1
ATOM 1752 O O . PRO A 1 246 ? 17.864 -1.177 51.035 1.00 57.44 246 PRO A O 1
ATOM 1755 N N . THR A 1 247 ? 18.346 -2.774 52.545 1.00 46.69 247 THR A N 1
ATOM 1756 C CA . THR A 1 247 ? 17.053 -2.949 53.196 1.00 46.69 247 THR A CA 1
ATOM 1757 C C . THR A 1 247 ? 16.818 -1.796 54.173 1.00 46.69 247 THR A C 1
ATOM 1759 O O . THR A 1 247 ? 17.583 -1.641 55.122 1.00 46.69 247 THR A O 1
ATOM 1762 N N . SER A 1 248 ? 15.753 -1.012 54.002 1.00 45.66 248 SER A N 1
ATOM 1763 C CA . SER A 1 248 ? 15.251 -0.124 55.056 1.00 45.66 248 SER A CA 1
ATOM 1764 C C . SER A 1 248 ? 13.891 -0.616 55.549 1.00 45.66 248 SER A C 1
ATOM 1766 O O . SER A 1 248 ? 12.879 -0.599 54.854 1.00 45.66 248 SER A O 1
ATOM 1768 N N . SER A 1 249 ? 13.916 -1.113 56.783 1.00 44.97 249 SER A N 1
ATOM 1769 C CA . SER A 1 249 ? 12.763 -1.461 57.604 1.00 44.97 249 SER A CA 1
ATOM 1770 C C . SER A 1 249 ? 12.356 -0.217 58.393 1.00 44.97 249 SER A C 1
ATOM 1772 O O . SER A 1 249 ? 13.169 0.295 59.161 1.00 44.97 249 SER A O 1
ATOM 1774 N N . VAL A 1 250 ? 11.102 0.224 58.276 1.00 47.81 250 VAL A N 1
ATOM 1775 C CA . VAL A 1 250 ? 10.482 1.121 59.262 1.00 47.81 250 VAL A CA 1
ATOM 1776 C C . VAL A 1 250 ? 9.127 0.540 59.660 1.00 47.81 250 VAL A C 1
ATOM 1778 O O . VAL A 1 250 ? 8.246 0.325 58.828 1.00 47.81 250 VAL A O 1
ATOM 1781 N N . LYS A 1 251 ? 9.025 0.227 60.954 1.00 53.09 251 LYS A N 1
ATOM 1782 C CA . LYS A 1 251 ? 7.860 -0.319 61.659 1.00 53.09 251 LYS A CA 1
ATOM 1783 C C . LYS A 1 251 ? 6.782 0.758 61.908 1.00 53.09 251 LYS A C 1
ATOM 1785 O O . LYS A 1 251 ? 7.075 1.948 61.816 1.00 53.09 251 LYS A O 1
ATOM 1790 N N . PRO A 1 252 ? 5.547 0.340 62.244 1.00 63.22 252 PRO A N 1
ATOM 1791 C CA . PRO A 1 252 ? 4.362 1.186 62.314 1.00 63.22 252 PRO A CA 1
ATOM 1792 C C . PRO A 1 252 ? 4.182 1.800 63.704 1.00 63.22 252 PRO A C 1
ATOM 1794 O O . PRO A 1 252 ? 4.660 1.241 64.691 1.00 63.22 252 PRO A O 1
ATOM 1797 N N . SER A 1 253 ? 3.405 2.882 63.801 1.00 39.34 253 SER A N 1
ATOM 1798 C CA . SER A 1 253 ? 2.740 3.207 65.062 1.00 39.34 253 SER A CA 1
ATOM 1799 C C . SER A 1 253 ? 1.547 4.154 64.905 1.00 39.34 253 SER A C 1
ATOM 1801 O O . SER A 1 253 ? 1.574 5.098 64.117 1.00 39.34 253 SER A O 1
ATOM 1803 N N . THR A 1 254 ? 0.581 3.933 65.802 1.00 42.41 254 THR A N 1
ATOM 1804 C CA . THR A 1 254 ? -0.415 4.875 66.362 1.00 42.41 254 THR A CA 1
ATOM 1805 C C . THR A 1 254 ? -1.809 5.000 65.714 1.00 42.41 254 THR A C 1
ATOM 1807 O O . THR A 1 254 ? -2.084 5.868 64.896 1.00 42.41 254 THR A O 1
ATOM 1810 N N . THR A 1 255 ? -2.710 4.091 66.108 1.00 44.56 255 THR A N 1
ATOM 1811 C CA . THR A 1 255 ? -3.744 4.284 67.158 1.00 44.56 255 THR A CA 1
ATOM 1812 C C . THR A 1 255 ? -4.586 5.587 67.190 1.00 44.56 255 THR A C 1
ATOM 1814 O O . THR A 1 255 ? -4.084 6.644 67.540 1.00 44.56 255 THR A O 1
ATOM 1817 N N . VAL A 1 256 ? -5.913 5.397 67.011 1.00 48.22 256 VAL A N 1
ATOM 1818 C CA . VAL A 1 256 ? -7.084 6.049 67.674 1.00 48.22 256 VAL A CA 1
ATOM 1819 C C . VAL A 1 256 ? -7.409 7.521 67.353 1.00 48.22 256 VAL A C 1
ATOM 1821 O O . VAL A 1 256 ? -6.662 8.420 67.699 1.00 48.22 256 VAL A O 1
ATOM 1824 N N . ARG A 1 257 ? -8.635 7.788 66.857 1.00 39.91 257 ARG A N 1
ATOM 1825 C CA . ARG A 1 257 ? -9.772 8.286 67.677 1.00 39.91 257 ARG A CA 1
ATOM 1826 C C . ARG A 1 257 ? -11.054 8.426 66.849 1.00 39.91 257 ARG A C 1
ATOM 1828 O O . ARG A 1 257 ? -11.123 9.165 65.875 1.00 39.91 257 ARG A O 1
ATOM 1835 N N . ARG A 1 258 ? -12.091 7.712 67.288 1.00 52.44 258 ARG A N 1
ATOM 1836 C CA . ARG A 1 258 ? -13.486 7.877 66.873 1.00 52.44 258 ARG A CA 1
ATOM 1837 C C . ARG A 1 258 ? -14.053 9.088 67.615 1.00 52.44 258 ARG A C 1
ATOM 1839 O O . ARG A 1 258 ? -14.062 9.081 68.843 1.00 52.44 258 ARG A O 1
ATOM 1846 N N . ALA A 1 259 ? -14.528 10.087 66.883 1.00 43.03 259 ALA A N 1
ATOM 1847 C CA . ALA A 1 259 ? -15.376 11.146 67.414 1.00 43.03 259 ALA A CA 1
ATOM 1848 C C . ALA A 1 259 ? -16.569 11.343 66.473 1.00 43.03 259 ALA A C 1
ATOM 1850 O O . ALA A 1 259 ? -16.434 11.799 65.341 1.00 43.03 259 ALA A O 1
ATOM 1851 N N . THR A 1 260 ? -17.737 10.943 66.965 1.00 52.69 260 THR A N 1
ATOM 1852 C CA . THR A 1 260 ? -19.052 11.524 66.668 1.00 52.69 260 THR A CA 1
ATOM 1853 C C . THR A 1 260 ? -18.913 13.051 66.841 1.00 52.69 260 THR A C 1
ATOM 1855 O O . THR A 1 260 ? -18.253 13.487 67.781 1.00 52.69 260 THR A O 1
ATOM 1858 N N . THR A 1 261 ? -19.441 13.953 66.010 1.00 50.97 261 THR A N 1
ATOM 1859 C CA . THR A 1 261 ? -20.850 14.389 65.967 1.00 50.97 261 THR A CA 1
ATOM 1860 C C . THR A 1 261 ? -20.946 15.621 65.033 1.00 50.97 261 THR A C 1
ATOM 1862 O O . THR A 1 261 ? -19.972 16.355 64.892 1.00 50.97 261 THR A O 1
ATOM 1865 N N . VAL A 1 262 ? -22.158 15.880 64.522 1.00 56.47 262 VAL A N 1
ATOM 1866 C CA . VAL A 1 262 ? -22.694 17.095 63.855 1.00 56.47 262 VAL A CA 1
ATOM 1867 C C . VAL A 1 262 ? -22.574 17.166 62.314 1.00 56.47 262 VAL A C 1
ATOM 1869 O O . VAL A 1 262 ? -21.471 17.259 61.777 1.00 56.47 262 VAL A O 1
ATOM 1872 N N . PRO A 1 263 ? -23.711 17.173 61.578 1.00 62.00 263 PRO A N 1
ATOM 1873 C CA . PRO A 1 263 ? -23.731 17.433 60.140 1.00 62.00 263 PRO A CA 1
ATOM 1874 C C . PRO A 1 263 ? -23.589 18.945 59.863 1.00 62.00 263 PRO A C 1
ATOM 1876 O O . PRO A 1 263 ? -24.375 19.731 60.394 1.00 62.00 263 PRO A O 1
ATOM 1879 N N . PRO A 1 264 ? -22.621 19.388 59.039 1.00 64.12 264 PRO A N 1
ATOM 1880 C CA . PRO A 1 264 ? -22.488 20.796 58.685 1.00 64.12 264 PRO A CA 1
ATOM 1881 C C . PRO A 1 264 ? -23.535 21.224 57.637 1.00 64.12 264 PRO A C 1
ATOM 1883 O O . PRO A 1 264 ? -23.997 20.396 56.843 1.00 64.12 264 PRO A O 1
ATOM 1886 N N . PRO A 1 265 ? -23.903 22.520 57.605 1.00 60.25 265 PRO A N 1
ATOM 1887 C CA . PRO A 1 265 ? -24.895 23.055 56.684 1.00 60.25 265 PRO A CA 1
ATOM 1888 C C . PRO A 1 265 ? -24.422 22.932 55.235 1.00 60.25 265 PRO A C 1
ATOM 1890 O O . PRO A 1 265 ? -23.269 23.198 54.898 1.00 60.25 265 PRO A O 1
ATOM 1893 N N . ASN A 1 266 ? -25.362 22.500 54.398 1.00 60.31 266 ASN A N 1
ATOM 1894 C CA . ASN A 1 266 ? -25.213 22.145 52.994 1.00 60.31 266 ASN A CA 1
ATOM 1895 C C . ASN A 1 266 ? -24.416 23.210 52.204 1.00 60.31 266 ASN A C 1
ATOM 1897 O O . ASN A 1 266 ? -24.949 24.292 51.935 1.00 60.31 266 ASN A O 1
ATOM 1901 N N . PRO A 1 267 ? -23.151 22.943 51.823 1.00 60.50 267 PRO A N 1
ATOM 1902 C CA . PRO A 1 267 ? -22.357 23.905 51.081 1.00 60.50 267 PRO A CA 1
ATOM 1903 C C . PRO A 1 267 ? -22.928 24.012 49.670 1.00 60.50 267 PRO A C 1
ATOM 1905 O O . PRO A 1 267 ? -22.874 23.057 48.893 1.00 60.50 267 PRO A O 1
ATOM 1908 N N . GLN A 1 268 ? -23.470 25.187 49.337 1.00 58.41 268 GLN A N 1
ATOM 1909 C CA . GLN A 1 268 ? -23.864 25.530 47.976 1.00 58.41 268 GLN A CA 1
ATOM 1910 C C . GLN A 1 268 ? -22.696 25.227 47.035 1.00 58.41 268 GLN A C 1
ATOM 1912 O O . GLN A 1 268 ? -21.652 25.884 47.041 1.00 58.41 268 GLN A O 1
ATOM 1917 N N . THR A 1 269 ? -22.858 24.166 46.249 1.00 56.50 269 THR A N 1
ATOM 1918 C CA . THR A 1 269 ? -21.844 23.690 45.323 1.00 56.50 269 THR A CA 1
ATOM 1919 C C . THR A 1 269 ? -21.665 24.736 44.235 1.00 56.50 269 THR A C 1
ATOM 1921 O O . THR A 1 269 ? -22.470 24.808 43.305 1.00 56.50 269 THR A O 1
ATOM 1924 N N . LYS A 1 270 ? -20.600 25.543 44.353 1.00 64.25 270 LYS A N 1
ATOM 1925 C CA . LYS A 1 270 ? -20.090 26.400 43.276 1.00 64.25 270 LYS A CA 1
ATOM 1926 C C . LYS A 1 270 ? -20.149 25.620 41.958 1.00 64.25 270 LYS A C 1
ATOM 1928 O O . LYS A 1 270 ? -19.689 24.471 41.938 1.00 64.25 270 LYS A O 1
ATOM 1933 N N . PRO A 1 271 ? -20.683 26.204 40.869 1.00 61.44 271 PRO A N 1
ATOM 1934 C CA . PRO A 1 271 ? -20.778 25.533 39.582 1.00 61.44 271 PRO A CA 1
ATOM 1935 C C . PRO A 1 271 ? -19.376 25.101 39.160 1.00 61.44 271 PRO A C 1
ATOM 1937 O O . PRO A 1 271 ? -18.517 25.909 38.801 1.00 61.44 271 PRO A O 1
ATOM 1940 N N . ARG A 1 272 ? -19.125 23.796 39.285 1.00 58.22 272 ARG A N 1
ATOM 1941 C CA . ARG A 1 272 ? -17.858 23.162 38.942 1.00 58.22 272 ARG A CA 1
ATOM 1942 C C . ARG A 1 272 ? -17.698 23.366 37.442 1.00 58.22 272 ARG A C 1
ATOM 1944 O O . ARG A 1 272 ? -18.410 22.725 36.667 1.00 58.22 272 ARG A O 1
ATOM 1951 N N . LYS A 1 273 ? -16.827 24.302 37.041 1.00 55.28 273 LYS A N 1
ATOM 1952 C CA . LYS A 1 273 ? -16.430 24.490 35.641 1.00 55.28 273 LYS A CA 1
ATOM 1953 C C . LYS A 1 273 ? -16.073 23.102 35.124 1.00 55.28 273 LYS A C 1
ATOM 1955 O O . LYS A 1 273 ? -15.148 22.476 35.642 1.00 55.28 273 LYS A O 1
ATOM 1960 N N . LYS A 1 274 ? -16.898 22.571 34.214 1.00 60.53 274 LYS A N 1
ATOM 1961 C CA . LYS A 1 274 ? -16.664 21.259 33.611 1.00 60.53 274 LYS A CA 1
ATOM 1962 C C . LYS A 1 274 ? -15.267 21.362 33.004 1.00 60.53 274 LYS A C 1
ATOM 1964 O O . LYS A 1 274 ? -15.081 22.285 32.210 1.00 60.53 274 LYS A O 1
ATOM 1969 N N . PRO A 1 275 ? -14.287 20.549 33.435 1.00 61.44 275 PRO A N 1
ATOM 1970 C CA . PRO A 1 275 ? -12.954 20.606 32.865 1.00 61.44 275 PRO A CA 1
ATOM 1971 C C . PRO A 1 275 ? -13.136 20.258 31.398 1.00 61.44 275 PRO A C 1
ATOM 1973 O O . PRO A 1 275 ? -13.380 19.099 31.071 1.00 61.44 275 PRO A O 1
ATOM 1976 N N . LEU A 1 276 ? -13.160 21.285 30.547 1.00 55.09 276 LEU A N 1
ATOM 1977 C CA . LEU A 1 276 ? -13.289 21.094 29.120 1.00 55.09 276 LEU A CA 1
ATOM 1978 C C . LEU A 1 276 ? -12.137 20.173 28.730 1.00 55.09 276 LEU A C 1
ATOM 1980 O O . LEU A 1 276 ? -10.991 20.366 29.141 1.00 55.09 276 LEU A O 1
ATOM 1984 N N . ASP A 1 277 ? -12.542 19.078 28.109 1.00 69.00 277 ASP A N 1
ATOM 1985 C CA . ASP A 1 277 ? -11.981 17.761 28.324 1.00 69.00 277 ASP A CA 1
ATOM 1986 C C . ASP A 1 277 ? -10.496 17.678 27.966 1.00 69.00 277 ASP A C 1
ATOM 1988 O O . ASP A 1 277 ? -10.121 17.720 26.796 1.00 69.00 277 ASP A O 1
ATOM 1992 N N . LEU A 1 278 ? -9.650 17.411 28.964 1.00 75.75 278 LEU A N 1
ATOM 1993 C CA . LEU A 1 278 ? -8.271 16.954 28.751 1.00 75.75 278 LEU A CA 1
ATOM 1994 C C . LEU A 1 278 ? -8.220 15.805 27.722 1.00 75.75 278 LEU A C 1
ATOM 1996 O O . LEU A 1 278 ? -7.305 15.727 26.909 1.00 75.75 278 LEU A O 1
ATOM 2000 N N . ALA A 1 279 ? -9.246 14.949 27.706 1.00 64.94 279 ALA A N 1
ATOM 2001 C CA . ALA A 1 279 ? -9.401 13.886 26.720 1.00 64.94 279 ALA A CA 1
ATOM 2002 C C . ALA A 1 279 ? -9.583 14.407 25.281 1.00 64.94 279 ALA A C 1
ATOM 2004 O O . ALA A 1 279 ? -9.027 13.817 24.355 1.00 64.94 279 ALA A O 1
ATOM 2005 N N . LEU A 1 280 ? -10.310 15.509 25.073 1.00 77.31 280 LEU A N 1
ATOM 2006 C CA . LEU A 1 280 ? -10.449 16.143 23.759 1.00 77.31 280 LEU A CA 1
ATOM 2007 C C . LEU A 1 280 ? -9.106 16.721 23.298 1.00 77.31 280 LEU A C 1
ATOM 2009 O O . LEU A 1 280 ? -8.710 16.491 22.159 1.00 77.31 280 LEU A O 1
ATOM 2013 N N . ILE A 1 281 ? -8.369 17.381 24.198 1.00 80.94 281 ILE A N 1
ATOM 2014 C CA . ILE A 1 281 ? -7.029 17.915 23.903 1.00 80.94 281 ILE A CA 1
ATOM 2015 C C . ILE A 1 281 ? -6.073 16.782 23.505 1.00 80.94 281 ILE A C 1
ATOM 2017 O O . ILE A 1 281 ? -5.411 16.873 22.474 1.00 80.94 281 ILE A O 1
ATOM 2021 N N . ILE A 1 282 ? -6.050 15.681 24.266 1.00 75.12 282 ILE A N 1
ATOM 2022 C CA . ILE A 1 282 ? -5.233 14.499 23.947 1.00 75.12 282 ILE A CA 1
ATOM 2023 C C . ILE A 1 282 ? -5.630 13.907 22.586 1.00 75.12 282 ILE A C 1
ATOM 2025 O O . ILE A 1 282 ? -4.761 13.547 21.793 1.00 75.12 282 ILE A O 1
ATOM 2029 N N . THR A 1 283 ? -6.930 13.838 22.286 1.00 73.25 283 THR A N 1
ATOM 2030 C CA . THR A 1 283 ? -7.428 13.293 21.012 1.00 73.25 283 THR A CA 1
ATOM 2031 C C . THR A 1 283 ? -7.023 14.170 19.824 1.00 73.25 283 THR A C 1
ATOM 2033 O O . THR A 1 283 ? -6.560 13.651 18.808 1.00 73.25 283 THR A O 1
ATOM 2036 N N . LEU A 1 284 ? -7.135 15.496 19.951 1.00 80.31 284 LEU A N 1
ATOM 2037 C CA . LEU A 1 284 ? -6.705 16.443 18.918 1.00 80.31 284 LEU A CA 1
ATOM 2038 C C . LEU A 1 284 ? -5.190 16.392 18.696 1.00 80.31 284 LEU A C 1
ATOM 2040 O O . LEU A 1 284 ? -4.741 16.395 17.551 1.00 80.31 284 LEU A O 1
ATOM 2044 N N . LEU A 1 285 ? -4.405 16.275 19.771 1.00 84.44 285 LEU A N 1
ATOM 2045 C CA . LEU A 1 285 ? -2.951 16.145 19.687 1.00 84.44 285 LEU A CA 1
ATOM 2046 C C . LEU A 1 285 ? -2.539 14.848 18.974 1.00 84.44 285 LEU A C 1
ATOM 2048 O O . LEU A 1 285 ? -1.657 14.865 18.116 1.00 84.44 285 LEU A O 1
ATOM 2052 N N . PHE A 1 286 ? -3.216 13.735 19.266 1.00 76.50 286 PHE A N 1
ATOM 2053 C CA . PHE A 1 286 ? -2.988 12.470 18.570 1.00 76.50 286 PHE A CA 1
ATOM 2054 C C . PHE A 1 286 ? -3.316 12.568 17.071 1.00 76.50 286 PHE A C 1
ATOM 2056 O O . PHE A 1 286 ? -2.527 12.123 16.237 1.00 76.50 286 PHE A O 1
ATOM 2063 N N . LEU A 1 287 ? -4.440 13.200 16.711 1.00 72.25 287 LEU A N 1
ATOM 2064 C CA . LEU A 1 287 ? -4.821 13.406 15.311 1.00 72.25 287 LEU A CA 1
ATOM 2065 C C . LEU A 1 287 ? -3.812 14.302 14.572 1.00 72.25 287 LEU A C 1
ATOM 2067 O O . LEU A 1 287 ? -3.442 14.002 13.437 1.00 72.25 287 LEU A O 1
ATOM 2071 N N . ALA A 1 288 ? -3.319 15.358 15.222 1.00 82.00 288 ALA A N 1
ATOM 2072 C CA . ALA A 1 288 ? -2.294 16.237 14.664 1.00 82.00 288 ALA A CA 1
ATOM 2073 C C . ALA A 1 288 ? -0.975 15.489 14.401 1.00 82.00 288 ALA A C 1
ATOM 2075 O O . ALA A 1 288 ? -0.399 15.619 13.319 1.00 82.00 288 ALA A O 1
ATOM 2076 N N . LEU A 1 289 ? -0.526 14.648 15.340 1.00 77.44 289 LEU A N 1
ATOM 2077 C CA . LEU A 1 289 ? 0.665 13.808 15.163 1.00 77.44 289 LEU A CA 1
ATOM 2078 C C . LEU A 1 289 ? 0.496 12.797 14.023 1.00 77.44 289 LEU A C 1
ATOM 2080 O O . LEU A 1 289 ? 1.427 12.577 13.247 1.00 77.44 289 LEU A O 1
ATOM 2084 N N . LEU A 1 290 ? -0.695 12.214 13.880 1.00 72.38 290 LEU A N 1
ATOM 2085 C CA . LEU A 1 290 ? -1.003 11.292 12.790 1.00 72.38 290 LEU A CA 1
ATOM 2086 C C . LEU A 1 290 ? -0.946 11.991 11.423 1.00 72.38 290 LEU A C 1
ATOM 2088 O O . LEU A 1 290 ? -0.323 11.480 10.490 1.00 72.38 290 LEU A O 1
ATOM 2092 N N . LEU A 1 291 ? -1.542 13.181 11.309 1.00 76.94 291 LEU A N 1
ATOM 2093 C CA . LEU A 1 291 ? -1.487 13.994 10.091 1.00 76.94 291 LEU A CA 1
ATOM 2094 C C . LEU A 1 291 ? -0.054 14.424 9.755 1.00 76.94 291 LEU A C 1
ATOM 2096 O O . LEU A 1 291 ? 0.339 14.380 8.586 1.00 76.94 291 LEU A O 1
ATOM 2100 N N . LEU A 1 292 ? 0.748 14.775 10.765 1.00 87.44 292 LEU A N 1
ATOM 2101 C CA . LEU A 1 292 ? 2.165 15.089 10.594 1.00 87.44 292 LEU A CA 1
ATOM 2102 C C . LEU A 1 292 ? 2.945 13.873 10.071 1.00 87.44 292 LEU A C 1
ATOM 2104 O O . LEU A 1 292 ? 3.710 14.002 9.117 1.00 87.44 292 LEU A O 1
ATOM 2108 N N . ALA A 1 293 ? 2.713 12.683 10.632 1.00 72.56 293 ALA A N 1
ATOM 2109 C CA . ALA A 1 293 ? 3.364 11.449 10.195 1.00 72.56 293 ALA A CA 1
ATOM 2110 C C . ALA A 1 293 ? 3.004 11.078 8.745 1.00 72.56 293 ALA A C 1
ATOM 2112 O O . ALA A 1 293 ? 3.883 10.711 7.959 1.00 72.56 293 ALA A O 1
ATOM 2113 N N . ILE A 1 294 ? 1.730 11.221 8.359 1.00 75.25 294 ILE A N 1
ATOM 2114 C CA . ILE A 1 294 ? 1.274 11.005 6.977 1.00 75.25 294 ILE A CA 1
ATOM 2115 C C . ILE A 1 294 ? 1.935 12.020 6.037 1.00 75.25 294 ILE A C 1
ATOM 2117 O O . ILE A 1 294 ? 2.488 11.634 5.005 1.00 75.25 294 ILE A O 1
ATOM 2121 N N . SER A 1 295 ? 1.948 13.300 6.415 1.00 79.19 295 SER A N 1
ATOM 2122 C CA . SER A 1 295 ? 2.566 14.375 5.628 1.00 79.19 295 SER A CA 1
ATOM 2123 C C . SER A 1 295 ? 4.065 14.144 5.432 1.00 79.19 295 SER A C 1
ATOM 2125 O O . SER A 1 295 ? 4.565 14.236 4.309 1.00 79.19 295 SER A O 1
ATOM 2127 N N . LEU A 1 296 ? 4.777 13.750 6.493 1.00 86.94 296 LEU A N 1
ATOM 2128 C CA . LEU A 1 296 ? 6.200 13.418 6.440 1.00 86.94 296 LEU A CA 1
ATOM 2129 C C . LEU A 1 296 ? 6.463 12.215 5.526 1.00 86.94 296 LEU A C 1
ATOM 2131 O O . LEU A 1 296 ? 7.401 12.239 4.731 1.00 86.94 296 LEU A O 1
ATOM 2135 N N . ARG A 1 297 ? 5.620 11.177 5.579 1.00 81.06 297 ARG A N 1
ATOM 2136 C CA . ARG A 1 297 ? 5.742 10.000 4.705 1.00 81.06 297 ARG A CA 1
ATOM 2137 C C . ARG A 1 297 ? 5.536 10.359 3.232 1.00 81.06 297 ARG A C 1
ATOM 2139 O O . ARG A 1 297 ? 6.314 9.908 2.389 1.00 81.06 297 ARG A O 1
ATOM 2146 N N . LEU A 1 298 ? 4.538 11.187 2.917 1.00 80.00 298 LEU A N 1
ATOM 2147 C CA . LEU A 1 298 ? 4.296 11.678 1.555 1.00 80.00 298 LEU A CA 1
ATOM 2148 C C . LEU A 1 298 ? 5.454 12.552 1.057 1.00 80.00 298 LEU A C 1
ATOM 2150 O O . LEU A 1 298 ? 5.920 12.383 -0.073 1.00 80.00 298 LEU A O 1
ATOM 2154 N N . TRP A 1 299 ? 5.969 13.434 1.916 1.00 92.38 299 TRP A N 1
ATOM 2155 C CA . TRP A 1 299 ? 7.128 14.268 1.613 1.00 92.38 299 TRP A CA 1
ATOM 2156 C C . TRP A 1 299 ? 8.385 13.428 1.352 1.00 92.38 299 TRP A C 1
ATOM 2158 O O . TRP A 1 299 ? 9.049 13.618 0.333 1.00 92.38 299 TRP A O 1
ATOM 2168 N N . LEU A 1 300 ? 8.669 12.431 2.198 1.00 86.94 300 LEU A N 1
ATOM 2169 C CA . LEU A 1 300 ? 9.776 11.491 2.002 1.00 86.94 300 LEU A CA 1
ATOM 2170 C C . LEU A 1 300 ? 9.620 10.687 0.707 1.00 86.94 300 LEU A C 1
ATOM 2172 O O . LEU A 1 300 ? 10.610 10.483 0.006 1.00 86.94 300 LEU A O 1
ATOM 2176 N N . GLY A 1 301 ? 8.402 10.265 0.356 1.00 81.69 301 GLY A N 1
ATOM 2177 C CA . GLY A 1 301 ? 8.109 9.604 -0.918 1.00 81.69 301 GLY A CA 1
ATOM 2178 C C . GLY A 1 301 ? 8.446 10.492 -2.118 1.00 81.69 301 GLY A C 1
ATOM 2179 O O . GLY A 1 301 ? 9.207 10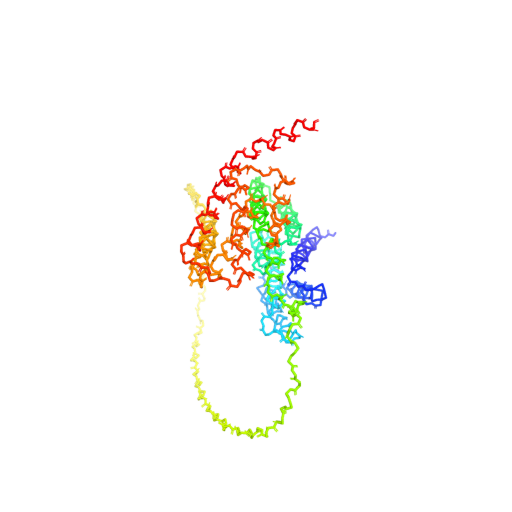.086 -2.999 1.00 81.69 301 GLY A O 1
ATOM 2180 N N . LYS A 1 302 ? 7.975 11.746 -2.106 1.00 86.94 302 LYS A N 1
ATOM 2181 C CA . LYS A 1 302 ? 8.301 12.751 -3.132 1.00 86.94 302 LYS A CA 1
ATOM 2182 C C . LYS A 1 302 ? 9.809 13.008 -3.210 1.00 86.94 302 LYS A C 1
ATOM 2184 O O . LYS A 1 302 ? 10.374 13.076 -4.301 1.00 86.94 302 LYS A O 1
ATOM 2189 N N . HIS A 1 303 ? 10.477 13.100 -2.062 1.00 90.25 303 HIS A N 1
ATOM 2190 C CA . HIS A 1 303 ? 11.913 13.344 -1.995 1.00 90.25 303 HIS A CA 1
ATOM 2191 C C . HIS A 1 303 ? 12.734 12.157 -2.517 1.00 90.25 303 HIS A C 1
ATOM 2193 O O . HIS A 1 303 ? 13.706 12.354 -3.247 1.00 90.25 303 HIS A O 1
ATOM 2199 N N . ARG A 1 304 ? 12.337 10.919 -2.191 1.00 89.12 304 ARG A N 1
ATOM 2200 C CA . ARG A 1 304 ? 12.957 9.692 -2.720 1.00 89.12 304 ARG A CA 1
ATOM 2201 C C . ARG A 1 304 ? 12.824 9.620 -4.236 1.00 89.12 304 ARG A C 1
ATOM 2203 O O . ARG A 1 304 ? 13.828 9.384 -4.899 1.00 89.12 304 ARG A O 1
ATOM 2210 N N . LEU A 1 305 ? 11.642 9.916 -4.775 1.00 88.44 305 LEU A N 1
ATOM 2211 C CA . LEU A 1 305 ? 11.413 9.945 -6.219 1.00 88.44 305 LEU A CA 1
ATOM 2212 C C . LEU A 1 305 ? 12.287 11.002 -6.913 1.00 88.44 305 LEU A C 1
ATOM 2214 O O . LEU A 1 305 ? 12.895 10.731 -7.945 1.00 88.44 305 LEU A O 1
ATOM 2218 N N . HIS A 1 306 ? 12.424 12.188 -6.314 1.00 91.25 306 HIS A N 1
ATOM 2219 C CA . HIS A 1 306 ? 13.282 13.240 -6.855 1.00 91.25 306 HIS A CA 1
ATOM 2220 C C . HIS A 1 306 ? 14.779 12.888 -6.781 1.00 91.25 306 HIS A C 1
ATOM 2222 O O . HIS A 1 306 ? 15.537 13.195 -7.701 1.00 91.25 306 HIS A O 1
ATOM 2228 N N . ARG A 1 307 ? 15.232 12.213 -5.713 1.00 93.75 307 ARG A N 1
ATOM 2229 C CA . ARG A 1 307 ? 16.599 11.660 -5.654 1.00 93.75 307 ARG A CA 1
ATOM 2230 C C . ARG A 1 307 ? 16.808 10.567 -6.699 1.00 93.75 307 ARG A C 1
ATOM 2232 O O . ARG A 1 307 ? 17.864 10.548 -7.315 1.00 93.75 307 ARG A O 1
ATOM 2239 N N . TRP A 1 308 ? 15.830 9.684 -6.894 1.00 92.69 308 TRP A N 1
ATOM 2240 C CA . TRP A 1 308 ? 15.901 8.614 -7.886 1.00 92.69 308 TRP A CA 1
ATOM 2241 C C . TRP A 1 308 ? 16.004 9.178 -9.305 1.00 92.69 308 TRP A C 1
ATOM 2243 O O . TRP A 1 308 ? 16.954 8.843 -10.003 1.00 92.69 308 TRP A O 1
ATOM 2253 N N . LYS A 1 309 ? 15.159 10.153 -9.669 1.00 94.69 309 LYS A N 1
ATOM 2254 C CA . LYS A 1 309 ? 15.270 10.881 -10.946 1.00 94.69 309 LYS A CA 1
ATOM 2255 C C . LYS A 1 309 ? 16.668 11.481 -11.149 1.00 94.69 309 LYS A C 1
ATOM 2257 O O . LYS A 1 309 ? 17.277 11.270 -12.189 1.00 94.69 309 LYS A O 1
ATOM 2262 N N . ARG A 1 310 ? 17.212 12.168 -10.134 1.00 95.88 310 ARG A N 1
ATOM 2263 C CA . ARG A 1 310 ? 18.572 12.739 -10.195 1.00 95.88 310 ARG A CA 1
ATOM 2264 C C . ARG A 1 310 ? 19.672 11.685 -10.337 1.00 95.88 310 ARG A C 1
ATOM 2266 O O . ARG A 1 310 ? 20.712 11.996 -10.898 1.00 95.88 310 ARG A O 1
ATOM 2273 N N . ARG A 1 311 ? 19.477 10.468 -9.819 1.00 96.19 311 ARG A N 1
ATOM 2274 C CA . ARG A 1 311 ? 20.420 9.356 -10.023 1.00 96.19 311 ARG A CA 1
ATOM 2275 C C . ARG A 1 311 ? 20.359 8.838 -11.455 1.00 96.19 311 ARG A C 1
ATOM 2277 O O . ARG A 1 311 ? 21.411 8.682 -12.053 1.00 96.19 311 ARG A O 1
ATOM 2284 N N . LEU A 1 312 ? 19.159 8.657 -12.007 1.00 93.25 312 LEU A N 1
ATOM 2285 C CA . LEU A 1 312 ? 18.977 8.215 -13.393 1.00 93.25 312 LEU A CA 1
ATOM 2286 C C . LEU A 1 312 ? 19.577 9.206 -14.401 1.00 93.25 312 LEU A C 1
ATOM 2288 O O . LEU A 1 312 ? 20.218 8.798 -15.357 1.00 93.25 312 LEU A O 1
ATOM 2292 N N . GLN A 1 313 ? 19.447 10.509 -14.141 1.00 94.12 313 GLN A N 1
ATOM 2293 C CA . GLN A 1 313 ? 20.035 11.557 -14.984 1.00 94.12 313 GLN A CA 1
ATOM 2294 C C . GLN A 1 313 ? 21.572 11.581 -14.980 1.00 94.12 313 GLN A C 1
ATOM 2296 O O . GLN A 1 313 ? 22.162 12.177 -15.874 1.00 94.12 313 GLN A O 1
ATOM 2301 N N . ARG A 1 314 ? 22.218 10.976 -13.974 1.00 96.31 314 ARG A N 1
ATOM 2302 C CA . ARG A 1 314 ? 23.685 10.911 -13.844 1.00 96.31 314 ARG A CA 1
ATOM 2303 C C . ARG A 1 314 ? 24.293 9.643 -14.447 1.00 96.31 314 ARG A C 1
ATOM 2305 O O . ARG A 1 314 ? 25.505 9.478 -14.363 1.00 96.31 314 ARG A O 1
ATOM 2312 N N . LEU A 1 315 ? 23.472 8.741 -14.983 1.00 95.06 315 LEU A N 1
ATOM 2313 C CA . LEU A 1 315 ? 23.954 7.558 -15.693 1.00 95.06 315 LEU A CA 1
ATOM 2314 C C . LEU A 1 315 ? 24.663 7.965 -17.000 1.00 95.06 315 LEU A C 1
ATOM 2316 O O . LEU A 1 315 ? 24.449 9.087 -17.478 1.00 95.06 315 LEU A O 1
ATOM 2320 N N . PRO A 1 316 ? 25.485 7.079 -17.596 1.00 95.88 316 PRO A N 1
ATOM 2321 C CA . PRO A 1 316 ? 26.018 7.270 -18.943 1.00 95.88 316 PRO A CA 1
ATOM 2322 C C . PRO A 1 316 ? 24.916 7.675 -19.940 1.00 95.88 316 PRO A C 1
ATOM 2324 O O . PRO A 1 316 ? 23.771 7.261 -19.763 1.00 95.88 316 PRO A O 1
ATOM 2327 N N . PRO A 1 317 ? 25.209 8.459 -20.995 1.00 95.56 317 PRO A N 1
ATOM 2328 C CA . PRO A 1 317 ? 24.178 9.045 -21.861 1.00 95.56 317 PRO A CA 1
ATOM 2329 C C . PRO A 1 317 ? 23.167 8.041 -22.433 1.00 95.56 317 PRO A C 1
ATOM 2331 O O . PRO A 1 317 ? 21.967 8.312 -22.407 1.00 95.56 317 PRO A O 1
ATOM 2334 N N . ALA A 1 318 ? 23.630 6.866 -22.872 1.00 92.00 318 ALA A N 1
ATOM 2335 C CA . ALA A 1 318 ? 22.766 5.798 -23.374 1.00 92.00 318 ALA A CA 1
ATOM 2336 C C . ALA A 1 318 ? 21.827 5.249 -22.279 1.00 92.00 318 ALA A C 1
ATOM 2338 O O . ALA A 1 318 ? 20.607 5.227 -22.440 1.00 92.00 318 ALA A O 1
ATOM 2339 N N . GLU A 1 319 ? 22.372 4.908 -21.109 1.00 93.06 319 GLU A N 1
ATOM 2340 C CA . GLU A 1 319 ? 21.583 4.445 -19.961 1.00 93.06 319 GLU A CA 1
ATOM 2341 C C . GLU A 1 319 ? 20.623 5.524 -19.437 1.00 93.06 319 GLU A C 1
ATOM 2343 O O . GLU A 1 319 ? 19.496 5.227 -19.050 1.00 93.06 319 GLU A O 1
ATOM 2348 N N . SER A 1 320 ? 21.042 6.791 -19.454 1.00 94.88 320 SER A N 1
ATOM 2349 C CA . SER A 1 320 ? 20.230 7.941 -19.050 1.00 94.88 320 SER A CA 1
ATOM 2350 C C . SER A 1 320 ? 19.043 8.150 -19.996 1.00 94.88 320 SER A C 1
ATOM 2352 O O . SER A 1 320 ? 17.927 8.406 -19.532 1.00 94.88 320 SER A O 1
ATOM 2354 N N . ALA A 1 321 ? 19.245 7.978 -21.307 1.00 92.38 321 ALA A N 1
ATOM 2355 C CA . ALA A 1 321 ? 18.174 8.019 -22.299 1.00 92.38 321 ALA A CA 1
ATOM 2356 C C . ALA A 1 321 ? 17.180 6.858 -22.107 1.00 92.38 321 ALA A C 1
ATOM 2358 O O . ALA A 1 321 ? 15.975 7.102 -22.011 1.00 92.38 321 ALA A O 1
ATOM 2359 N N . ALA A 1 322 ? 17.653 5.620 -21.925 1.00 90.62 322 ALA A N 1
ATOM 2360 C CA . ALA A 1 322 ? 16.788 4.470 -21.630 1.00 90.62 322 ALA A CA 1
ATOM 2361 C C . ALA A 1 322 ? 16.037 4.620 -20.287 1.00 90.62 322 ALA A C 1
ATOM 2363 O O . ALA A 1 322 ? 14.852 4.291 -20.159 1.00 90.62 322 ALA A O 1
ATOM 2364 N N . ALA A 1 323 ? 16.692 5.192 -19.275 1.00 92.31 323 ALA A N 1
ATOM 2365 C CA . ALA A 1 323 ? 16.079 5.480 -17.985 1.00 92.31 323 ALA A CA 1
ATOM 2366 C C . ALA A 1 323 ? 14.978 6.549 -18.071 1.00 92.31 323 ALA A C 1
ATOM 2368 O O . ALA A 1 323 ? 14.022 6.501 -17.289 1.00 92.31 323 ALA A O 1
ATOM 2369 N N . SER A 1 324 ? 15.073 7.489 -19.020 1.00 94.69 324 SER A N 1
ATOM 2370 C CA . SER A 1 324 ? 14.040 8.508 -19.242 1.00 94.69 324 SER A CA 1
ATOM 2371 C C . SER A 1 324 ? 12.705 7.889 -19.685 1.00 94.69 324 SER A C 1
ATOM 2373 O O . SER A 1 324 ? 11.655 8.291 -19.175 1.00 94.69 324 SER A O 1
ATOM 2375 N N . TRP A 1 325 ? 12.745 6.836 -20.517 1.00 92.62 325 TRP A N 1
ATOM 2376 C CA . TRP A 1 325 ? 11.574 6.041 -20.904 1.00 92.62 325 TRP A CA 1
ATOM 2377 C C . TRP A 1 325 ? 10.936 5.361 -19.690 1.00 92.62 325 TRP A C 1
ATOM 2379 O O . TRP A 1 325 ? 9.753 5.557 -19.413 1.00 92.62 325 TRP A O 1
ATOM 2389 N N . SER A 1 326 ? 11.734 4.635 -18.903 1.00 90.62 326 SER A N 1
ATOM 2390 C CA . SER A 1 326 ? 11.248 3.932 -17.705 1.00 90.62 326 SER A CA 1
ATOM 2391 C C . SER A 1 326 ? 10.616 4.892 -16.689 1.00 90.62 326 SER A C 1
ATOM 2393 O O . SER A 1 326 ? 9.559 4.610 -16.121 1.00 90.62 326 SER A O 1
ATOM 2395 N N . TRP A 1 327 ? 11.229 6.064 -16.485 1.00 94.25 327 TRP A N 1
ATOM 2396 C CA . TRP A 1 327 ? 10.687 7.109 -15.615 1.00 94.25 327 TRP A CA 1
ATOM 2397 C C . TRP A 1 327 ? 9.366 7.683 -16.145 1.00 94.25 327 TRP A C 1
ATOM 2399 O O . TRP A 1 327 ? 8.431 7.896 -15.369 1.00 94.25 327 TRP A O 1
ATOM 2409 N N . MET A 1 328 ? 9.271 7.920 -17.456 1.00 94.62 328 MET A N 1
ATOM 2410 C CA . MET A 1 328 ? 8.054 8.417 -18.092 1.00 94.62 328 MET A CA 1
ATOM 2411 C C . MET A 1 328 ? 6.909 7.406 -17.976 1.00 94.62 328 MET A C 1
ATOM 2413 O O . MET A 1 328 ? 5.825 7.781 -17.536 1.00 94.62 328 MET A O 1
ATOM 2417 N N . VAL A 1 329 ? 7.149 6.130 -18.298 1.00 91.06 329 VAL A N 1
ATOM 2418 C CA . VAL A 1 329 ? 6.159 5.045 -18.162 1.00 91.06 329 VAL A CA 1
ATOM 2419 C C . VAL A 1 329 ? 5.657 4.952 -16.724 1.00 91.06 329 VAL A C 1
ATOM 2421 O O . VAL A 1 329 ? 4.449 4.892 -16.495 1.00 91.06 329 VAL A O 1
ATOM 2424 N N . PHE A 1 330 ? 6.561 5.016 -15.743 1.00 91.38 330 PHE A N 1
ATOM 2425 C CA . PHE A 1 330 ? 6.199 5.052 -14.327 1.00 91.38 330 PHE A CA 1
ATOM 2426 C C . PHE A 1 330 ? 5.261 6.227 -13.988 1.00 91.38 330 PHE A C 1
ATOM 2428 O O . PHE A 1 330 ? 4.218 6.037 -13.354 1.00 91.38 330 PHE A O 1
ATOM 2435 N N . GLU A 1 331 ? 5.592 7.448 -14.420 1.00 93.50 331 GLU A N 1
ATOM 2436 C CA . GLU A 1 331 ? 4.764 8.634 -14.162 1.00 93.50 331 GLU A CA 1
ATOM 2437 C C . GLU A 1 331 ? 3.414 8.585 -14.889 1.00 93.50 331 GLU A C 1
ATOM 2439 O O . GLU A 1 331 ? 2.394 8.954 -14.304 1.00 93.50 331 GLU A O 1
ATOM 2444 N N . LEU A 1 332 ? 3.379 8.099 -16.130 1.00 91.94 332 LEU A N 1
ATOM 2445 C CA . LEU A 1 332 ? 2.149 7.931 -16.904 1.00 91.94 332 LEU A CA 1
ATOM 2446 C C . LEU A 1 332 ? 1.231 6.884 -16.259 1.00 91.94 332 LEU A C 1
ATOM 2448 O O . LEU A 1 332 ? 0.057 7.177 -16.006 1.00 91.94 332 LEU A O 1
ATOM 2452 N N . ASN A 1 333 ? 1.777 5.736 -15.849 1.00 89.00 333 ASN A N 1
ATOM 2453 C CA . ASN A 1 333 ? 1.049 4.712 -15.096 1.00 89.00 333 ASN A CA 1
ATOM 2454 C C . ASN A 1 333 ? 0.478 5.276 -13.786 1.00 89.00 333 ASN A C 1
ATOM 2456 O O . ASN A 1 333 ? -0.698 5.062 -13.476 1.00 89.00 333 ASN A O 1
ATOM 2460 N N . ARG A 1 334 ? 1.258 6.082 -13.052 1.00 87.81 334 ARG A N 1
ATOM 2461 C CA . ARG A 1 334 ? 0.790 6.777 -11.839 1.00 87.81 334 ARG A CA 1
ATOM 2462 C C . ARG A 1 334 ? -0.373 7.734 -12.112 1.00 87.81 334 ARG A C 1
ATOM 2464 O O . ARG A 1 334 ? -1.242 7.897 -11.256 1.00 87.81 334 ARG A O 1
ATOM 2471 N N . LEU A 1 335 ? -0.406 8.363 -13.284 1.00 90.19 335 LEU A N 1
ATOM 2472 C CA . LEU A 1 335 ? -1.486 9.252 -13.719 1.00 90.19 335 LEU A CA 1
ATOM 2473 C C . LEU A 1 335 ? -2.697 8.496 -14.302 1.00 90.19 335 LEU A C 1
ATOM 2475 O O . LEU A 1 335 ? -3.678 9.130 -14.690 1.00 90.19 335 LEU A O 1
ATOM 2479 N N . GLY A 1 336 ? -2.662 7.159 -14.336 1.00 88.56 336 GLY A N 1
ATOM 2480 C CA . GLY A 1 336 ? -3.732 6.315 -14.874 1.00 88.56 336 GLY A CA 1
ATOM 2481 C C . GLY A 1 336 ? -3.672 6.106 -16.389 1.00 88.56 336 GLY A C 1
ATOM 2482 O O . GLY A 1 336 ? -4.640 5.612 -16.968 1.00 88.56 336 GLY A O 1
ATOM 2483 N N . TRP A 1 337 ? -2.556 6.470 -17.019 1.00 87.69 337 TRP A N 1
ATOM 2484 C CA . TRP A 1 337 ? -2.259 6.217 -18.425 1.00 87.69 337 TRP A CA 1
ATOM 2485 C C . TRP A 1 337 ? -1.453 4.924 -18.514 1.00 87.69 337 TRP A C 1
ATOM 2487 O O . TRP A 1 337 ? -0.227 4.950 -18.495 1.00 87.69 337 TRP A O 1
ATOM 2497 N N . ALA A 1 338 ? -2.160 3.793 -18.519 1.00 83.00 338 ALA A N 1
ATOM 2498 C CA . ALA A 1 338 ? -1.531 2.479 -18.529 1.00 83.00 338 ALA A CA 1
ATOM 2499 C C . ALA A 1 338 ? -0.717 2.275 -19.820 1.00 83.00 338 ALA A C 1
ATOM 2501 O O . ALA A 1 338 ? -1.296 2.224 -20.903 1.00 83.00 338 ALA A O 1
ATOM 2502 N N . LEU A 1 339 ? 0.601 2.152 -19.684 1.00 82.38 339 LEU A N 1
ATOM 2503 C CA . LEU A 1 339 ? 1.536 1.725 -20.724 1.00 82.38 339 LEU A CA 1
ATOM 2504 C C . LEU A 1 339 ? 2.115 0.372 -20.345 1.00 82.38 339 LEU A C 1
ATOM 2506 O O . LEU A 1 339 ? 2.413 0.117 -19.172 1.00 82.38 339 LEU A O 1
ATOM 2510 N N . SER A 1 340 ? 2.309 -0.483 -21.346 1.00 72.62 340 SER A N 1
ATOM 2511 C CA . SER A 1 340 ? 3.087 -1.692 -21.144 1.00 72.62 340 SER A CA 1
ATOM 2512 C C . SER A 1 340 ? 4.536 -1.317 -20.806 1.00 72.62 340 SER A C 1
ATOM 2514 O O . SER A 1 340 ? 5.088 -0.330 -21.288 1.00 72.62 340 SER A O 1
ATOM 2516 N N . ALA A 1 341 ? 5.152 -2.110 -19.929 1.00 65.56 341 ALA A N 1
ATOM 2517 C CA . ALA A 1 341 ? 6.556 -1.977 -19.537 1.00 65.56 341 ALA A CA 1
ATOM 2518 C C . ALA A 1 341 ? 7.538 -2.133 -20.708 1.00 65.56 341 ALA A C 1
ATOM 2520 O O . ALA A 1 341 ? 8.725 -1.845 -20.571 1.00 65.56 341 ALA A O 1
ATOM 2521 N N . ASN A 1 342 ? 7.059 -2.700 -21.814 1.00 70.50 342 ASN A N 1
ATOM 2522 C CA . ASN A 1 342 ? 7.899 -3.244 -22.856 1.00 70.50 342 ASN A CA 1
ATOM 2523 C C . ASN A 1 342 ? 8.376 -2.108 -23.777 1.00 70.50 342 ASN A C 1
ATOM 2525 O O . ASN A 1 342 ? 7.536 -1.415 -24.346 1.00 70.50 342 ASN A O 1
ATOM 2529 N N . PRO A 1 343 ? 9.694 -1.895 -23.934 1.00 57.12 343 PRO A N 1
ATOM 2530 C CA . PRO A 1 343 ? 10.235 -0.785 -24.717 1.00 57.12 343 PRO A CA 1
ATOM 2531 C C . PRO A 1 343 ? 10.143 -0.986 -26.235 1.00 57.12 343 PRO A C 1
ATOM 2533 O O . PRO A 1 343 ? 10.650 -0.146 -26.973 1.00 57.12 343 PRO A O 1
ATOM 2536 N N . SER A 1 344 ? 9.544 -2.076 -26.736 1.00 72.56 344 SER A N 1
ATOM 2537 C CA . SER A 1 344 ? 9.447 -2.300 -28.183 1.00 72.56 344 SER A CA 1
ATOM 2538 C C . SER A 1 344 ? 8.644 -1.175 -28.844 1.00 72.56 344 SER A C 1
ATOM 2540 O O . SER A 1 344 ? 7.423 -1.125 -28.675 1.00 72.56 344 SER A O 1
ATOM 2542 N N . ILE A 1 345 ? 9.333 -0.307 -29.592 1.00 66.88 345 ILE A N 1
ATOM 2543 C CA . ILE A 1 345 ? 8.792 0.894 -30.251 1.00 66.88 345 ILE A CA 1
ATOM 2544 C C . ILE A 1 345 ? 7.469 0.578 -30.961 1.00 66.88 345 ILE A C 1
ATOM 2546 O O . ILE A 1 345 ? 6.477 1.271 -30.739 1.00 66.88 345 ILE A O 1
ATOM 2550 N N . ASP A 1 346 ? 7.432 -0.519 -31.723 1.00 68.31 346 ASP A N 1
ATOM 2551 C CA . ASP A 1 346 ? 6.272 -0.913 -32.528 1.00 68.31 346 ASP A CA 1
ATOM 2552 C C . ASP A 1 346 ? 5.037 -1.229 -31.682 1.00 68.31 346 ASP A C 1
ATOM 2554 O O . ASP A 1 346 ? 3.934 -0.773 -31.989 1.00 68.31 346 ASP A O 1
ATOM 2558 N N . ARG A 1 347 ? 5.200 -1.962 -30.571 1.00 74.38 347 ARG A N 1
ATOM 2559 C CA . ARG A 1 347 ? 4.067 -2.236 -29.671 1.00 74.38 347 ARG A CA 1
ATOM 2560 C C . ARG A 1 347 ? 3.651 -0.990 -28.921 1.00 74.38 347 ARG A C 1
ATOM 2562 O O . ARG A 1 347 ? 2.461 -0.777 -28.744 1.00 74.38 347 ARG A O 1
ATOM 2569 N N . THR A 1 348 ? 4.599 -0.156 -28.513 1.00 73.31 348 THR A N 1
ATOM 2570 C CA . THR A 1 348 ? 4.298 1.057 -27.760 1.00 73.31 348 THR A CA 1
ATOM 2571 C C . THR A 1 348 ? 3.527 2.062 -28.615 1.00 73.31 348 THR A C 1
ATOM 2573 O O . THR A 1 348 ? 2.515 2.601 -28.169 1.00 73.31 348 THR A O 1
ATOM 2576 N N . ALA A 1 349 ? 3.951 2.281 -29.863 1.00 69.56 349 ALA A N 1
ATOM 2577 C CA . ALA A 1 349 ? 3.240 3.134 -30.811 1.00 69.56 349 ALA A CA 1
ATOM 2578 C C . ALA A 1 349 ? 1.832 2.588 -31.102 1.00 69.56 349 ALA A C 1
ATOM 2580 O O . ALA A 1 349 ? 0.854 3.342 -31.070 1.00 69.56 349 ALA A O 1
ATOM 2581 N N . HIS A 1 350 ? 1.711 1.272 -31.302 1.00 73.38 350 HIS A N 1
ATOM 2582 C CA . HIS A 1 350 ? 0.427 0.608 -31.514 1.00 73.38 350 HIS A CA 1
ATOM 2583 C C . HIS A 1 350 ? -0.504 0.718 -30.290 1.00 73.38 350 HIS A C 1
ATOM 2585 O O . HIS A 1 350 ? -1.677 1.073 -30.431 1.00 73.38 350 HIS A O 1
ATOM 2591 N N . ASP A 1 351 ? 0.020 0.500 -29.080 1.00 74.31 351 ASP A N 1
ATOM 2592 C CA . ASP A 1 351 ? -0.713 0.606 -27.815 1.00 74.31 351 ASP A CA 1
ATOM 2593 C C . ASP A 1 351 ? -1.226 2.037 -27.584 1.00 74.31 351 ASP A C 1
ATOM 2595 O O . ASP A 1 351 ? -2.391 2.228 -27.227 1.00 74.31 351 ASP A O 1
ATOM 2599 N N . MET A 1 352 ? -0.401 3.064 -27.834 1.00 77.00 352 MET A N 1
ATOM 2600 C CA . MET A 1 352 ? -0.804 4.465 -27.650 1.00 77.00 352 MET A CA 1
ATOM 2601 C C . MET A 1 352 ? -1.932 4.887 -28.602 1.00 77.00 352 MET A C 1
ATOM 2603 O O . MET A 1 352 ? -2.845 5.611 -28.192 1.00 77.00 352 MET A O 1
ATOM 2607 N N . VAL A 1 353 ? -1.893 4.429 -29.860 1.00 77.12 353 VAL A N 1
ATOM 2608 C CA . VAL A 1 353 ? -2.968 4.673 -30.839 1.00 77.12 353 VAL A CA 1
ATOM 2609 C C . VAL A 1 353 ? -4.243 3.949 -30.414 1.00 77.12 353 VAL A C 1
ATOM 2611 O O . VAL A 1 353 ? -5.307 4.565 -30.350 1.00 77.12 353 VAL A O 1
ATOM 2614 N N . ARG A 1 354 ? -4.138 2.669 -30.038 1.00 78.69 354 ARG A N 1
ATOM 2615 C CA . ARG A 1 354 ? -5.278 1.852 -29.598 1.00 78.69 354 ARG A CA 1
ATOM 2616 C C . ARG A 1 354 ? -5.974 2.424 -28.361 1.00 78.69 354 ARG A C 1
ATOM 2618 O O . ARG A 1 354 ? -7.192 2.325 -28.237 1.00 78.69 354 ARG A O 1
ATOM 2625 N N . LEU A 1 355 ? -5.215 3.018 -27.443 1.00 80.12 355 LEU A N 1
ATOM 2626 C CA . LEU A 1 355 ? -5.737 3.595 -26.203 1.00 80.12 355 LEU A CA 1
ATOM 2627 C C . LEU A 1 355 ? -6.319 5.011 -26.376 1.00 80.12 355 LEU A C 1
ATOM 2629 O O . LEU A 1 355 ? -6.818 5.573 -25.396 1.00 80.12 355 LEU A O 1
ATOM 2633 N N . GLY A 1 356 ? -6.272 5.592 -27.582 1.00 87.81 356 GLY A N 1
ATOM 2634 C CA . GLY A 1 356 ? -6.854 6.905 -27.875 1.00 87.81 356 GLY A CA 1
ATOM 2635 C C . GLY A 1 356 ? -6.189 8.042 -27.099 1.00 87.81 356 GLY A C 1
ATOM 2636 O O . GLY A 1 356 ? -6.871 8.919 -26.563 1.00 87.81 356 GLY A O 1
ATOM 2637 N N . TRP A 1 357 ? -4.863 7.997 -26.955 1.00 89.06 357 TRP A N 1
ATOM 2638 C CA . TRP A 1 357 ? -4.135 9.017 -26.207 1.00 89.06 357 TRP A CA 1
ATOM 2639 C C . TRP A 1 357 ? -4.159 10.368 -26.934 1.00 89.06 357 TRP A C 1
ATOM 2641 O O . TRP A 1 357 ? -4.012 10.395 -28.157 1.00 89.06 357 TRP A O 1
ATOM 2651 N N . PRO A 1 358 ? -4.291 11.500 -26.211 1.00 92.38 358 PRO A N 1
ATOM 2652 C CA . PRO A 1 358 ? -4.163 12.819 -26.807 1.00 92.38 358 PRO A CA 1
ATOM 2653 C C . PRO A 1 358 ? -2.825 12.958 -27.520 1.00 92.38 358 PRO A C 1
ATOM 2655 O O . PRO A 1 358 ? -1.787 12.537 -27.003 1.00 92.38 358 PRO A O 1
ATOM 2658 N N . GLU A 1 359 ? -2.841 13.614 -28.672 1.00 91.75 359 GLU A N 1
ATOM 2659 C CA . GLU A 1 359 ? -1.655 13.804 -29.501 1.00 91.75 359 GLU A CA 1
ATOM 2660 C C . GLU A 1 359 ? -0.498 14.477 -28.744 1.00 91.75 359 GLU A C 1
ATOM 2662 O O . GLU A 1 359 ? 0.647 14.042 -28.851 1.00 91.75 359 GLU A O 1
ATOM 2667 N N . ALA A 1 360 ? -0.824 15.434 -27.867 1.00 93.94 360 ALA A N 1
ATOM 2668 C CA . ALA A 1 360 ? 0.129 16.118 -26.993 1.00 93.94 360 ALA A CA 1
ATOM 2669 C C . ALA A 1 360 ? 0.874 15.191 -26.010 1.00 93.94 360 ALA A C 1
ATOM 2671 O O . ALA A 1 360 ? 1.949 15.545 -25.537 1.00 93.94 360 ALA A O 1
ATOM 2672 N N . VAL A 1 361 ? 0.312 14.022 -25.678 1.00 93.75 361 VAL A N 1
ATOM 2673 C CA . VAL A 1 361 ? 0.970 12.991 -24.852 1.00 93.75 361 VAL A CA 1
ATOM 2674 C C . VAL A 1 361 ? 1.654 11.959 -25.743 1.00 93.75 361 VAL A C 1
ATOM 2676 O O . VAL A 1 361 ? 2.774 11.542 -25.460 1.00 93.75 361 VAL A O 1
ATOM 2679 N N . ARG A 1 362 ? 0.980 11.562 -26.828 1.00 92.75 362 ARG A N 1
ATOM 2680 C CA . ARG A 1 362 ? 1.404 10.496 -27.739 1.00 92.75 362 ARG A CA 1
ATOM 2681 C C . ARG A 1 362 ? 2.706 10.827 -28.468 1.00 92.75 362 ARG A C 1
ATOM 2683 O O . ARG A 1 362 ? 3.603 9.993 -28.461 1.00 92.75 362 ARG A O 1
ATOM 2690 N N . ILE A 1 363 ? 2.822 12.012 -29.078 1.00 92.12 363 ILE A N 1
ATOM 2691 C CA . ILE A 1 363 ? 4.001 12.364 -29.891 1.00 92.12 363 ILE A CA 1
ATOM 2692 C C . ILE A 1 363 ? 5.282 12.376 -29.041 1.00 92.12 363 ILE A C 1
ATOM 2694 O O . ILE A 1 363 ? 6.211 11.644 -29.383 1.00 92.12 363 ILE A O 1
ATOM 2698 N N . PRO A 1 364 ? 5.351 13.106 -27.907 1.00 94.44 364 PRO A N 1
ATOM 2699 C CA . PRO A 1 364 ? 6.575 13.130 -27.111 1.00 94.44 364 PRO A CA 1
ATOM 2700 C C . PRO A 1 364 ? 6.880 11.759 -26.497 1.00 94.44 364 PRO A C 1
ATOM 2702 O O . PRO A 1 364 ? 8.041 11.370 -26.418 1.00 94.44 364 PRO A O 1
ATOM 2705 N N . ALA A 1 365 ? 5.856 10.989 -26.109 1.00 92.69 365 ALA A N 1
ATOM 2706 C CA . ALA A 1 365 ? 6.067 9.649 -25.572 1.00 92.69 365 ALA A CA 1
ATOM 2707 C C . ALA A 1 365 ? 6.634 8.678 -26.623 1.00 92.69 365 ALA A C 1
ATOM 2709 O O . ALA A 1 365 ? 7.529 7.899 -26.298 1.00 92.69 365 ALA A O 1
ATOM 2710 N N . ALA A 1 366 ? 6.167 8.747 -27.873 1.00 91.12 366 ALA A N 1
ATOM 2711 C CA . ALA A 1 366 ? 6.713 7.957 -28.976 1.00 91.12 366 ALA A CA 1
ATOM 2712 C C . ALA A 1 366 ? 8.182 8.316 -29.257 1.00 91.12 366 ALA A C 1
ATOM 2714 O O . ALA A 1 366 ? 9.016 7.421 -29.359 1.00 91.12 366 ALA A O 1
ATOM 2715 N N . GLN A 1 367 ? 8.521 9.609 -29.271 1.00 92.44 367 GLN A N 1
ATOM 2716 C CA . GLN A 1 367 ? 9.903 10.067 -29.469 1.00 92.44 367 GLN A CA 1
ATOM 2717 C C . GLN A 1 367 ? 10.846 9.608 -28.342 1.00 92.44 367 GLN A C 1
ATOM 2719 O O . GLN A 1 367 ? 11.991 9.241 -28.599 1.00 92.44 367 GLN A O 1
ATOM 2724 N N . VAL A 1 368 ? 10.382 9.589 -27.086 1.00 93.38 368 VAL A N 1
ATOM 2725 C CA . VAL A 1 368 ? 11.167 9.041 -25.961 1.00 93.38 368 VAL A CA 1
ATOM 2726 C C . VAL A 1 368 ? 11.337 7.528 -26.094 1.00 93.38 368 VAL A C 1
ATOM 2728 O O . VAL A 1 368 ? 12.411 7.020 -25.782 1.00 93.38 368 VAL A O 1
ATOM 2731 N N . ALA A 1 369 ? 10.308 6.805 -26.552 1.00 90.69 369 ALA A N 1
ATOM 2732 C CA . ALA A 1 369 ? 10.388 5.361 -26.780 1.00 90.69 369 ALA A CA 1
ATOM 2733 C C . ALA A 1 369 ? 11.434 5.026 -27.849 1.00 90.69 369 ALA A C 1
ATOM 2735 O O . ALA A 1 369 ? 12.289 4.173 -27.627 1.00 90.69 369 ALA A O 1
ATOM 2736 N N . GLU A 1 370 ? 11.397 5.744 -28.972 1.00 89.94 370 GLU A N 1
ATOM 2737 C CA . GLU A 1 370 ? 12.343 5.598 -30.077 1.00 89.94 370 GLU A CA 1
ATOM 2738 C C . GLU A 1 370 ? 13.780 5.846 -29.612 1.00 89.94 370 GLU A C 1
ATOM 2740 O O . GLU A 1 370 ? 14.643 4.983 -29.764 1.00 89.94 370 GLU A O 1
ATOM 2745 N N . ARG A 1 371 ? 14.028 6.971 -28.932 1.00 90.75 371 ARG A N 1
ATOM 2746 C CA . ARG A 1 371 ? 15.358 7.301 -28.397 1.00 90.75 371 ARG A CA 1
ATOM 2747 C C . ARG A 1 371 ? 15.827 6.322 -27.328 1.00 90.75 371 ARG A C 1
ATOM 2749 O O . ARG A 1 371 ? 17.003 5.977 -27.297 1.00 90.75 371 ARG A O 1
ATOM 2756 N N . GLY A 1 372 ? 14.925 5.870 -26.460 1.00 88.62 372 GLY A N 1
ATOM 2757 C CA . GLY A 1 372 ? 15.225 4.874 -25.436 1.00 88.62 372 GLY A CA 1
ATOM 2758 C C . GLY A 1 372 ? 15.608 3.523 -26.038 1.00 88.62 372 GLY A C 1
ATOM 2759 O O . GLY A 1 372 ? 16.534 2.884 -25.551 1.00 88.62 372 GLY A O 1
ATOM 2760 N N . ALA A 1 373 ? 14.944 3.112 -27.118 1.00 87.94 373 ALA A N 1
ATOM 2761 C CA . ALA A 1 373 ? 15.249 1.880 -27.834 1.00 87.94 373 ALA A CA 1
ATOM 2762 C C . ALA A 1 373 ? 16.553 1.980 -28.639 1.00 87.94 373 ALA A C 1
ATOM 2764 O O . ALA A 1 373 ? 17.379 1.075 -28.544 1.00 87.94 373 ALA A O 1
ATOM 2765 N N . VAL A 1 374 ? 16.798 3.090 -29.346 1.00 88.75 374 VAL A N 1
ATOM 2766 C CA . VAL A 1 374 ? 18.097 3.342 -29.998 1.00 88.75 374 VAL A CA 1
ATOM 2767 C C . VAL A 1 374 ? 19.221 3.352 -28.961 1.00 88.75 374 VAL A C 1
ATOM 2769 O O . VAL A 1 374 ? 20.261 2.751 -29.186 1.00 88.75 374 VAL A O 1
ATOM 2772 N N . ALA A 1 375 ? 19.007 3.949 -27.789 1.00 88.56 375 ALA A N 1
ATOM 2773 C CA . ALA A 1 375 ? 20.000 3.957 -26.719 1.00 88.56 375 ALA A CA 1
ATOM 2774 C C . ALA A 1 375 ? 20.232 2.581 -26.072 1.00 88.56 375 ALA A C 1
ATOM 2776 O O . ALA A 1 375 ? 21.333 2.305 -25.604 1.00 88.56 375 ALA A O 1
ATOM 2777 N N . ALA A 1 376 ? 19.201 1.734 -26.010 1.00 87.19 376 ALA A N 1
ATOM 2778 C CA . ALA A 1 376 ? 19.288 0.408 -25.404 1.00 87.19 376 ALA A CA 1
ATOM 2779 C C . ALA A 1 376 ? 19.875 -0.653 -26.349 1.00 87.19 376 ALA A C 1
ATOM 2781 O O . ALA A 1 376 ? 20.503 -1.597 -25.875 1.00 87.19 376 ALA A O 1
ATOM 2782 N N . PHE A 1 377 ? 19.652 -0.519 -27.661 1.00 86.88 377 PHE A N 1
ATOM 2783 C CA . PHE A 1 377 ? 19.987 -1.548 -28.654 1.00 86.88 377 PHE A CA 1
ATOM 2784 C C . PHE A 1 377 ? 20.944 -1.080 -29.757 1.00 86.88 377 PHE A C 1
ATOM 2786 O O . PHE A 1 377 ? 21.492 -1.915 -30.475 1.00 86.88 377 PHE A O 1
ATOM 2793 N N . GLY A 1 378 ? 21.139 0.226 -29.921 1.00 84.75 378 GLY A N 1
ATOM 2794 C CA . GLY A 1 378 ? 22.052 0.788 -30.909 1.00 84.75 378 GLY A CA 1
ATOM 2795 C C . GLY A 1 378 ? 23.510 0.597 -30.502 1.00 84.75 378 GLY A C 1
ATOM 2796 O O . GLY A 1 378 ? 23.872 0.763 -29.339 1.00 84.75 378 GLY A O 1
ATOM 2797 N N . ALA A 1 379 ? 24.355 0.261 -31.478 1.00 79.00 379 ALA A N 1
ATOM 2798 C CA . ALA A 1 379 ? 25.807 0.237 -31.297 1.00 79.00 379 ALA A CA 1
ATOM 2799 C C . ALA A 1 379 ? 26.411 1.655 -31.230 1.00 79.00 379 ALA A C 1
ATOM 2801 O O . ALA A 1 379 ? 27.527 1.830 -30.738 1.00 79.00 379 ALA A O 1
ATOM 2802 N N . ASP A 1 380 ? 25.671 2.659 -31.707 1.00 80.75 380 ASP A N 1
ATOM 2803 C CA . ASP A 1 380 ? 26.132 4.039 -31.787 1.00 80.75 380 ASP A CA 1
ATOM 2804 C C . ASP A 1 380 ? 26.117 4.730 -30.421 1.00 80.75 380 ASP A C 1
ATOM 2806 O O . ASP A 1 380 ? 25.173 4.621 -29.632 1.00 80.75 380 ASP A O 1
ATOM 2810 N N . GLN A 1 381 ? 27.175 5.493 -30.141 1.00 86.19 381 GLN A N 1
ATOM 2811 C CA . GLN A 1 381 ? 27.266 6.264 -28.907 1.00 86.19 381 GLN A CA 1
ATOM 2812 C C . GLN A 1 381 ? 26.219 7.383 -28.892 1.00 86.19 381 GLN A C 1
ATOM 2814 O O . GLN A 1 381 ? 26.290 8.349 -29.652 1.00 86.19 381 GLN A O 1
ATOM 2819 N N . VAL A 1 382 ? 25.263 7.286 -27.968 1.00 89.00 382 VAL A N 1
ATOM 2820 C CA . VAL A 1 382 ? 24.289 8.350 -27.706 1.00 89.00 382 VAL A CA 1
ATOM 2821 C C . VAL A 1 382 ? 25.013 9.578 -27.156 1.00 89.00 382 VAL A C 1
ATOM 2823 O O . VAL A 1 382 ? 25.678 9.518 -26.121 1.00 89.00 382 VAL A O 1
ATOM 2826 N N . SER A 1 383 ? 24.857 10.721 -27.821 1.00 92.81 383 SER A N 1
ATOM 2827 C CA . SER A 1 383 ? 25.449 11.982 -27.373 1.00 92.81 383 SER A CA 1
ATOM 2828 C C . SER A 1 383 ? 24.744 12.536 -26.119 1.00 92.81 383 SER A C 1
ATOM 2830 O O . SER A 1 383 ? 23.543 12.345 -25.915 1.00 92.81 383 SER A O 1
ATOM 2832 N N . VAL A 1 384 ? 25.472 13.274 -25.268 1.00 91.38 384 VAL A N 1
ATOM 2833 C CA . VAL A 1 384 ? 24.912 13.941 -24.067 1.00 91.38 384 VAL A CA 1
ATOM 2834 C C . VAL A 1 384 ? 23.698 14.846 -24.385 1.00 91.38 384 VAL A C 1
ATOM 2836 O O . VAL A 1 384 ? 22.719 14.802 -23.627 1.00 91.38 384 VAL A O 1
ATOM 2839 N N . PRO A 1 385 ? 23.684 15.625 -25.492 1.00 93.75 385 PRO A N 1
ATOM 2840 C CA . PRO A 1 385 ? 22.503 16.390 -25.898 1.00 93.75 385 PRO A CA 1
ATOM 2841 C C . PRO A 1 385 ? 21.274 15.506 -26.138 1.00 93.75 385 PRO A C 1
ATOM 2843 O O . PRO A 1 385 ? 20.192 15.828 -25.652 1.00 93.75 385 PRO A O 1
ATOM 2846 N N . SER A 1 386 ? 21.451 14.346 -26.780 1.00 91.31 386 SER A N 1
ATOM 2847 C CA . SER A 1 386 ? 20.358 13.406 -27.069 1.00 91.31 386 SER A CA 1
ATOM 2848 C C . SER A 1 386 ? 19.728 12.837 -25.795 1.00 91.31 386 SER A C 1
ATOM 2850 O O . SER A 1 386 ? 18.502 12.710 -25.703 1.00 91.31 386 SER A O 1
ATOM 2852 N N . ALA A 1 387 ? 20.545 12.539 -24.779 1.00 93.00 387 ALA A N 1
ATOM 2853 C CA . ALA A 1 387 ? 20.060 12.098 -23.472 1.00 93.00 387 ALA A CA 1
ATOM 2854 C C . ALA A 1 387 ? 19.273 13.208 -22.752 1.00 93.00 387 ALA A C 1
ATOM 2856 O O . ALA A 1 387 ? 18.196 12.963 -22.208 1.00 93.00 387 ALA A O 1
ATOM 2857 N N . THR A 1 388 ? 19.775 14.445 -22.791 1.00 95.44 388 THR A N 1
ATOM 2858 C CA . THR A 1 388 ? 19.113 15.611 -22.178 1.00 95.44 388 THR A CA 1
ATOM 2859 C C . THR A 1 388 ? 17.761 15.898 -22.832 1.00 95.44 388 THR A C 1
ATOM 2861 O O . THR A 1 388 ? 16.763 16.109 -22.141 1.00 95.44 388 THR A O 1
ATOM 2864 N N . GLU A 1 389 ? 17.706 15.838 -24.159 1.00 96.00 389 GLU A N 1
ATOM 2865 C CA . GLU A 1 389 ? 16.480 16.023 -24.929 1.00 96.00 389 GLU A CA 1
ATOM 2866 C C . GLU A 1 389 ? 15.467 14.893 -24.676 1.00 96.00 389 GLU A C 1
ATOM 2868 O O . GLU A 1 389 ? 14.276 15.162 -24.532 1.00 96.00 389 GLU A O 1
ATOM 2873 N N . SER A 1 390 ? 15.922 13.648 -24.482 1.00 94.31 390 SER A N 1
ATOM 2874 C CA . SER A 1 390 ? 15.044 12.531 -24.084 1.00 94.31 390 SER A CA 1
ATOM 2875 C C . SER A 1 390 ? 14.349 12.801 -22.740 1.00 94.31 390 SER A C 1
ATOM 2877 O O . SER A 1 390 ? 13.142 12.599 -22.599 1.00 94.31 390 SER A O 1
ATOM 2879 N N . TRP A 1 391 ? 15.070 13.349 -21.755 1.00 96.44 391 TRP A N 1
ATOM 2880 C CA . TRP A 1 391 ? 14.476 13.768 -20.479 1.00 96.44 391 TRP A CA 1
ATOM 2881 C C . TRP A 1 391 ? 13.505 14.947 -20.612 1.00 96.44 391 TRP A C 1
ATOM 2883 O O . TRP A 1 391 ? 12.534 15.015 -19.849 1.00 96.44 391 TRP A O 1
ATOM 2893 N N . LEU A 1 392 ? 13.756 15.870 -21.545 1.00 96.62 392 LEU A N 1
ATOM 2894 C CA . LEU A 1 392 ? 12.859 16.988 -21.836 1.00 96.62 392 LEU A CA 1
ATOM 2895 C C . LEU A 1 392 ? 11.546 16.481 -22.440 1.00 96.62 392 LEU A C 1
ATOM 2897 O O . LEU A 1 392 ? 10.477 16.807 -21.928 1.00 96.62 392 LEU A O 1
ATOM 2901 N N . LEU A 1 393 ? 11.620 15.618 -23.454 1.00 95.81 393 LEU A N 1
ATOM 2902 C CA . LEU A 1 393 ? 10.452 15.003 -24.086 1.00 95.81 393 LEU A CA 1
ATOM 2903 C C . LEU A 1 393 ? 9.635 14.172 -23.088 1.00 95.81 393 LEU A C 1
ATOM 2905 O O . LEU A 1 393 ? 8.409 14.285 -23.044 1.00 95.81 393 LEU A O 1
ATOM 2909 N N . ALA A 1 394 ? 10.306 13.423 -22.207 1.00 95.56 394 ALA A N 1
ATOM 2910 C CA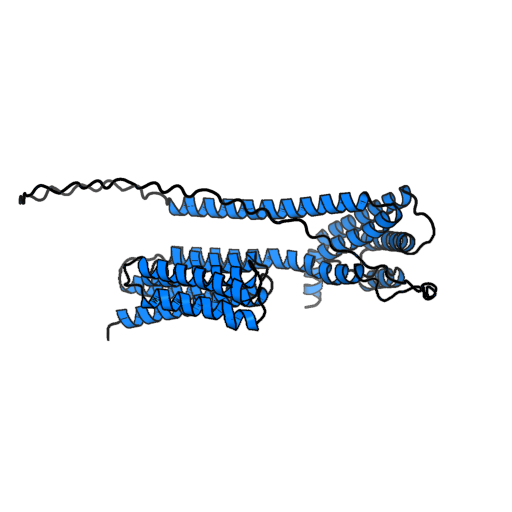 . ALA A 1 394 ? 9.654 12.688 -21.126 1.00 95.56 394 ALA A CA 1
ATOM 2911 C C . ALA A 1 394 ? 8.898 13.623 -20.167 1.00 95.56 394 ALA A C 1
ATOM 2913 O O . ALA A 1 394 ? 7.790 13.313 -19.726 1.00 95.56 394 ALA A O 1
ATOM 2914 N N . ALA A 1 395 ? 9.473 14.784 -19.839 1.00 95.81 395 ALA A N 1
ATOM 2915 C CA . ALA A 1 395 ? 8.805 15.784 -19.011 1.00 95.81 395 ALA A CA 1
ATOM 2916 C C . ALA A 1 395 ? 7.583 16.393 -19.721 1.00 95.81 395 ALA A C 1
ATOM 2918 O O . ALA A 1 395 ? 6.522 16.491 -19.102 1.00 95.81 395 ALA A O 1
ATOM 2919 N N . VAL A 1 396 ? 7.702 16.718 -21.014 1.00 96.25 396 VAL A N 1
ATOM 2920 C CA . VAL A 1 396 ? 6.598 17.240 -21.838 1.00 96.25 396 VAL A CA 1
ATOM 2921 C C . VAL A 1 396 ? 5.442 16.238 -21.901 1.00 96.25 396 VAL A C 1
ATOM 2923 O O . VAL A 1 396 ? 4.301 16.620 -21.639 1.00 96.25 396 VAL A O 1
ATOM 2926 N N . ALA A 1 397 ? 5.722 14.953 -22.151 1.00 95.12 397 ALA A N 1
ATOM 2927 C CA . ALA A 1 397 ? 4.706 13.897 -22.156 1.00 95.12 397 ALA A CA 1
ATOM 2928 C C . ALA A 1 397 ? 3.955 13.814 -20.815 1.00 95.12 397 ALA A C 1
ATOM 2930 O O . ALA A 1 397 ? 2.723 13.769 -20.778 1.00 95.12 397 ALA A O 1
ATOM 2931 N N . VAL A 1 398 ? 4.689 13.827 -19.696 1.00 95.38 398 VAL A N 1
ATOM 2932 C CA . VAL A 1 398 ? 4.110 13.742 -18.345 1.00 95.38 398 VAL A CA 1
ATOM 2933 C C . VAL A 1 398 ? 3.268 14.976 -18.015 1.00 95.38 398 VAL A C 1
ATOM 2935 O O . VAL A 1 398 ? 2.187 14.842 -17.436 1.00 95.38 398 VAL A O 1
ATOM 2938 N N . ASP A 1 399 ? 3.711 16.177 -18.382 1.00 95.38 399 ASP A N 1
ATOM 2939 C CA . ASP A 1 399 ? 2.952 17.401 -18.119 1.00 95.38 399 ASP A CA 1
ATOM 2940 C C . ASP A 1 399 ? 1.715 17.525 -19.023 1.00 95.38 399 ASP A C 1
ATOM 2942 O O . ASP A 1 399 ? 0.646 17.920 -18.541 1.00 95.38 399 ASP A O 1
ATOM 2946 N N . ALA A 1 400 ? 1.794 17.076 -20.280 1.00 94.88 400 ALA A N 1
ATOM 2947 C CA . ALA A 1 400 ? 0.635 16.928 -21.162 1.00 94.88 400 ALA A CA 1
ATOM 2948 C C . ALA A 1 400 ? -0.377 15.902 -20.614 1.00 94.88 400 ALA A C 1
ATOM 2950 O O . ALA A 1 400 ? -1.592 16.127 -20.642 1.00 94.88 400 ALA A O 1
ATOM 2951 N N . ALA A 1 401 ? 0.102 14.797 -20.038 1.00 93.75 401 ALA A N 1
ATOM 2952 C CA . ALA A 1 401 ? -0.754 13.799 -19.405 1.00 93.75 401 ALA A CA 1
ATOM 2953 C C . ALA A 1 401 ? -1.424 14.349 -18.138 1.00 93.75 401 ALA A C 1
ATOM 2955 O O . ALA A 1 401 ? -2.604 14.086 -17.901 1.00 93.75 401 ALA A O 1
ATOM 2956 N N . ARG A 1 402 ? -0.720 15.165 -17.338 1.00 94.31 402 ARG A N 1
ATOM 2957 C CA . ARG A 1 402 ? -1.290 15.850 -16.161 1.00 94.31 402 ARG A CA 1
ATOM 2958 C C . ARG A 1 402 ? -2.337 16.886 -16.540 1.00 94.31 402 ARG A C 1
ATOM 2960 O O . ARG A 1 402 ? -3.379 16.957 -15.886 1.00 94.31 402 ARG A O 1
ATOM 2967 N N . SER A 1 403 ? -2.075 17.702 -17.559 1.00 93.31 403 SER A N 1
ATOM 2968 C CA . SER A 1 403 ? -3.024 18.721 -18.019 1.00 93.31 403 SER A CA 1
ATOM 2969 C C . SER A 1 403 ? -4.292 18.070 -18.579 1.00 93.31 403 SER A C 1
ATOM 2971 O O . SER A 1 403 ? -5.402 18.485 -18.233 1.00 93.31 403 SER A O 1
ATOM 2973 N N . SER A 1 404 ? -4.133 16.970 -19.319 1.00 90.94 404 SER A N 1
ATOM 2974 C CA . SER A 1 404 ? -5.232 16.139 -19.811 1.00 90.94 404 SER A CA 1
ATOM 2975 C C . SER A 1 404 ? -5.993 15.476 -18.661 1.00 90.94 404 SER A C 1
ATOM 2977 O O . SER A 1 404 ? -7.214 15.589 -18.592 1.00 90.94 404 SER A O 1
ATOM 2979 N N . ALA A 1 405 ? -5.299 14.880 -17.684 1.00 86.75 405 ALA A N 1
ATOM 2980 C CA . ALA A 1 405 ? -5.907 14.233 -16.518 1.00 86.75 405 ALA A CA 1
ATOM 2981 C C . ALA A 1 405 ? -6.667 15.196 -15.589 1.00 86.75 405 ALA A C 1
ATOM 2983 O O . ALA A 1 405 ? -7.540 14.754 -14.853 1.00 86.75 405 ALA A O 1
ATOM 2984 N N . LYS A 1 406 ? -6.397 16.508 -15.612 1.00 81.50 406 LYS A N 1
ATOM 2985 C CA . LYS A 1 406 ? -7.243 17.497 -14.913 1.00 81.50 406 LYS A CA 1
ATOM 2986 C C . LYS A 1 406 ? -8.575 17.736 -15.631 1.00 81.50 406 LYS A C 1
ATOM 2988 O O . LYS A 1 406 ? -9.579 18.013 -14.979 1.00 81.50 406 LYS A O 1
ATOM 2993 N N . ARG A 1 407 ? -8.597 17.621 -16.962 1.00 74.19 407 ARG A N 1
ATOM 2994 C CA . ARG A 1 407 ? -9.801 17.807 -17.792 1.00 74.19 407 ARG A CA 1
ATOM 2995 C C . ARG A 1 407 ? -10.628 16.520 -17.906 1.00 74.19 407 ARG A C 1
ATOM 2997 O O . ARG A 1 407 ? -11.852 16.581 -17.974 1.00 74.19 407 ARG A O 1
ATOM 3004 N N . TRP A 1 408 ? -9.975 15.358 -17.865 1.00 60.06 408 TRP A N 1
ATOM 3005 C CA . TRP A 1 408 ? -10.572 14.064 -18.212 1.00 60.06 408 TRP A CA 1
ATOM 3006 C C . TRP A 1 408 ? -11.583 13.447 -17.222 1.00 60.06 408 TRP A C 1
ATOM 3008 O O . TRP A 1 408 ? -12.511 12.780 -17.676 1.00 60.06 408 TRP A O 1
ATOM 3018 N N . PRO A 1 409 ? -11.488 13.639 -15.890 1.00 57.66 409 PRO A N 1
ATOM 3019 C CA . PRO A 1 409 ? -12.472 13.112 -14.946 1.00 57.66 409 PRO A CA 1
ATOM 3020 C C . PRO A 1 409 ? -13.868 13.679 -15.205 1.00 57.66 409 PRO A C 1
ATOM 3022 O O . PRO A 1 409 ? -14.854 12.958 -15.077 1.00 57.66 409 PRO A O 1
ATOM 3025 N N . ARG A 1 410 ? -13.943 14.945 -15.641 1.00 55.31 410 ARG A N 1
ATOM 3026 C CA . ARG A 1 410 ? -15.202 15.608 -16.002 1.00 55.31 410 ARG A CA 1
ATOM 3027 C C . ARG A 1 410 ? -15.814 14.983 -17.255 1.00 55.31 410 ARG A C 1
ATOM 3029 O O . ARG A 1 410 ? -16.996 14.671 -17.259 1.00 55.31 410 ARG A O 1
ATOM 3036 N N . THR A 1 411 ? -15.011 14.698 -18.277 1.00 55.31 411 THR A N 1
ATOM 3037 C CA . THR A 1 411 ? -15.494 14.095 -19.528 1.00 55.31 411 THR A CA 1
ATOM 3038 C C . THR A 1 411 ? -15.763 12.597 -19.429 1.00 55.31 411 THR A C 1
ATOM 3040 O O . THR A 1 411 ? -16.720 12.139 -20.036 1.00 55.31 411 THR A O 1
ATOM 3043 N N . ARG A 1 412 ? -15.019 11.813 -18.633 1.00 59.38 412 ARG A N 1
ATOM 3044 C CA . ARG A 1 412 ? -15.366 10.396 -18.380 1.00 59.38 412 ARG A CA 1
ATOM 3045 C C . ARG A 1 412 ? -16.627 10.235 -17.533 1.00 59.38 412 ARG A C 1
ATOM 3047 O O . ARG A 1 412 ? -17.349 9.268 -17.748 1.00 59.38 412 ARG A O 1
ATOM 3054 N N . ALA A 1 413 ? -16.888 11.139 -16.588 1.00 53.09 413 ALA A N 1
ATOM 3055 C CA . ALA A 1 413 ? -18.149 11.143 -15.847 1.00 53.09 413 ALA A CA 1
ATOM 3056 C C . ALA A 1 413 ? -19.331 11.430 -16.787 1.00 53.09 413 ALA A C 1
ATOM 3058 O O . ALA A 1 413 ? -20.305 10.686 -16.778 1.00 53.09 413 ALA A O 1
ATOM 3059 N N . VAL A 1 414 ? -19.191 12.424 -17.670 1.00 51.00 414 VAL A N 1
ATOM 3060 C CA . VAL A 1 414 ? -20.200 12.764 -18.687 1.00 51.00 414 VAL A CA 1
ATOM 3061 C C . VAL A 1 414 ? -20.372 11.652 -19.730 1.00 51.00 414 VAL A C 1
ATOM 3063 O O . VAL A 1 414 ? -21.491 11.265 -20.024 1.00 51.00 414 VAL A O 1
ATOM 3066 N N . LEU A 1 415 ? -19.290 11.058 -20.241 1.00 55.44 415 LEU A N 1
ATOM 3067 C CA . LEU A 1 415 ? -19.362 9.953 -21.209 1.00 55.44 415 LEU A CA 1
ATOM 3068 C C . LEU A 1 415 ? -19.905 8.654 -20.607 1.00 55.44 415 LEU A C 1
ATOM 3070 O O . LEU A 1 415 ? -20.466 7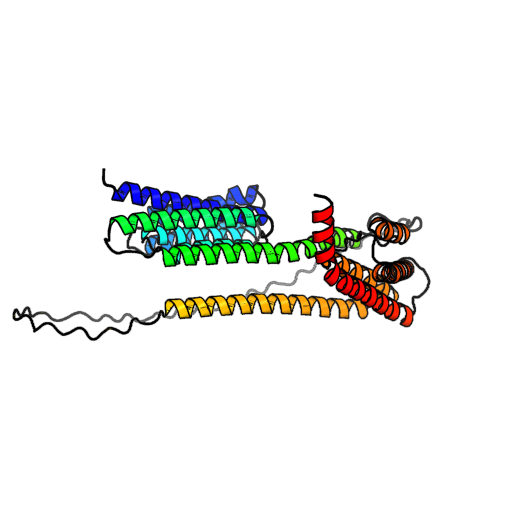.848 -21.339 1.00 55.44 415 LEU A O 1
ATOM 3074 N N . ARG A 1 416 ? -19.741 8.426 -19.296 1.00 56.97 416 ARG A N 1
ATOM 3075 C CA . ARG A 1 416 ? -20.436 7.327 -18.609 1.00 56.97 416 ARG A CA 1
ATOM 3076 C C . ARG A 1 416 ? -21.922 7.623 -18.450 1.00 56.97 416 ARG A C 1
ATOM 3078 O O . ARG A 1 416 ? -22.699 6.718 -18.697 1.00 56.97 416 ARG A O 1
ATOM 3085 N N . LEU A 1 417 ? -22.288 8.860 -18.112 1.00 52.97 417 LEU A N 1
ATOM 3086 C CA . LEU A 1 417 ? -23.684 9.304 -18.018 1.00 52.97 417 LEU A CA 1
ATOM 3087 C C . LEU A 1 417 ? -24.413 9.312 -19.368 1.00 52.97 417 LEU A C 1
ATOM 3089 O O . LEU A 1 417 ? -25.618 9.159 -19.384 1.00 52.97 417 LEU A O 1
ATOM 3093 N N . LEU A 1 418 ? -23.704 9.484 -20.486 1.00 61.41 418 LEU A N 1
ATOM 3094 C CA . LEU A 1 418 ? -24.280 9.411 -21.837 1.00 61.41 418 LEU A CA 1
ATOM 3095 C C . LEU A 1 418 ? -24.351 7.979 -22.393 1.00 61.41 418 LEU A C 1
ATOM 3097 O O . LEU A 1 418 ? -24.938 7.761 -23.448 1.00 61.41 418 LEU A O 1
ATOM 3101 N N . ARG A 1 419 ? -23.705 7.012 -21.730 1.00 67.38 419 ARG A N 1
ATOM 3102 C CA . ARG A 1 419 ? -23.752 5.584 -22.094 1.00 67.38 419 ARG A CA 1
ATOM 3103 C C . ARG A 1 419 ? -24.749 4.781 -21.260 1.00 67.38 419 ARG A C 1
ATOM 3105 O O . ARG A 1 419 ? -25.002 3.633 -21.611 1.00 67.38 419 ARG A O 1
ATOM 3112 N N . THR A 1 420 ? -25.222 5.348 -20.155 1.00 59.91 420 THR A N 1
ATOM 3113 C CA . THR A 1 420 ? -26.311 4.835 -19.312 1.00 59.91 420 THR A CA 1
ATOM 3114 C C . THR A 1 420 ? -27.579 5.578 -19.651 1.00 59.91 420 THR A C 1
ATOM 3116 O O . THR A 1 420 ? -28.629 4.915 -19.740 1.00 59.91 420 THR A O 1
#

Sequence (420 aa):
MDTNVALRRFALGAALATVVASSFAYTGAVTTGAFVAFVLVAVAGSGLVAALIGQPQQVGGLIAGLAGAISWSVAVNALSGETSGPVARSSAVCGVTAACAVYSARRLWIPPFLASVALGICGAMYYGAAGEVRYVALITSLLALATTAALDAARHRRRVRKPRLIAVLVGLVVAAAFVLASVGAEQVLSRVTRGDRATVSALVQPESIRPPWAQRPPVSTAKPPVSTVKPPVSTVKPPVSTVKPPTSSVKPSTTVRRATTVPPPNPQTKPRKKPLDLALIITLLFLALLLLAISLRLWLGKHRLHRWKRRLQRLPPAESAAASWSWMVFELNRLGWALSANPSIDRTAHDMVRLGWPEAVRIPAAQVAERGAVAAFGADQVSVPSATESWLLAAVAVDAARSSAKRWPRTRAVLRLLRT

pLDDT: mean 70.79, std 14.78, range [39.34, 96.62]

Foldseek 3Di:
DPPVVVLLVVLLVLLLVLLLLLLVLQCLLDPPVLSVVQQNCLLVVLSVQLVPPDPLPDCVSLVRQLVSQLVSLCVSCVVVVNVDGLSSQLSSLSSNLSSQLSSCSSPLNLVSNVVSLVSSLVSSVVSPSLVVSLVSNVVSLVSSLVSNVSSVVVVCVVDPDDDPVVVSVVVVVVSVVVSVVSVVVVVLVVLLVVLPPVLVVVVPDPPPDDDPPPPDDDDDDDDDDDDDDDDDDDDDDDDDDDDDDDDDDDDDDDDDDDDDDDDDPDPPDDPDPPPPDPVVVVVVVVVVVVVVVVVVVVVVVVVVLVVVLVVLCPDFLLSNLLVLLQNLCSLCSSLVNHADSDLPLVVRLVVCVVVVHPPQLNVLSSVSSVSNCCSVPPPDRRDNVSSVVSNVSSVSNSVSSVVCSVVVVVVVVVVVVVVD

Secondary structure (DSSP, 8-state):
--HHHHHHHHHHHHHHHHHHHHHHGGGGTS-HHHIIIIIIHHHHHHHHHHHHH--TT-THHHHHHHHHHHHHHHHHHHHHS-TT-HHHHHHHHHHHHHHHHHHHHHTT-HHHHHHHHHHHHHHHHHTT-HHHHHHHHHHHHHHHHHHHHHHHHHHHTT------HHHHHHHHHHHHHHHHHHHHHHHHHHHHHHHHHHHHHHHH---S---TT--------PPPP----PPP----PPPP---PPPP---------------PPP------------HHHHHHHHHHHHHHHHHHHHHHHHHHHHHHHHHHHTTS-HHHHHHHHHHHHHHHHHHTT----S---HHHHHHHHHHTT--HHHHHHHHHHHHHHHHHHH-SS---HHHHHHHHHHHHHHHHHHHHHHHHHHHHHHHHHHTT-

Radius of gyration: 32.24 Å; chains: 1; bounding box: 76×53×100 Å